Protein AF-0000000078835968 (afdb_homodimer)

pLDDT: mean 92.77, std 8.32, range [51.94, 98.69]

Solvent-accessible surface area (backbone atoms only — not comparable to full-atom values): 20524 Å² total; per-residue (Å²): 122,85,76,78,75,44,72,64,52,49,53,49,50,52,50,53,50,30,54,54,41,43,53,46,31,50,75,59,32,64,87,70,54,48,64,56,58,53,17,54,76,69,72,49,55,64,64,54,59,56,76,78,32,90,46,69,67,51,45,51,44,49,34,32,20,51,41,30,42,54,51,31,48,47,32,51,50,32,34,70,72,39,74,59,37,67,50,16,38,53,33,26,54,51,38,50,53,47,48,42,72,74,35,50,44,51,43,42,57,56,55,62,48,62,66,90,59,44,84,81,34,63,65,34,46,50,20,49,51,51,32,54,47,62,48,22,52,47,41,44,40,22,38,75,70,58,51,34,55,80,57,38,63,61,52,16,48,46,56,46,23,31,40,48,14,22,44,49,35,28,75,22,62,77,36,60,88,74,41,28,63,56,44,34,52,52,48,52,50,20,30,45,53,19,29,21,69,84,53,122,122,84,77,77,74,47,73,64,52,50,52,50,49,52,49,53,48,31,56,54,43,43,52,45,31,50,74,60,32,63,87,69,53,48,64,57,56,53,18,54,76,69,73,49,55,65,63,55,58,56,77,79,32,89,45,68,66,50,45,51,43,50,33,33,20,51,42,30,43,55,50,32,51,48,32,52,51,31,34,70,74,38,71,59,37,67,48,15,40,53,34,26,53,51,37,50,53,48,47,42,72,74,35,51,46,51,42,42,57,56,55,62,46,62,66,90,58,47,85,81,34,63,63,32,46,51,21,49,51,52,33,55,48,62,48,21,51,45,41,45,39,22,37,75,70,58,53,34,55,78,57,37,64,60,52,15,48,46,54,45,22,30,40,48,13,23,44,50,36,29,75,23,62,75,35,60,89,73,44,27,62,56,44,32,52,52,46,50,51,20,31,45,53,19,28,21,70,83,52,123

Structure (mmCIF, N/CA/C/O backbone):
data_AF-0000000078835968-model_v1
#
loop_
_entity.id
_entity.type
_entity.pdbx_description
1 polymer 'Transcriptional regulator, TetR family'
#
loop_
_atom_site.group_PDB
_atom_site.id
_atom_site.type_symbol
_atom_site.label_atom_id
_atom_site.label_alt_id
_atom_site.label_comp_id
_atom_site.label_asym_id
_atom_site.label_entity_id
_atom_site.label_seq_id
_atom_site.pdbx_PDB_ins_code
_atom_site.Cartn_x
_atom_site.Cartn_y
_atom_site.Cartn_z
_atom_site.occupancy
_atom_site.B_iso_or_equiv
_atom_site.auth_seq_id
_atom_site.auth_comp_id
_atom_site.auth_asym_id
_atom_site.auth_atom_id
_atom_site.pdbx_PDB_model_num
ATOM 1 N N . MET A 1 1 ? 44.062 -18.547 -21.703 1 51.94 1 MET A N 1
ATOM 2 C CA . MET A 1 1 ? 43.844 -18.672 -20.266 1 51.94 1 MET A CA 1
ATOM 3 C C . MET A 1 1 ? 42.438 -18.156 -19.906 1 51.94 1 MET A C 1
ATOM 5 O O . MET A 1 1 ? 42 -17.156 -20.453 1 51.94 1 MET A O 1
ATOM 9 N N . PRO A 1 2 ? 41.688 -18.953 -19.172 1 65.06 2 PRO A N 1
ATOM 10 C CA . PRO A 1 2 ? 40.344 -18.438 -18.875 1 65.06 2 PRO A CA 1
ATOM 11 C C . PRO A 1 2 ? 40.375 -17.031 -18.266 1 65.06 2 PRO A C 1
ATOM 13 O O . PRO A 1 2 ? 41.25 -16.703 -17.484 1 65.06 2 PRO A O 1
ATOM 16 N N . ARG A 1 3 ? 40.031 -16.094 -18.922 1 66 3 ARG A N 1
ATOM 17 C CA . ARG A 1 3 ? 40.094 -14.695 -18.5 1 66 3 ARG A CA 1
ATOM 18 C C . ARG A 1 3 ? 39.594 -14.531 -17.062 1 66 3 ARG A C 1
ATOM 20 O O . ARG A 1 3 ? 38.531 -15.031 -16.719 1 66 3 ARG A O 1
ATOM 27 N N . VAL A 1 4 ? 40.562 -14.289 -16.141 1 75.81 4 VAL A N 1
ATOM 28 C CA . VAL A 1 4 ? 40.219 -13.93 -14.773 1 75.81 4 VAL A CA 1
ATOM 29 C C . VAL A 1 4 ? 39.344 -12.664 -14.781 1 75.81 4 VAL A C 1
ATOM 31 O O . VAL A 1 4 ? 39.75 -11.641 -15.344 1 75.81 4 VAL A O 1
ATOM 34 N N . LEU A 1 5 ? 38.094 -12.773 -14.406 1 80.56 5 LEU A N 1
ATOM 35 C CA . LEU A 1 5 ? 37.156 -11.633 -14.391 1 80.56 5 LEU A CA 1
ATOM 36 C C . LEU A 1 5 ? 37.688 -10.523 -13.484 1 80.56 5 LEU A C 1
ATOM 38 O O . LEU A 1 5 ? 38.156 -10.797 -12.375 1 80.56 5 LEU A O 1
ATOM 42 N N . SER A 1 6 ? 37.875 -9.383 -13.977 1 86.19 6 SER A N 1
ATOM 43 C CA . SER A 1 6 ? 38.188 -8.219 -13.156 1 86.19 6 SER A CA 1
ATOM 44 C C . SER A 1 6 ? 37.031 -7.848 -12.234 1 86.19 6 SER A C 1
ATOM 46 O O . SER A 1 6 ? 35.906 -8.328 -12.422 1 86.19 6 SER A O 1
ATOM 48 N N . GLU A 1 7 ? 37.406 -7.16 -11.18 1 87.5 7 GLU A N 1
ATOM 49 C CA . GLU A 1 7 ? 36.375 -6.672 -10.266 1 87.5 7 GLU A CA 1
ATOM 50 C C . GLU A 1 7 ? 35.281 -5.891 -11.023 1 87.5 7 GLU A C 1
ATOM 52 O O . GLU A 1 7 ? 34.125 -5.961 -10.68 1 87.5 7 GLU A O 1
ATOM 57 N N . SER A 1 8 ? 35.719 -5.227 -11.984 1 86.44 8 SER A N 1
ATOM 58 C CA . SER A 1 8 ? 34.781 -4.441 -12.789 1 86.44 8 SER A CA 1
ATOM 59 C C . SER A 1 8 ? 33.875 -5.344 -13.625 1 86.44 8 SER A C 1
ATOM 61 O O . SER A 1 8 ? 32.688 -5.051 -13.797 1 86.44 8 SER A O 1
ATOM 63 N N . ASP A 1 9 ? 34.469 -6.402 -14.102 1 85.94 9 ASP A N 1
ATOM 64 C CA . ASP A 1 9 ? 33.688 -7.367 -14.867 1 85.94 9 ASP A CA 1
ATOM 65 C C . ASP A 1 9 ? 32.594 -7.988 -14 1 85.94 9 ASP A C 1
ATOM 67 O O . ASP A 1 9 ? 31.438 -8.109 -14.43 1 85.94 9 ASP A O 1
ATOM 71 N N . VAL A 1 10 ? 33.031 -8.289 -12.852 1 88.62 10 VAL A N 1
ATOM 72 C CA . VAL A 1 10 ? 32.125 -8.922 -11.914 1 88.62 10 VAL A CA 1
ATOM 73 C C . VAL A 1 10 ? 30.984 -7.953 -11.555 1 88.62 10 VAL A C 1
ATOM 75 O O . VAL A 1 10 ? 29.812 -8.312 -11.594 1 88.62 10 VAL A O 1
ATOM 78 N N . ALA A 1 11 ? 31.391 -6.746 -11.281 1 89 11 ALA A N 1
ATOM 79 C CA . ALA A 1 11 ? 30.406 -5.723 -10.914 1 89 11 ALA A CA 1
ATOM 80 C C . ALA A 1 11 ? 29.438 -5.461 -12.062 1 89 11 ALA A C 1
ATOM 82 O O . ALA A 1 11 ? 28.234 -5.297 -11.844 1 89 11 ALA A O 1
ATOM 83 N N . ASP A 1 12 ? 29.938 -5.48 -13.203 1 91.06 12 ASP A N 1
ATOM 84 C CA . ASP A 1 12 ? 29.125 -5.23 -14.391 1 91.06 12 ASP A CA 1
ATOM 85 C C . ASP A 1 12 ? 28.094 -6.344 -14.594 1 91.06 12 ASP A C 1
ATOM 87 O O . ASP A 1 12 ? 26.922 -6.074 -14.875 1 91.06 12 ASP A O 1
ATOM 91 N N . PHE A 1 13 ? 28.578 -7.527 -14.477 1 92.31 13 PHE A N 1
ATOM 92 C CA . PHE A 1 13 ? 27.656 -8.641 -14.664 1 92.31 13 PHE A CA 1
ATOM 93 C C . PHE A 1 13 ? 26.578 -8.648 -13.578 1 92.31 13 PHE A C 1
ATOM 95 O O . PHE A 1 13 ? 25.406 -8.891 -13.859 1 92.31 13 PHE A O 1
ATOM 102 N N . ARG A 1 14 ? 27.016 -8.445 -12.391 1 93.62 14 ARG A N 1
ATOM 103 C CA . ARG A 1 14 ? 26.062 -8.406 -11.281 1 93.62 14 ARG A CA 1
ATOM 104 C C . ARG A 1 14 ? 24.984 -7.359 -11.523 1 93.62 14 ARG A C 1
ATOM 106 O O . ARG A 1 14 ? 23.797 -7.613 -11.273 1 93.62 14 ARG A O 1
ATOM 113 N N . GLU A 1 15 ? 25.375 -6.277 -12.031 1 93.62 15 GLU A N 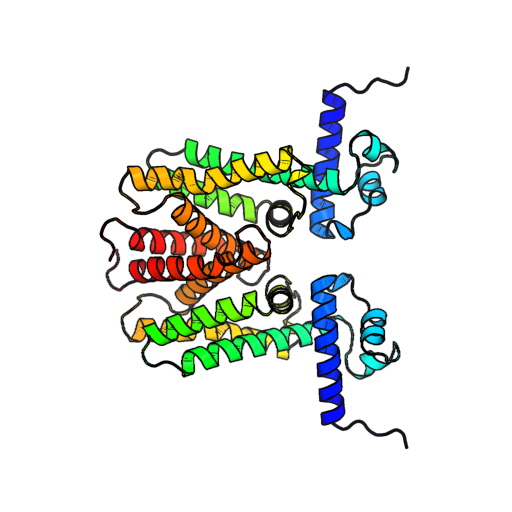1
ATOM 114 C CA . GLU A 1 15 ? 24.422 -5.207 -12.312 1 93.62 15 GLU A CA 1
ATOM 115 C C . GLU A 1 15 ? 23.453 -5.609 -13.43 1 93.62 15 GLU A C 1
ATOM 117 O O . GLU A 1 15 ? 22.25 -5.391 -13.32 1 93.62 15 GLU A O 1
ATOM 122 N N . ARG A 1 16 ? 23.953 -6.195 -14.406 1 94.31 16 ARG A N 1
ATOM 123 C CA . ARG A 1 16 ? 23.125 -6.652 -15.516 1 94.31 16 ARG A CA 1
ATOM 124 C C . ARG A 1 16 ? 22.125 -7.711 -15.039 1 94.31 16 ARG A C 1
ATOM 126 O O . ARG A 1 16 ? 20.953 -7.691 -15.438 1 94.31 16 ARG A O 1
ATOM 133 N N . LEU A 1 17 ? 22.656 -8.539 -14.281 1 95.56 17 LEU A N 1
ATOM 134 C CA . LEU A 1 17 ? 21.781 -9.594 -13.758 1 95.56 17 LEU A CA 1
ATOM 135 C C . LEU A 1 17 ? 20.703 -9 -12.867 1 95.56 17 LEU A C 1
ATOM 137 O O . LEU A 1 17 ? 19.531 -9.391 -12.969 1 95.56 17 LEU A O 1
ATOM 141 N N . CYS A 1 18 ? 21.062 -8.086 -12.023 1 95.12 18 CYS A N 1
ATOM 142 C CA . CYS A 1 18 ? 20.094 -7.453 -11.133 1 95.12 18 CYS A CA 1
ATOM 143 C C . CYS A 1 18 ? 19.016 -6.719 -11.93 1 95.12 18 CYS A C 1
ATOM 145 O O . CYS A 1 18 ? 17.844 -6.746 -11.57 1 95.12 18 CYS A O 1
ATOM 147 N N . GLU A 1 19 ? 19.375 -6.102 -12.977 1 93.94 19 GLU A N 1
ATOM 148 C CA . GLU A 1 19 ? 18.422 -5.395 -13.828 1 93.94 19 GLU A CA 1
ATOM 149 C C . GLU A 1 19 ? 17.438 -6.363 -14.469 1 93.94 19 GLU A C 1
ATOM 151 O O . GLU A 1 19 ? 16.219 -6.113 -14.461 1 93.94 19 GLU A O 1
ATOM 156 N N . ALA A 1 20 ? 17.953 -7.402 -14.961 1 94.5 20 ALA A N 1
ATOM 157 C CA . ALA A 1 20 ? 17.094 -8.43 -15.555 1 94.5 20 ALA A CA 1
ATOM 158 C C . ALA A 1 20 ? 16.188 -9.047 -14.5 1 94.5 20 ALA A C 1
ATOM 160 O O . ALA A 1 20 ? 14.992 -9.266 -14.742 1 94.5 20 ALA A O 1
ATOM 161 N N . ALA A 1 21 ? 16.812 -9.328 -13.359 1 95.94 21 ALA A N 1
ATOM 162 C CA . ALA A 1 21 ? 16.062 -9.93 -12.258 1 95.94 21 ALA A CA 1
ATOM 163 C C . ALA A 1 21 ? 14.945 -9 -11.781 1 95.94 21 ALA A C 1
ATOM 165 O O . 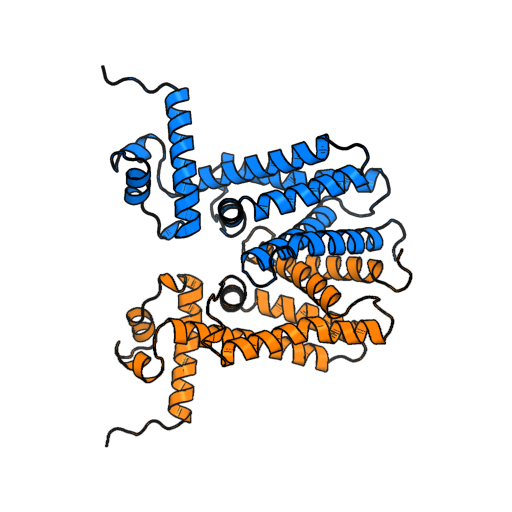ALA A 1 21 ? 13.836 -9.461 -11.492 1 95.94 21 ALA A O 1
ATOM 166 N N . GLU A 1 22 ? 15.266 -7.738 -11.664 1 93.62 22 GLU A N 1
ATOM 167 C CA . GLU A 1 22 ? 14.281 -6.754 -11.227 1 93.62 22 GLU A CA 1
ATOM 168 C C . GLU A 1 22 ? 13.023 -6.812 -12.086 1 93.62 22 GLU A C 1
ATOM 170 O O . GLU A 1 22 ? 11.906 -6.84 -11.562 1 93.62 22 GLU A O 1
ATOM 175 N N . ARG A 1 23 ? 13.195 -6.891 -13.32 1 91.38 23 ARG A N 1
ATOM 176 C CA . ARG A 1 23 ? 12.07 -6.945 -14.25 1 91.38 23 ARG A CA 1
ATOM 177 C C . ARG A 1 23 ? 11.289 -8.242 -14.094 1 91.38 23 ARG A C 1
ATOM 179 O O . ARG A 1 23 ? 10.062 -8.219 -13.969 1 91.38 23 ARG A O 1
ATOM 186 N N . LEU A 1 24 ? 11.969 -9.312 -14.039 1 92.88 24 LEU A N 1
ATOM 187 C CA . LEU A 1 24 ? 11.328 -10.617 -13.953 1 92.88 24 LEU A CA 1
ATOM 188 C C . LEU A 1 24 ? 10.617 -10.789 -12.609 1 92.88 24 LEU A C 1
ATOM 190 O O . LEU A 1 24 ? 9.5 -11.305 -12.555 1 92.88 24 LEU A O 1
ATOM 194 N N . PHE A 1 25 ? 11.312 -10.352 -11.516 1 91.12 25 PHE A N 1
ATOM 195 C CA . PHE A 1 25 ? 10.719 -10.438 -10.188 1 91.12 25 PHE A CA 1
ATOM 196 C C . PHE A 1 25 ? 9.445 -9.594 -10.109 1 91.12 25 PHE A C 1
ATOM 198 O O . PHE A 1 25 ? 8.461 -10.008 -9.492 1 91.12 25 PHE A O 1
ATOM 205 N N . ALA A 1 26 ? 9.492 -8.5 -10.734 1 83.38 26 ALA A N 1
ATOM 206 C CA . ALA A 1 26 ? 8.344 -7.598 -10.703 1 83.38 26 ALA A CA 1
ATOM 207 C C . ALA A 1 26 ? 7.168 -8.172 -11.492 1 83.38 26 ALA A C 1
ATOM 209 O O . ALA A 1 26 ? 6.012 -8.023 -11.094 1 83.38 26 ALA A O 1
ATOM 210 N N . GLU A 1 27 ? 7.453 -8.781 -12.555 1 81.25 27 GLU A N 1
ATOM 211 C CA . GLU A 1 27 ? 6.441 -9.312 -13.461 1 81.25 27 GLU A CA 1
ATOM 212 C C . GLU A 1 27 ? 5.836 -10.609 -12.922 1 81.25 27 GLU A C 1
ATOM 214 O O . GLU A 1 27 ? 4.621 -10.797 -12.969 1 81.25 27 GLU A O 1
ATOM 219 N N . LYS A 1 28 ? 6.691 -11.438 -12.297 1 83.38 28 LYS A N 1
ATOM 220 C CA . LYS A 1 28 ? 6.242 -12.805 -12.023 1 83.38 28 LYS A CA 1
ATOM 221 C C . LYS A 1 28 ? 6.227 -13.086 -10.523 1 83.38 28 LYS A C 1
ATOM 223 O O . LYS A 1 28 ? 5.621 -14.062 -10.078 1 83.38 28 LYS A O 1
ATOM 228 N N . GLY A 1 29 ? 6.852 -12.211 -9.766 1 84.62 29 GLY A N 1
ATOM 229 C CA . GLY A 1 29 ? 7.117 -12.531 -8.375 1 84.62 29 GLY A CA 1
ATOM 230 C C . GLY A 1 29 ? 8.383 -13.344 -8.18 1 84.62 29 GLY A C 1
ATOM 231 O O . GLY A 1 29 ? 8.688 -14.227 -8.984 1 84.62 29 GLY A O 1
ATOM 232 N N . PRO A 1 30 ? 9.102 -13.094 -7.156 1 87.75 30 PRO A N 1
ATOM 233 C CA . PRO A 1 30 ? 10.391 -13.758 -6.961 1 87.75 30 PRO A CA 1
ATOM 234 C C . PRO A 1 30 ? 10.258 -15.281 -6.898 1 87.75 30 PRO A C 1
ATOM 236 O O . PRO A 1 30 ? 11.125 -16 -7.398 1 87.75 30 PRO A O 1
ATOM 239 N N . ASP A 1 31 ? 9.203 -15.734 -6.34 1 84 31 ASP A N 1
ATOM 240 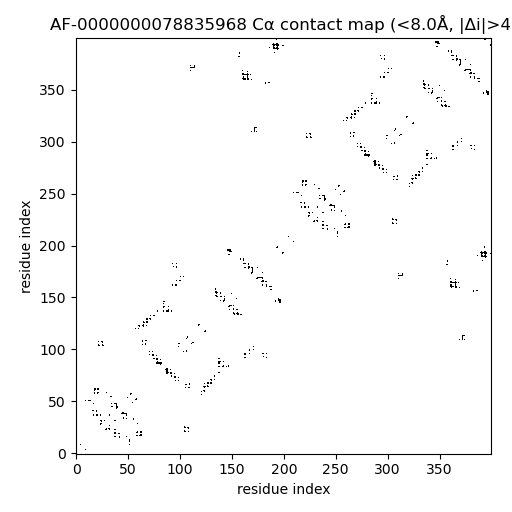C CA . ASP A 1 31 ? 9.039 -17.172 -6.16 1 84 31 ASP A CA 1
ATOM 241 C C . ASP A 1 31 ? 8.867 -17.875 -7.508 1 84 31 ASP A C 1
ATOM 243 O O . ASP A 1 31 ? 9.305 -19.016 -7.676 1 84 31 ASP A O 1
ATOM 247 N N . ALA A 1 32 ? 8.336 -17.188 -8.406 1 84.94 32 ALA A N 1
ATOM 248 C CA . ALA A 1 32 ? 8 -17.797 -9.688 1 84.94 32 ALA A CA 1
ATOM 249 C C . ALA A 1 32 ? 9.18 -17.734 -10.656 1 84.94 32 ALA A C 1
ATOM 251 O O . ALA A 1 32 ? 9.195 -18.422 -11.68 1 84.94 32 ALA A O 1
ATOM 252 N N . VAL A 1 33 ? 10.094 -16.922 -10.414 1 92.25 33 VAL A N 1
ATOM 253 C CA . VAL A 1 33 ? 11.25 -16.75 -11.289 1 92.25 33 VAL A CA 1
ATOM 254 C C . VAL A 1 33 ? 12.312 -17.797 -10.961 1 92.25 33 VAL A C 1
ATOM 256 O O . VAL A 1 33 ? 12.578 -18.078 -9.781 1 92.25 33 VAL A O 1
ATOM 259 N N . THR A 1 34 ? 12.859 -18.422 -12.016 1 94 34 THR A N 1
ATOM 260 C CA . THR A 1 34 ? 13.898 -19.422 -11.812 1 94 34 THR A CA 1
ATOM 261 C C . THR A 1 34 ? 15.266 -18.891 -12.234 1 94 34 THR A C 1
ATOM 263 O O . THR A 1 34 ? 15.352 -17.938 -13 1 94 34 THR A O 1
ATOM 266 N N . MET A 1 35 ? 16.234 -19.594 -11.75 1 95.19 35 MET A N 1
ATOM 267 C CA . MET A 1 35 ? 17.594 -19.266 -12.156 1 95.19 35 MET A CA 1
ATOM 268 C C . MET A 1 35 ? 17.781 -19.469 -13.656 1 95.19 35 MET A C 1
ATOM 270 O O . MET A 1 35 ? 18.516 -18.719 -14.305 1 95.19 35 MET A O 1
ATOM 274 N N . ARG A 1 36 ? 17.141 -20.453 -14.164 1 95.75 36 ARG A N 1
ATOM 275 C CA . ARG A 1 36 ? 17.234 -20.734 -15.594 1 95.75 36 ARG A CA 1
ATOM 276 C C . ARG A 1 36 ? 16.656 -19.578 -16.406 1 95.75 36 ARG A C 1
ATOM 278 O O . ARG A 1 36 ? 17.219 -19.188 -17.422 1 95.75 36 ARG A O 1
ATOM 285 N N . GLN A 1 37 ? 15.555 -19.031 -15.984 1 95.88 37 GLN A N 1
ATOM 286 C CA . GLN A 1 37 ? 14.938 -17.891 -16.641 1 95.88 37 GLN A CA 1
ATOM 287 C C . GLN A 1 37 ? 15.836 -16.656 -16.609 1 95.88 37 GLN A C 1
ATOM 289 O O . GLN A 1 37 ? 15.945 -15.922 -17.578 1 95.88 37 GLN A O 1
ATOM 294 N N . LEU A 1 38 ? 16.453 -16.438 -15.461 1 96.62 38 LEU A N 1
ATOM 295 C CA . LEU A 1 38 ? 17.359 -15.305 -15.305 1 96.62 38 LEU A CA 1
ATOM 296 C C . LEU A 1 38 ? 18.562 -15.438 -16.234 1 96.62 38 LEU A C 1
ATOM 298 O O . LEU A 1 38 ? 18.953 -14.477 -16.906 1 96.62 38 LEU A O 1
ATOM 302 N N . ALA A 1 39 ? 19.125 -16.641 -16.297 1 96.81 39 ALA A N 1
ATOM 303 C CA . ALA A 1 39 ? 20.25 -16.906 -17.203 1 96.81 39 ALA A CA 1
ATOM 304 C C . ALA A 1 39 ? 19.844 -16.703 -18.656 1 96.81 39 ALA A C 1
ATOM 306 O O . ALA A 1 39 ? 20.578 -16.062 -19.422 1 96.81 39 ALA A O 1
ATOM 307 N N . ALA A 1 40 ? 18.688 -17.172 -18.969 1 97 40 ALA A N 1
ATOM 308 C CA . ALA A 1 40 ? 18.188 -17.047 -20.344 1 97 40 ALA A CA 1
ATOM 309 C C . ALA A 1 40 ? 18 -15.578 -20.719 1 97 40 ALA A C 1
ATOM 311 O O . ALA A 1 40 ? 18.297 -15.188 -21.859 1 97 40 ALA A O 1
ATOM 312 N N . ALA A 1 41 ? 17.562 -14.797 -19.828 1 95.12 41 ALA A N 1
ATOM 313 C CA . ALA A 1 41 ? 17.344 -13.375 -20.078 1 95.12 41 ALA A CA 1
ATOM 314 C C . ALA A 1 41 ? 18.641 -12.656 -20.406 1 95.12 41 ALA A C 1
ATOM 316 O O . ALA A 1 41 ? 18.641 -11.633 -21.094 1 95.12 41 ALA A O 1
ATOM 317 N N . LEU A 1 42 ? 19.734 -13.203 -19.906 1 95.44 42 LEU A N 1
ATOM 318 C CA . LEU A 1 42 ? 21.047 -12.586 -20.109 1 95.44 42 LEU A CA 1
ATOM 319 C C . LEU A 1 42 ? 21.812 -13.289 -21.219 1 95.44 42 LEU A C 1
ATOM 321 O O . LEU A 1 42 ? 22.922 -12.875 -21.562 1 95.44 42 LEU A O 1
ATOM 325 N N . GLY A 1 43 ? 21.219 -14.359 -21.734 1 96.56 43 GLY A N 1
ATOM 326 C CA . GLY A 1 43 ? 21.875 -15.094 -22.797 1 96.56 43 GLY A CA 1
ATOM 327 C C . GLY A 1 43 ? 23.109 -15.844 -22.328 1 96.56 43 GLY A C 1
ATOM 328 O O . GLY A 1 43 ? 24.094 -15.945 -23.062 1 96.56 43 GLY A O 1
ATOM 329 N N . VAL A 1 44 ? 23.109 -16.281 -21.141 1 96 44 VAL A N 1
ATOM 330 C CA . VAL A 1 44 ? 24.234 -17.016 -20.594 1 96 44 VAL A CA 1
ATOM 331 C C . VAL A 1 44 ? 23.797 -18.422 -20.172 1 96 44 VAL A C 1
ATOM 333 O O . VAL A 1 44 ? 22.609 -18.734 -20.203 1 96 44 VAL A O 1
ATOM 336 N N . SER A 1 45 ? 24.797 -19.219 -19.766 1 95.06 45 SER A N 1
ATOM 337 C CA . SER A 1 45 ? 24.484 -20.562 -19.297 1 95.06 45 SER A CA 1
ATOM 338 C C . SER A 1 45 ? 23.812 -20.531 -17.922 1 95.06 45 SER A C 1
ATOM 340 O O . SER A 1 45 ? 24.047 -19.609 -17.141 1 95.06 45 SER A O 1
ATOM 342 N N . PRO A 1 46 ? 22.984 -21.531 -17.578 1 94.19 46 PRO A N 1
ATOM 343 C CA . PRO A 1 46 ? 22.281 -21.594 -16.297 1 94.19 46 PRO A CA 1
ATOM 344 C C . PRO A 1 46 ? 23.234 -21.578 -15.102 1 94.19 46 PRO A C 1
ATOM 346 O O . PRO A 1 46 ? 22.828 -21.203 -14 1 94.19 46 PRO A O 1
ATOM 349 N N . MET A 1 47 ? 24.484 -21.906 -15.32 1 93.94 47 MET A N 1
ATOM 350 C CA . MET A 1 47 ? 25.453 -22 -14.227 1 93.94 47 MET A CA 1
ATOM 351 C C . MET A 1 47 ? 26.156 -20.656 -14.016 1 93.94 47 MET A C 1
ATOM 353 O O . MET A 1 47 ? 26.688 -20.391 -12.938 1 93.94 47 MET A O 1
ATOM 357 N N . THR A 1 48 ? 26.125 -19.812 -14.922 1 94.25 48 THR A N 1
ATOM 358 C CA . THR A 1 48 ? 26.891 -18.562 -14.906 1 94.25 48 THR A CA 1
ATOM 359 C C . THR A 1 48 ? 26.453 -17.672 -13.75 1 94.25 48 THR A C 1
ATOM 361 O O . THR A 1 48 ? 27.281 -17.141 -13.008 1 94.25 48 THR A O 1
ATOM 364 N N . PRO A 1 49 ? 25.094 -17.516 -13.516 1 95.06 49 PRO A N 1
ATOM 365 C CA . PRO A 1 49 ? 24.688 -16.641 -12.414 1 95.06 49 PRO A CA 1
ATOM 366 C C . PRO A 1 49 ? 25.234 -17.094 -11.062 1 95.06 49 PRO A C 1
ATOM 368 O O . PRO A 1 49 ? 25.5 -16.266 -10.188 1 95.06 49 PRO A O 1
ATOM 371 N N . TYR A 1 50 ? 25.531 -18.328 -10.961 1 94.31 50 TYR A N 1
ATOM 372 C CA . TYR A 1 50 ? 25.984 -18.891 -9.695 1 94.31 50 TYR A CA 1
ATOM 373 C C . TYR A 1 50 ? 27.422 -18.516 -9.414 1 94.31 50 TYR A C 1
ATOM 375 O O . TYR A 1 50 ? 27.906 -18.656 -8.289 1 94.31 50 TYR A O 1
ATOM 383 N N . ARG A 1 51 ? 28.094 -18.078 -10.359 1 92.69 51 ARG A N 1
ATOM 384 C CA . ARG A 1 51 ? 29.453 -17.578 -10.18 1 92.69 51 ARG A CA 1
ATOM 385 C C . ARG A 1 51 ? 29.438 -16.234 -9.453 1 92.69 51 ARG A C 1
ATOM 387 O O . ARG A 1 51 ? 30.453 -15.844 -8.867 1 92.69 51 ARG A O 1
ATOM 394 N N . TYR A 1 52 ? 28.312 -15.664 -9.539 1 94 52 TYR A N 1
ATOM 395 C CA . TYR A 1 52 ? 28.25 -14.281 -9.062 1 94 52 TYR A CA 1
ATOM 396 C C . TYR A 1 52 ? 27.328 -14.156 -7.863 1 94 52 TYR A C 1
ATOM 398 O O . TYR A 1 52 ? 27.453 -13.219 -7.07 1 94 52 TYR A O 1
ATOM 406 N N . PHE A 1 53 ? 26.391 -15.055 -7.738 1 95.25 53 PHE A N 1
ATOM 407 C CA . PHE A 1 53 ? 25.422 -15.062 -6.641 1 95.25 53 PHE A CA 1
ATOM 408 C C . PHE A 1 53 ? 25.25 -16.469 -6.086 1 95.25 53 PHE A C 1
ATOM 410 O O . PHE A 1 53 ? 25.328 -17.453 -6.828 1 95.25 53 PHE A O 1
ATOM 417 N N . GLN A 1 54 ? 24.969 -16.516 -4.805 1 93.5 54 GLN A N 1
ATOM 418 C CA . GLN A 1 54 ? 24.812 -17.812 -4.133 1 93.5 54 GLN A CA 1
ATOM 419 C C . GLN A 1 54 ? 23.531 -18.5 -4.57 1 93.5 54 GLN A C 1
ATOM 421 O O . GLN A 1 54 ? 23.516 -19.719 -4.754 1 93.5 54 GLN A O 1
ATOM 426 N N . ASP A 1 55 ? 22.469 -17.797 -4.641 1 93 55 ASP A N 1
ATOM 427 C CA . ASP A 1 55 ? 21.156 -18.297 -4.996 1 93 55 ASP A CA 1
ATOM 428 C C . ASP A 1 55 ? 20.203 -17.156 -5.371 1 93 55 ASP A C 1
ATOM 430 O O . ASP A 1 55 ? 20.625 -16 -5.465 1 93 55 ASP A O 1
ATOM 434 N N . LYS A 1 56 ? 19.016 -17.422 -5.637 1 93.19 56 LYS A N 1
ATOM 435 C CA . LYS A 1 56 ? 18.031 -16.438 -6.074 1 93.19 56 LYS A CA 1
ATOM 436 C C . LYS A 1 56 ? 17.766 -15.406 -4.977 1 93.19 56 LYS A C 1
ATOM 438 O O . LYS A 1 56 ? 17.547 -14.227 -5.266 1 93.19 56 LYS A O 1
ATOM 443 N N . ASP A 1 57 ? 17.812 -15.875 -3.762 1 91.25 57 ASP A N 1
ATOM 444 C CA . ASP A 1 57 ? 17.594 -14.961 -2.646 1 91.25 57 ASP A CA 1
ATOM 445 C C . ASP A 1 57 ? 18.688 -13.898 -2.57 1 91.25 57 ASP A C 1
ATOM 447 O O . ASP A 1 57 ? 18.422 -12.75 -2.219 1 91.25 57 ASP A O 1
ATOM 451 N N . ASP A 1 58 ? 19.812 -14.32 -2.871 1 93.5 58 ASP A N 1
ATOM 452 C CA . ASP A 1 58 ? 20.938 -13.398 -2.939 1 93.5 58 ASP A CA 1
ATOM 453 C C . ASP A 1 58 ? 20.719 -12.352 -4.031 1 93.5 58 ASP A C 1
ATOM 455 O O . ASP A 1 58 ? 20.984 -11.164 -3.826 1 93.5 58 ASP A O 1
ATOM 459 N N . ILE A 1 59 ? 20.234 -12.766 -5.125 1 94.44 59 ILE A N 1
ATOM 460 C CA . ILE A 1 59 ? 19.938 -11.859 -6.23 1 94.44 59 ILE A CA 1
ATOM 461 C C . ILE A 1 59 ? 18.812 -10.898 -5.824 1 94.44 59 ILE A C 1
ATOM 463 O O . ILE A 1 59 ? 18.922 -9.688 -6.047 1 94.44 59 ILE A O 1
ATOM 467 N N . LEU A 1 60 ? 17.812 -11.398 -5.195 1 93.38 60 LEU A N 1
ATOM 468 C CA . LEU A 1 60 ? 16.703 -10.578 -4.746 1 93.38 60 LEU A CA 1
ATOM 469 C C . LEU A 1 60 ? 17.172 -9.516 -3.764 1 93.38 60 LEU A C 1
ATOM 471 O O . LEU A 1 60 ? 16.766 -8.352 -3.863 1 93.38 60 LEU A O 1
ATOM 475 N N . ALA A 1 61 ? 18 -9.93 -2.861 1 93.56 61 ALA A N 1
ATOM 476 C CA . ALA A 1 61 ? 18.531 -8.977 -1.888 1 93.56 61 ALA A CA 1
ATOM 477 C C . ALA A 1 61 ? 19.312 -7.863 -2.58 1 93.56 61 ALA A C 1
ATOM 479 O O . ALA A 1 61 ? 19.188 -6.691 -2.217 1 93.56 61 ALA A O 1
ATOM 480 N N . ALA A 1 62 ? 20.094 -8.234 -3.547 1 94.31 62 ALA A N 1
ATOM 481 C CA . ALA A 1 62 ? 20.875 -7.25 -4.281 1 94.31 62 ALA A CA 1
ATOM 482 C C . ALA A 1 62 ? 19.984 -6.305 -5.074 1 94.31 62 ALA A C 1
ATOM 484 O O . ALA A 1 62 ? 20.203 -5.094 -5.094 1 94.31 62 ALA A O 1
ATOM 485 N N . VAL A 1 63 ? 18.969 -6.824 -5.707 1 94.81 63 VAL A N 1
ATOM 486 C CA . VAL A 1 63 ? 18.016 -6.031 -6.465 1 94.81 63 VAL A CA 1
ATOM 487 C C . VAL A 1 63 ? 17.328 -5.027 -5.539 1 94.81 63 VAL A C 1
ATOM 489 O O . VAL A 1 63 ? 17.219 -3.842 -5.871 1 94.81 63 VAL A O 1
ATOM 492 N N . ARG A 1 64 ? 16.938 -5.461 -4.422 1 94.5 64 ARG A N 1
ATOM 493 C CA . ARG A 1 64 ? 16.266 -4.598 -3.459 1 94.5 64 ARG A CA 1
ATOM 494 C C . ARG A 1 64 ? 17.203 -3.539 -2.912 1 94.5 64 ARG A C 1
ATOM 496 O O . ARG A 1 64 ? 16.844 -2.369 -2.793 1 94.5 64 ARG A O 1
ATOM 503 N N . ALA A 1 65 ? 18.422 -3.994 -2.578 1 95.06 65 ALA A N 1
ATOM 504 C CA . ALA A 1 65 ? 19.422 -3.035 -2.094 1 95.06 65 ALA A CA 1
ATOM 505 C C . ALA A 1 65 ? 19.656 -1.935 -3.121 1 95.06 65 ALA A C 1
ATOM 507 O O . ALA A 1 65 ? 19.703 -0.752 -2.775 1 95.06 65 ALA A O 1
ATOM 508 N N . ASN A 1 66 ? 19.781 -2.336 -4.352 1 95.44 66 ASN A N 1
ATOM 509 C CA . ASN A 1 66 ? 19.953 -1.366 -5.43 1 95.44 66 ASN A CA 1
ATOM 510 C C . ASN A 1 66 ? 18.766 -0.416 -5.52 1 95.44 66 ASN A C 1
ATOM 512 O O . ASN A 1 66 ? 18.938 0.789 -5.711 1 95.44 66 ASN A O 1
ATOM 516 N N . GLY A 1 67 ? 17.578 -0.957 -5.414 1 95.5 67 GLY A N 1
ATOM 517 C CA . GLY A 1 67 ? 16.375 -0.144 -5.414 1 95.5 67 GLY A CA 1
ATOM 518 C C . GLY A 1 67 ? 16.344 0.885 -4.301 1 95.5 67 GLY A C 1
ATOM 519 O O . GLY A 1 67 ? 16.125 2.07 -4.547 1 95.5 67 GLY A O 1
ATOM 520 N N . PHE A 1 68 ? 16.656 0.464 -3.1 1 96.38 68 PHE A N 1
ATOM 521 C CA . PHE A 1 68 ? 16.672 1.357 -1.948 1 96.38 68 PHE A CA 1
ATOM 522 C C . PHE A 1 68 ? 17.75 2.436 -2.113 1 96.38 68 PHE A C 1
ATOM 524 O O . PHE A 1 68 ? 17.531 3.592 -1.746 1 96.38 68 PHE A O 1
ATOM 531 N N . ASN A 1 69 ? 18.875 2.035 -2.645 1 97.25 69 ASN A N 1
ATOM 532 C CA . ASN A 1 69 ? 19.938 3.008 -2.844 1 97.25 69 ASN A CA 1
ATOM 533 C C . ASN A 1 69 ? 19.562 4.066 -3.871 1 97.25 69 ASN A C 1
ATOM 535 O O . ASN A 1 69 ? 19.781 5.258 -3.66 1 97.25 69 ASN A O 1
ATOM 539 N N . ARG A 1 70 ? 18.984 3.678 -4.969 1 97.19 70 ARG A N 1
ATOM 540 C CA . ARG A 1 70 ? 18.531 4.621 -5.98 1 97.19 70 ARG A CA 1
ATOM 541 C C . ARG A 1 70 ? 17.438 5.535 -5.422 1 97.19 70 ARG A C 1
ATOM 543 O O . ARG A 1 70 ? 17.422 6.734 -5.715 1 97.19 70 ARG A O 1
ATOM 550 N N . PHE A 1 71 ? 16.594 4.98 -4.656 1 98.25 71 PHE A N 1
ATOM 551 C CA . PHE A 1 71 ? 15.523 5.711 -3.982 1 98.25 71 PHE A CA 1
ATOM 552 C C . PHE A 1 71 ? 16.094 6.766 -3.043 1 98.25 71 PHE A C 1
ATOM 554 O O . PHE A 1 71 ? 15.734 7.941 -3.123 1 98.25 71 PHE A O 1
ATOM 561 N N . ALA A 1 72 ? 17 6.34 -2.178 1 98.25 72 ALA A N 1
ATOM 562 C CA . ALA A 1 72 ? 17.641 7.254 -1.231 1 98.25 72 ALA A CA 1
ATOM 563 C C . ALA A 1 72 ? 18.375 8.375 -1.96 1 98.25 72 ALA A C 1
ATOM 565 O O . ALA A 1 72 ? 18.25 9.547 -1.588 1 98.25 72 ALA A O 1
ATOM 566 N N . GLU A 1 73 ? 19.062 7.988 -2.982 1 98.25 73 GLU A N 1
ATOM 567 C CA . GLU A 1 73 ? 19.797 8.977 -3.758 1 98.25 73 GLU A CA 1
ATOM 568 C C . GLU A 1 73 ? 18.875 10.023 -4.363 1 98.25 73 GLU A C 1
ATOM 570 O O . GLU A 1 73 ? 19.172 11.219 -4.336 1 98.25 73 GLU A O 1
ATOM 575 N N . ALA A 1 74 ? 17.766 9.602 -4.91 1 98.25 74 ALA A N 1
ATOM 576 C CA . ALA A 1 74 ? 16.797 10.516 -5.504 1 98.25 74 ALA A CA 1
ATOM 577 C C . ALA A 1 74 ? 16.266 11.508 -4.469 1 98.25 74 ALA A C 1
ATOM 579 O O . ALA A 1 74 ? 16.172 12.703 -4.738 1 98.25 74 ALA A O 1
ATOM 580 N N . LEU A 1 75 ? 15.938 11.055 -3.271 1 98.31 75 LEU A N 1
ATOM 581 C CA . LEU A 1 75 ? 15.383 11.898 -2.225 1 98.31 75 LEU A CA 1
ATOM 582 C C . LEU A 1 75 ? 16.438 12.836 -1.66 1 98.31 75 LEU A C 1
ATOM 584 O O . LEU A 1 75 ? 16.1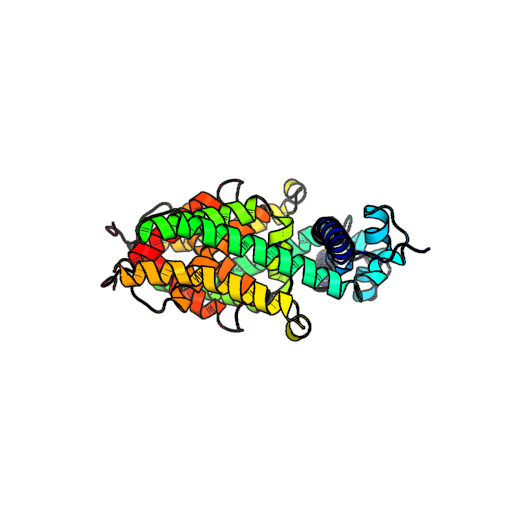72 14.016 -1.421 1 98.31 75 LEU A O 1
ATOM 588 N N . GLU A 1 76 ? 17.672 12.297 -1.484 1 98.19 76 GLU A N 1
ATOM 589 C CA . GLU A 1 76 ? 18.781 13.102 -0.992 1 98.19 76 GLU A CA 1
ATOM 590 C C . GLU A 1 76 ? 19.109 14.234 -1.963 1 98.19 76 GLU A C 1
ATOM 592 O O . GLU A 1 76 ? 19.359 15.367 -1.545 1 98.19 76 GLU A O 1
ATOM 597 N N . THR A 1 77 ? 19.125 13.898 -3.225 1 98.06 77 THR A N 1
ATOM 598 C CA . THR A 1 77 ? 19.422 14.883 -4.258 1 98.06 77 THR A CA 1
ATOM 599 C C . THR A 1 77 ? 18.359 15.977 -4.277 1 98.06 77 THR A C 1
ATOM 601 O O . THR A 1 77 ? 18.672 17.172 -4.32 1 98.06 77 THR A O 1
ATOM 604 N N . ALA A 1 78 ? 17.078 15.586 -4.188 1 97.94 78 ALA A N 1
ATOM 605 C CA . ALA A 1 78 ? 15.977 16.547 -4.164 1 97.94 78 ALA A CA 1
ATOM 606 C C . ALA A 1 78 ? 16.094 17.484 -2.969 1 97.94 78 ALA A C 1
ATOM 608 O O . ALA A 1 78 ? 15.914 18.703 -3.105 1 97.94 78 ALA A O 1
ATOM 609 N N . ARG A 1 79 ? 16.406 16.938 -1.816 1 97.19 79 ARG A N 1
ATOM 610 C CA . ARG A 1 79 ? 16.547 17.734 -0.604 1 97.19 79 ARG A CA 1
ATOM 611 C C . ARG A 1 79 ? 17.688 18.734 -0.744 1 97.19 79 ARG A C 1
ATOM 613 O O . ARG A 1 79 ? 17.562 19.891 -0.321 1 97.19 79 ARG A O 1
ATOM 620 N N . ALA A 1 80 ? 18.766 18.297 -1.386 1 96.75 80 ALA A N 1
ATOM 621 C CA . ALA A 1 80 ? 20 19.094 -1.47 1 96.75 80 ALA A CA 1
ATOM 622 C C . ALA A 1 80 ? 19.844 20.234 -2.477 1 96.75 80 ALA A C 1
ATOM 624 O O . ALA A 1 80 ? 20.625 21.188 -2.457 1 96.75 80 ALA A O 1
ATOM 625 N N . THR A 1 81 ? 18.844 20.172 -3.328 1 95.06 81 THR A N 1
ATOM 626 C CA . THR A 1 81 ? 18.719 21.125 -4.422 1 95.06 81 THR A CA 1
ATOM 627 C C . THR A 1 81 ? 17.922 22.344 -3.988 1 95.06 81 THR A C 1
ATOM 629 O O . THR A 1 81 ? 17.812 23.328 -4.734 1 95.06 81 THR A O 1
ATOM 632 N N . LYS A 1 82 ? 17.328 22.359 -2.859 1 92.94 82 LYS A N 1
ATOM 633 C CA . LYS A 1 82 ? 16.453 23.422 -2.422 1 92.94 82 LYS A CA 1
ATOM 634 C C . LYS A 1 82 ? 16.984 24.109 -1.168 1 92.94 82 LYS A C 1
ATOM 636 O O . LYS A 1 82 ? 17.734 23.5 -0.402 1 92.94 82 LYS A O 1
ATOM 641 N N . SER A 1 83 ? 16.625 25.344 -1.169 1 92.19 83 SER A N 1
ATOM 642 C CA . SER A 1 83 ? 16.906 26.109 0.038 1 92.19 83 SER A CA 1
ATOM 643 C C . SER A 1 83 ? 15.648 26.344 0.861 1 92.19 83 SER A C 1
ATOM 645 O O . SER A 1 83 ? 14.562 26.547 0.304 1 92.19 83 SER A O 1
ATOM 647 N N . GLY A 1 84 ? 15.766 26.266 2.15 1 95.56 84 GLY A N 1
ATOM 648 C CA . GLY A 1 84 ? 14.641 26.438 3.055 1 95.56 84 GLY A CA 1
ATOM 649 C C . GLY A 1 84 ? 13.93 25.125 3.367 1 95.56 84 GLY A C 1
ATOM 650 O O . GLY A 1 84 ? 13.867 24.234 2.521 1 95.56 84 GLY A O 1
ATOM 651 N N . ALA A 1 85 ? 13.422 25.016 4.48 1 96.38 85 ALA A N 1
ATOM 652 C CA . ALA A 1 85 ? 12.867 23.781 5 1 96.38 85 ALA A CA 1
ATOM 653 C C . ALA A 1 85 ? 11.625 23.359 4.219 1 96.38 85 ALA A C 1
ATOM 655 O O . ALA A 1 85 ? 11.484 22.203 3.824 1 96.38 85 ALA A O 1
ATOM 656 N N . ARG A 1 86 ? 10.758 24.328 3.906 1 96.69 86 ARG A N 1
ATOM 657 C CA . ARG A 1 86 ? 9.516 24.031 3.205 1 96.69 86 ARG A CA 1
ATOM 658 C C . ARG A 1 86 ? 9.789 23.562 1.779 1 96.69 86 ARG A C 1
ATOM 660 O O . ARG A 1 86 ? 9.195 22.594 1.308 1 96.69 86 ARG A O 1
ATOM 667 N N . ALA A 1 87 ? 10.68 24.281 1.145 1 96.94 87 ALA A N 1
ATOM 668 C CA . ALA A 1 87 ? 11.039 23.906 -0.224 1 96.94 87 ALA A CA 1
ATOM 669 C C . ALA A 1 87 ? 11.711 22.547 -0.267 1 96.94 87 ALA A C 1
ATOM 671 O O . ALA A 1 87 ? 11.461 21.75 -1.178 1 96.94 87 ALA A O 1
ATOM 672 N N . ARG A 1 88 ? 12.578 22.25 0.681 1 96.94 88 ARG A N 1
ATOM 673 C CA . ARG A 1 88 ? 13.234 20.953 0.78 1 96.94 88 ARG A CA 1
ATOM 674 C C . ARG A 1 88 ? 12.203 19.844 0.977 1 96.94 88 ARG A C 1
ATOM 676 O O . ARG A 1 88 ? 12.266 18.812 0.305 1 96.94 88 ARG A O 1
ATOM 683 N N . GLY A 1 89 ? 11.281 20.094 1.888 1 97 89 GLY A N 1
ATOM 684 C CA . GLY A 1 89 ? 10.234 19.109 2.123 1 97 89 GLY A CA 1
ATOM 685 C C . GLY A 1 89 ? 9.398 18.812 0.891 1 97 89 GLY A C 1
ATOM 686 O O . GLY A 1 89 ? 9.148 17.656 0.568 1 97 89 GLY A O 1
ATOM 687 N N . ALA A 1 90 ? 8.977 19.891 0.207 1 96.94 90 ALA A N 1
ATOM 688 C CA . ALA A 1 90 ? 8.188 19.75 -1.01 1 96.94 90 ALA A CA 1
ATOM 689 C C . ALA A 1 90 ? 8.961 18.984 -2.08 1 96.94 90 ALA A C 1
ATOM 691 O O . ALA A 1 90 ? 8.398 18.109 -2.756 1 96.94 90 ALA A O 1
ATOM 692 N N . ALA A 1 91 ? 10.242 19.25 -2.189 1 97.75 91 ALA A N 1
ATOM 693 C CA . ALA A 1 91 ? 11.086 18.594 -3.186 1 97.75 91 ALA A CA 1
ATOM 694 C C . ALA A 1 91 ? 11.242 17.109 -2.879 1 97.75 91 ALA A C 1
ATOM 696 O O . ALA A 1 91 ? 11.188 16.266 -3.785 1 97.75 91 ALA A O 1
ATOM 697 N N . VAL A 1 92 ? 11.422 16.766 -1.646 1 98.06 92 VAL A N 1
ATOM 698 C CA . VAL A 1 92 ? 11.562 15.375 -1.229 1 98.06 92 VAL A CA 1
ATOM 699 C C . VAL A 1 92 ? 10.266 14.617 -1.513 1 98.06 92 VAL A C 1
ATOM 701 O O . VAL A 1 92 ? 10.297 13.508 -2.051 1 98.06 92 VAL A O 1
ATOM 704 N N . GLY A 1 93 ? 9.125 15.203 -1.157 1 97.88 93 GLY A N 1
ATOM 705 C CA . GLY A 1 93 ? 7.844 14.586 -1.452 1 97.88 93 GLY A CA 1
ATOM 706 C C . GLY A 1 93 ? 7.629 14.328 -2.932 1 97.88 93 GLY A C 1
ATOM 707 O O . GLY A 1 93 ? 7.172 13.25 -3.322 1 97.88 93 GLY A O 1
ATOM 708 N N . GLU A 1 94 ? 7.949 15.297 -3.736 1 97.81 94 GLU A N 1
ATOM 709 C CA . GLU A 1 94 ? 7.816 15.148 -5.184 1 97.81 94 GLU A CA 1
ATOM 710 C C . GLU A 1 94 ? 8.727 14.047 -5.715 1 97.81 94 GLU A C 1
ATOM 712 O O . GLU A 1 94 ? 8.312 13.25 -6.559 1 97.81 94 GLU A O 1
ATOM 717 N N . ALA A 1 95 ? 9.93 14.016 -5.211 1 98.38 95 ALA A N 1
ATOM 718 C CA . ALA A 1 95 ? 10.875 12.984 -5.621 1 98.38 95 ALA A CA 1
ATOM 719 C C . ALA A 1 95 ? 10.383 11.594 -5.238 1 98.38 95 ALA A C 1
ATOM 721 O O . ALA A 1 95 ? 10.57 10.633 -5.984 1 98.38 95 ALA A O 1
ATOM 722 N N . TYR A 1 96 ? 9.797 11.492 -4.098 1 98.5 96 TYR A N 1
ATOM 723 C CA . TYR A 1 96 ? 9.234 10.227 -3.639 1 98.5 96 TYR A CA 1
ATOM 724 C C . TYR A 1 96 ? 8.172 9.719 -4.609 1 98.5 96 TYR A C 1
ATOM 726 O O . TYR A 1 96 ? 8.258 8.578 -5.086 1 98.5 96 TYR A O 1
ATOM 734 N N . VAL A 1 97 ? 7.215 10.586 -4.902 1 98.56 97 VAL A N 1
ATOM 735 C CA . VAL A 1 97 ? 6.105 10.203 -5.77 1 98.56 97 VAL A CA 1
ATOM 736 C C . VAL A 1 97 ? 6.629 9.891 -7.172 1 98.56 97 VAL A C 1
ATOM 738 O O . VAL A 1 97 ? 6.246 8.891 -7.777 1 98.56 97 VAL A O 1
ATOM 741 N N . ASN A 1 98 ? 7.531 10.711 -7.645 1 98.38 98 ASN A N 1
ATOM 742 C CA . ASN A 1 98 ? 8.133 10.477 -8.953 1 98.38 98 ASN A CA 1
ATOM 743 C C . ASN A 1 98 ? 8.812 9.117 -9.016 1 98.38 98 ASN A C 1
ATOM 745 O O . ASN A 1 98 ? 8.625 8.367 -9.977 1 98.38 98 ASN A O 1
ATOM 749 N N . PHE A 1 99 ? 9.602 8.805 -8.055 1 98.19 99 PHE A N 1
ATOM 750 C CA . PHE A 1 99 ? 10.32 7.539 -8.039 1 98.19 99 PHE A CA 1
ATOM 751 C C . PHE A 1 99 ? 9.352 6.367 -8.086 1 98.19 99 PHE A C 1
ATOM 753 O O . PHE A 1 99 ? 9.508 5.453 -8.898 1 98.19 99 PHE A O 1
ATOM 760 N N . ALA A 1 100 ? 8.375 6.406 -7.203 1 97.62 100 ALA A N 1
ATOM 761 C CA . ALA A 1 100 ? 7.402 5.32 -7.098 1 97.62 100 ALA A CA 1
ATOM 762 C C . ALA A 1 100 ? 6.688 5.094 -8.43 1 97.62 100 ALA A C 1
ATOM 764 O O . ALA A 1 100 ? 6.539 3.955 -8.875 1 97.62 100 ALA A O 1
ATOM 765 N N . LEU A 1 101 ? 6.273 6.199 -9.094 1 96.69 101 LEU A N 1
ATOM 766 C CA . LEU A 1 101 ? 5.465 6.094 -10.305 1 96.69 101 LEU A CA 1
ATOM 767 C C . LEU A 1 101 ? 6.336 5.781 -11.516 1 96.69 101 LEU A C 1
ATOM 769 O O . LEU A 1 101 ? 5.883 5.125 -12.461 1 96.69 101 LEU A O 1
ATOM 773 N N . GLU A 1 102 ? 7.598 6.199 -11.484 1 96.19 102 GLU A N 1
ATOM 774 C CA . GLU A 1 102 ? 8.508 5.969 -12.602 1 96.19 102 GLU A CA 1
ATOM 775 C C . GLU A 1 102 ? 9.125 4.574 -12.539 1 96.19 102 GLU A C 1
ATOM 777 O O . GLU A 1 102 ? 9.547 4.027 -13.555 1 96.19 102 GLU A O 1
ATOM 782 N N . HIS A 1 103 ? 9.25 4.051 -11.391 1 94.5 103 HIS A N 1
ATOM 783 C CA . HIS A 1 103 ? 9.859 2.742 -11.18 1 94.5 103 HIS A CA 1
ATOM 784 C C . HIS A 1 103 ? 8.938 1.823 -10.383 1 94.5 103 HIS A C 1
ATOM 786 O O . HIS A 1 103 ? 9.328 1.296 -9.344 1 94.5 103 HIS A O 1
ATOM 792 N N . PRO A 1 104 ? 7.762 1.542 -10.945 1 92.5 104 PRO A N 1
ATOM 793 C CA . PRO A 1 104 ? 6.754 0.804 -10.18 1 92.5 104 PRO A CA 1
ATOM 794 C C . PRO A 1 104 ? 7.219 -0.601 -9.797 1 92.5 104 PRO A C 1
ATOM 796 O O . PRO A 1 104 ? 6.871 -1.099 -8.719 1 92.5 104 PRO A O 1
ATOM 799 N N . HIS A 1 105 ? 8 -1.267 -10.586 1 89.12 105 HIS A N 1
ATOM 800 C CA . HIS A 1 105 ? 8.461 -2.621 -10.297 1 89.12 105 HIS A CA 1
ATOM 801 C C . HIS A 1 105 ? 9.492 -2.629 -9.18 1 89.12 105 HIS A C 1
ATOM 803 O O . HIS A 1 105 ? 9.414 -3.455 -8.266 1 89.12 105 HIS A O 1
ATOM 809 N N . THR A 1 106 ? 10.406 -1.69 -9.281 1 92.88 106 THR A N 1
ATOM 810 C CA . THR A 1 106 ? 11.391 -1.533 -8.211 1 92.88 106 THR A CA 1
ATOM 811 C C . THR A 1 106 ? 10.703 -1.212 -6.887 1 92.88 106 THR A C 1
ATOM 813 O O . THR A 1 106 ? 11.016 -1.816 -5.859 1 92.88 106 THR A O 1
ATOM 816 N N . TYR A 1 107 ? 9.758 -0.292 -6.961 1 94.81 107 TYR A N 1
ATOM 817 C CA . TYR A 1 107 ? 9.047 0.153 -5.77 1 94.81 107 TYR A CA 1
ATOM 818 C C . TYR A 1 107 ? 8.32 -1.01 -5.102 1 94.81 107 TYR A C 1
ATOM 820 O O . TYR A 1 107 ? 8.367 -1.161 -3.879 1 94.81 107 TYR A O 1
ATOM 828 N N . LYS A 1 108 ? 7.727 -1.801 -5.863 1 91.12 108 LYS A N 1
ATOM 829 C CA . LYS A 1 108 ? 7.02 -2.971 -5.352 1 91.12 108 LYS A CA 1
ATOM 830 C C . LYS A 1 108 ? 7.977 -3.938 -4.664 1 91.12 108 LYS A C 1
ATOM 832 O O . LYS A 1 108 ? 7.672 -4.461 -3.59 1 91.12 108 LYS A O 1
ATOM 837 N N . LEU A 1 109 ? 9.102 -4.215 -5.227 1 91.25 109 LEU A N 1
ATOM 838 C CA . LEU A 1 109 ? 10.078 -5.129 -4.648 1 91.25 109 LEU A CA 1
ATOM 839 C C . LEU A 1 109 ? 10.617 -4.59 -3.328 1 91.25 109 LEU A C 1
ATOM 841 O O . LEU A 1 109 ? 10.953 -5.363 -2.428 1 91.25 109 LEU A O 1
ATOM 845 N N . MET A 1 110 ? 10.68 -3.285 -3.264 1 93 110 MET A N 1
ATOM 846 C CA . MET A 1 110 ? 11.203 -2.637 -2.062 1 93 110 MET A CA 1
ATOM 847 C C . MET A 1 110 ? 10.211 -2.756 -0.91 1 93 110 MET A C 1
ATOM 849 O O . MET A 1 110 ? 10.594 -3.039 0.224 1 93 110 MET A O 1
ATOM 853 N N . PHE A 1 111 ? 8.891 -2.574 -1.24 1 92.31 111 PHE A N 1
ATOM 854 C CA . PHE A 1 111 ? 8.008 -2.303 -0.116 1 92.31 111 PHE A CA 1
ATOM 855 C C . PHE A 1 111 ? 6.93 -3.375 -0.002 1 92.31 111 PHE A C 1
ATOM 857 O O . PHE A 1 111 ? 6.254 -3.479 1.024 1 92.31 111 PHE A O 1
ATOM 864 N N . ASP A 1 112 ? 6.75 -4.219 -0.994 1 83 112 ASP A N 1
ATOM 865 C CA . ASP A 1 112 ? 5.715 -5.246 -0.938 1 83 112 ASP A CA 1
ATOM 866 C C . ASP A 1 112 ? 6.266 -6.551 -0.365 1 83 11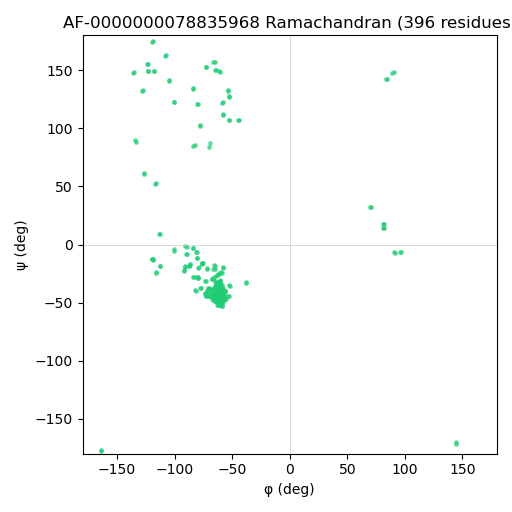2 ASP A C 1
ATOM 868 O O . ASP A 1 112 ? 5.5 -7.434 0.028 1 83 112 ASP A O 1
ATOM 872 N N . LEU A 1 113 ? 7.508 -6.75 -0.407 1 75 113 LEU A N 1
ATOM 873 C CA . LEU A 1 113 ? 8.102 -8.023 0.001 1 75 113 LEU A CA 1
ATOM 874 C C . LEU A 1 113 ? 8.688 -7.918 1.405 1 75 113 LEU A C 1
ATOM 876 O O . LEU A 1 113 ? 9.25 -6.887 1.776 1 75 113 LEU A O 1
ATOM 880 N N . ASN A 1 114 ? 8.133 -8.867 2.305 1 62.03 114 ASN A N 1
ATOM 881 C CA . ASN A 1 114 ? 8.781 -9.008 3.607 1 62.03 114 ASN A CA 1
ATOM 882 C C . ASN A 1 114 ? 10.055 -9.836 3.516 1 62.03 114 ASN A C 1
ATOM 884 O O . ASN A 1 114 ? 10.094 -10.859 2.838 1 62.03 114 ASN A O 1
ATOM 888 N N . GLN A 1 115 ? 11.133 -9.258 3.535 1 57.91 115 GLN A N 1
ATOM 889 C CA . GLN A 1 115 ? 12.281 -10.164 3.564 1 57.91 115 GLN A CA 1
ATOM 890 C C . GLN A 1 115 ? 12.594 -10.609 4.992 1 57.91 115 GLN A C 1
ATOM 892 O O . GLN A 1 115 ? 13.125 -9.828 5.785 1 57.91 115 GLN A O 1
ATOM 897 N N . PRO A 1 116 ? 11.93 -11.672 5.523 1 53.5 116 PRO A N 1
ATOM 898 C CA . PRO A 1 116 ? 12.156 -12.211 6.863 1 53.5 116 PRO A CA 1
ATOM 899 C C . PRO A 1 116 ? 13.625 -12.195 7.27 1 53.5 116 PRO A C 1
ATOM 901 O O . PRO A 1 116 ? 13.938 -12.102 8.461 1 53.5 116 PRO A O 1
ATOM 904 N N . ASP A 1 117 ? 14.555 -12.367 6.312 1 63.09 117 ASP A N 1
ATOM 905 C CA . ASP A 1 117 ? 15.914 -12.602 6.777 1 63.09 117 ASP A CA 1
ATOM 906 C C . ASP A 1 117 ? 16.844 -11.469 6.352 1 63.09 117 ASP A C 1
ATOM 908 O O . ASP A 1 117 ? 17.969 -11.719 5.898 1 63.09 117 ASP A O 1
ATOM 912 N N . ASP A 1 118 ? 16.438 -10.273 6.672 1 64.06 118 ASP A N 1
ATOM 913 C CA . ASP A 1 118 ? 17.234 -9.133 6.262 1 64.06 118 ASP A CA 1
ATOM 914 C C . ASP A 1 118 ? 18.625 -9.188 6.887 1 64.06 118 ASP A C 1
ATOM 916 O O . ASP A 1 118 ? 19.609 -8.695 6.309 1 64.06 118 ASP A O 1
ATOM 920 N N . GLY A 1 119 ? 18.625 -9.867 7.992 1 72.38 119 GLY A N 1
ATOM 921 C CA . GLY A 1 119 ? 19.906 -9.93 8.68 1 72.38 119 GLY A CA 1
ATOM 922 C C . GLY A 1 119 ? 20.969 -10.672 7.902 1 72.38 119 GLY A C 1
ATOM 923 O O . GLY A 1 119 ? 22.172 -10.5 8.156 1 72.38 119 GLY A O 1
ATOM 924 N N . LYS A 1 120 ? 20.609 -11.477 6.918 1 85.94 120 LYS A N 1
ATOM 925 C CA . LYS A 1 120 ? 21.547 -12.25 6.109 1 85.94 120 LYS A CA 1
ATOM 926 C C . LYS A 1 120 ? 22.172 -11.391 5.016 1 85.94 120 LYS A C 1
ATOM 928 O O . LYS A 1 120 ? 23.172 -11.773 4.414 1 85.94 120 LYS A O 1
ATOM 933 N N . TYR A 1 121 ? 21.688 -10.227 4.906 1 92.25 121 TYR A N 1
ATOM 934 C CA . TYR A 1 121 ? 22.125 -9.383 3.799 1 92.25 121 TYR A CA 1
ATOM 935 C C . TYR A 1 121 ? 22.469 -7.977 4.281 1 92.25 121 TYR A C 1
ATOM 937 O O . TYR A 1 121 ? 21.641 -7.066 4.199 1 92.25 121 TYR A O 1
ATOM 945 N N . PRO A 1 122 ? 23.656 -7.777 4.664 1 92.94 122 PRO A N 1
ATOM 946 C CA . PRO A 1 122 ? 24.062 -6.504 5.27 1 92.94 122 PRO A CA 1
ATOM 947 C C . PRO A 1 122 ? 23.844 -5.316 4.336 1 92.94 122 PRO A C 1
ATOM 949 O O . PRO A 1 122 ? 23.453 -4.234 4.785 1 92.94 122 PRO A O 1
ATOM 952 N N . GLU A 1 123 ? 24.125 -5.523 3.049 1 93.12 123 GLU A N 1
ATOM 953 C CA . GLU A 1 123 ? 23.953 -4.434 2.094 1 93.12 123 GLU A CA 1
ATOM 954 C C . GLU A 1 123 ? 22.484 -4.016 2 1 93.12 123 GLU A C 1
ATOM 956 O O . GLU A 1 123 ? 22.188 -2.832 1.853 1 93.12 123 GLU A O 1
ATOM 961 N N . LEU A 1 124 ? 21.625 -4.914 2.035 1 93.44 124 LEU A N 1
ATOM 962 C CA . LEU A 1 124 ? 20.188 -4.625 2.012 1 93.44 124 LEU A CA 1
ATOM 963 C C . LEU A 1 124 ? 19.766 -3.873 3.268 1 93.44 124 LEU A C 1
ATOM 965 O O . LEU A 1 124 ? 19.016 -2.895 3.188 1 93.44 124 LEU A O 1
ATOM 969 N N . VAL A 1 125 ? 20.281 -4.309 4.445 1 92.75 125 VAL A N 1
ATOM 970 C CA . VAL A 1 125 ? 19.969 -3.662 5.715 1 92.75 125 VAL A CA 1
ATOM 971 C C . VAL A 1 125 ? 20.438 -2.209 5.684 1 92.75 125 VAL A C 1
ATOM 973 O O . VAL A 1 125 ? 19.703 -1.302 6.059 1 92.75 125 VAL A O 1
ATOM 976 N N . GLU A 1 126 ? 21.625 -2.039 5.195 1 95.06 126 GLU A N 1
ATOM 977 C CA . GLU A 1 126 ? 22.203 -0.699 5.141 1 95.06 126 GLU A CA 1
ATOM 978 C C . GLU A 1 126 ? 21.438 0.196 4.172 1 95.06 126 GLU A C 1
ATOM 980 O O . GLU A 1 126 ? 21.172 1.361 4.473 1 95.06 126 GLU A O 1
ATOM 985 N N . ALA A 1 127 ? 21.109 -0.318 3.021 1 95.25 127 ALA A N 1
ATOM 986 C CA . ALA A 1 127 ? 20.328 0.437 2.039 1 95.25 127 ALA A CA 1
ATOM 987 C C . ALA A 1 127 ? 18.969 0.824 2.596 1 95.25 127 ALA A C 1
ATOM 989 O O . ALA A 1 127 ? 18.5 1.952 2.4 1 95.25 127 ALA A O 1
ATOM 990 N N . GLY A 1 128 ? 18.359 -0.092 3.281 1 93.06 128 GLY A N 1
ATOM 991 C CA . GLY A 1 128 ? 17.094 0.182 3.936 1 93.06 128 GLY A CA 1
ATOM 992 C C . GLY A 1 128 ? 17.188 1.265 4.996 1 93.06 128 GLY A C 1
ATOM 993 O O . GLY A 1 128 ? 16.328 2.141 5.074 1 93.06 128 GLY A O 1
ATOM 994 N N . ARG A 1 129 ? 18.203 1.201 5.77 1 93.81 129 ARG A N 1
ATOM 995 C CA . ARG A 1 129 ? 18.438 2.199 6.809 1 93.81 129 ARG A CA 1
ATOM 996 C C . ARG A 1 129 ? 18.641 3.584 6.203 1 93.81 129 ARG A C 1
ATOM 998 O O . ARG A 1 129 ? 18.078 4.57 6.695 1 93.81 129 ARG A O 1
ATOM 1005 N N . ARG A 1 130 ? 19.422 3.65 5.16 1 96.38 130 ARG A N 1
ATOM 1006 C CA . ARG A 1 130 ? 19.641 4.91 4.461 1 96.38 130 ARG A CA 1
ATOM 1007 C C . ARG A 1 130 ? 18.344 5.484 3.928 1 96.38 130 ARG A C 1
ATOM 1009 O O . ARG A 1 130 ? 18.062 6.672 4.098 1 96.38 130 ARG A O 1
ATOM 1016 N N . ALA A 1 131 ? 17.594 4.648 3.33 1 95.38 131 ALA A N 1
ATOM 1017 C CA . ALA A 1 131 ? 16.312 5.07 2.793 1 95.38 131 ALA A CA 1
ATOM 1018 C C . ALA A 1 131 ? 15.398 5.594 3.902 1 95.38 131 ALA A C 1
ATOM 1020 O O . ALA A 1 131 ? 14.75 6.629 3.744 1 95.38 131 ALA A O 1
ATOM 1021 N N . ARG A 1 132 ? 15.414 4.91 5.023 1 94.31 132 ARG A N 1
ATOM 1022 C CA . ARG A 1 132 ? 14.586 5.312 6.16 1 94.31 132 ARG A CA 1
ATOM 1023 C C . ARG A 1 132 ? 15.023 6.672 6.695 1 94.31 132 ARG A C 1
ATOM 1025 O O . ARG A 1 132 ? 14.18 7.488 7.082 1 94.31 132 ARG A O 1
ATOM 1032 N N . ALA A 1 133 ? 16.219 6.938 6.719 1 95.75 133 ALA A N 1
ATOM 1033 C CA . ALA A 1 133 ? 16.75 8.203 7.219 1 95.75 133 ALA A CA 1
ATOM 1034 C C . ALA A 1 133 ? 16.25 9.375 6.379 1 95.75 133 ALA A C 1
ATOM 1036 O O . ALA A 1 133 ? 15.984 10.461 6.906 1 95.75 133 ALA A O 1
ATOM 1037 N N . THR A 1 134 ? 16.109 9.172 5.09 1 94.62 134 THR A N 1
ATOM 1038 C CA . THR A 1 134 ? 15.664 10.242 4.203 1 94.62 134 THR A CA 1
ATOM 1039 C C . THR A 1 134 ? 14.219 10.633 4.52 1 94.62 134 THR A C 1
ATOM 1041 O O . THR A 1 134 ? 13.789 11.742 4.199 1 94.62 134 THR A O 1
ATOM 1044 N N . LEU A 1 135 ? 13.477 9.797 5.145 1 93.31 135 LEU A N 1
ATOM 1045 C CA . LEU A 1 135 ? 12.07 10.039 5.441 1 93.31 135 LEU A CA 1
ATOM 1046 C C . LEU A 1 135 ? 11.922 10.961 6.648 1 93.31 135 LEU A C 1
ATOM 1048 O O . LEU A 1 135 ? 10.867 11.57 6.844 1 93.31 135 LEU A O 1
ATOM 1052 N N . SER A 1 136 ? 12.977 11.07 7.473 1 94.75 136 SER A N 1
ATOM 1053 C CA . SER A 1 136 ? 12.867 11.906 8.664 1 94.75 136 SER A CA 1
ATOM 1054 C C . SER A 1 136 ? 13.773 13.133 8.57 1 94.75 136 SER A C 1
ATOM 1056 O O . SER A 1 136 ? 13.539 14.133 9.242 1 94.75 136 SER A O 1
ATOM 1058 N N . ASP A 1 137 ? 14.75 13.078 7.695 1 95.94 137 ASP A N 1
ATOM 1059 C CA . ASP A 1 137 ? 15.758 14.133 7.668 1 95.94 137 ASP A CA 1
ATOM 1060 C C . ASP A 1 137 ? 15.141 15.469 7.273 1 95.94 137 ASP A C 1
ATOM 1062 O O . ASP A 1 137 ? 15.43 16.5 7.891 1 95.94 137 ASP A O 1
ATOM 1066 N N . TYR A 1 138 ? 14.344 15.477 6.246 1 95.69 138 TYR A N 1
ATOM 1067 C CA . TYR A 1 138 ? 13.727 16.734 5.828 1 95.69 138 TYR A CA 1
ATOM 1068 C C . TYR A 1 138 ? 12.758 17.25 6.883 1 95.69 138 TYR A C 1
ATOM 1070 O O . TYR A 1 138 ? 12.516 18.453 6.984 1 95.69 138 TYR A O 1
ATOM 1078 N N . VAL A 1 139 ? 12.164 16.344 7.672 1 97.88 139 VAL A N 1
ATOM 1079 C CA . VAL A 1 139 ? 11.234 16.734 8.734 1 97.88 139 VAL A CA 1
ATOM 1080 C C . VAL A 1 139 ? 11.984 17.469 9.836 1 97.88 139 VAL A C 1
ATOM 1082 O O . VAL A 1 139 ? 11.469 18.438 10.406 1 97.88 139 VAL A O 1
ATOM 1085 N N . LYS A 1 140 ? 13.211 16.984 10.125 1 97.5 140 LYS A N 1
ATOM 1086 C CA . LYS A 1 140 ? 14.062 17.688 11.086 1 97.5 140 LYS A CA 1
ATOM 1087 C C . LYS A 1 140 ? 14.281 19.141 10.68 1 97.5 140 LYS A C 1
ATOM 1089 O O . LYS A 1 140 ? 14.25 20.031 11.516 1 97.5 140 LYS A O 1
ATOM 1094 N N . ASP A 1 141 ? 14.469 19.375 9.359 1 96.31 141 ASP A N 1
ATOM 1095 C CA . ASP A 1 141 ? 14.602 20.734 8.836 1 96.31 141 ASP A CA 1
ATOM 1096 C C . ASP A 1 141 ? 13.336 21.547 9.117 1 96.31 141 ASP A C 1
ATOM 1098 O O . ASP A 1 141 ? 13.422 22.703 9.523 1 96.31 141 ASP A O 1
ATOM 1102 N N . LEU A 1 142 ? 12.219 20.953 8.906 1 97.62 142 LEU A N 1
ATOM 1103 C CA . LEU A 1 142 ? 10.93 21.625 9.07 1 97.62 142 LEU A CA 1
ATOM 1104 C C . LEU A 1 142 ? 10.68 21.984 10.531 1 97.62 142 LEU A C 1
ATOM 1106 O O . LEU A 1 142 ? 10.148 23.047 10.836 1 97.62 142 LEU A O 1
ATOM 1110 N N . ILE A 1 143 ? 11.062 21.109 11.414 1 97.62 143 ILE A N 1
ATOM 1111 C CA . ILE A 1 143 ? 10.906 21.344 12.844 1 97.62 143 ILE A CA 1
ATOM 1112 C C . ILE A 1 143 ? 11.859 22.453 13.289 1 97.62 143 ILE A C 1
ATOM 1114 O O . ILE A 1 143 ? 11.461 23.359 14.016 1 97.62 143 ILE A O 1
ATOM 1118 N N . ALA A 1 144 ? 13.102 22.375 12.82 1 96.56 144 ALA A N 1
ATOM 1119 C CA . ALA A 1 144 ? 14.109 23.359 13.172 1 96.56 144 ALA A CA 1
ATOM 1120 C C . ALA A 1 144 ? 13.688 24.75 12.727 1 96.56 144 ALA A C 1
ATOM 1122 O O . ALA A 1 144 ? 13.984 25.75 13.398 1 9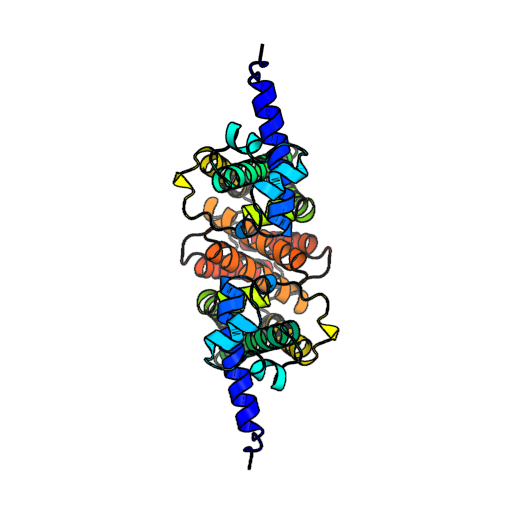6.56 144 ALA A O 1
ATOM 1123 N N . ASP A 1 145 ? 12.945 24.844 11.633 1 96.25 145 ASP A N 1
ATOM 1124 C CA . ASP A 1 145 ? 12.5 26.125 11.062 1 96.25 145 ASP A CA 1
ATOM 1125 C C . ASP A 1 145 ? 11.164 26.547 11.656 1 96.25 145 ASP A C 1
ATOM 1127 O O . ASP A 1 145 ? 10.578 27.547 11.227 1 96.25 145 ASP A O 1
ATOM 1131 N N . GLY A 1 146 ? 10.625 25.734 12.492 1 95.81 146 GLY A N 1
ATOM 1132 C CA . GLY A 1 146 ? 9.383 26.078 13.172 1 95.81 146 GLY A CA 1
ATOM 1133 C C . GLY A 1 146 ? 8.148 25.828 12.336 1 95.81 146 GLY A C 1
ATOM 1134 O O . GLY A 1 146 ? 7.074 26.359 12.625 1 95.81 146 GLY A O 1
ATOM 1135 N N . VAL A 1 147 ? 8.281 25.031 11.312 1 96 147 VAL A N 1
ATOM 1136 C CA . VAL A 1 147 ? 7.16 24.734 10.43 1 96 147 VAL A CA 1
ATOM 1137 C C . VAL A 1 147 ? 6.297 23.625 11.047 1 96 147 VAL A C 1
ATOM 1139 O O . VAL A 1 147 ? 5.066 23.688 10.977 1 96 147 VAL A O 1
ATOM 1142 N N . LEU A 1 148 ? 6.953 22.672 11.641 1 97.81 148 LEU A N 1
ATOM 1143 C CA . LEU A 1 148 ? 6.301 21.531 12.289 1 97.81 148 LEU A CA 1
ATOM 1144 C C . LEU A 1 148 ? 6.73 21.438 13.75 1 97.81 148 LEU A C 1
ATOM 1146 O O . LEU A 1 148 ? 7.812 21.891 14.125 1 97.81 148 LEU A O 1
ATOM 1150 N N . ALA A 1 149 ? 5.91 20.844 14.555 1 97.94 149 ALA A N 1
ATOM 1151 C CA . ALA A 1 149 ? 6.242 20.484 15.93 1 97.94 149 ALA A CA 1
ATOM 1152 C C . ALA A 1 149 ? 5.953 19.016 16.203 1 97.94 149 ALA A C 1
ATOM 1154 O O . ALA A 1 149 ? 4.883 18.516 15.867 1 97.94 149 ALA A O 1
ATOM 1155 N N . GLY A 1 150 ? 6.891 18.344 16.812 1 96.94 150 GLY A N 1
ATOM 1156 C CA . GLY A 1 150 ? 6.723 16.938 17.156 1 96.94 150 GLY A CA 1
ATOM 1157 C C . GLY A 1 150 ? 8.008 16.125 17.031 1 96.94 150 GLY A C 1
ATOM 1158 O O . GLY A 1 150 ? 9.086 16.703 16.891 1 96.94 150 GLY A O 1
ATOM 1159 N N . ASP A 1 151 ? 7.93 14.812 17.125 1 97.31 151 ASP A N 1
ATOM 1160 C CA . ASP A 1 151 ? 9.055 13.898 16.969 1 97.31 151 ASP A CA 1
ATOM 1161 C C . ASP A 1 151 ? 9.359 13.648 15.492 1 97.31 151 ASP A C 1
ATOM 1163 O O . ASP A 1 151 ? 8.484 13.195 14.75 1 97.31 151 ASP A O 1
ATOM 1167 N N . PRO A 1 152 ? 10.578 13.969 15.055 1 97.56 152 PRO A N 1
ATOM 1168 C CA . PRO A 1 152 ? 10.891 13.883 13.625 1 97.56 152 PRO A CA 1
ATOM 1169 C C . PRO A 1 152 ? 10.68 12.477 13.055 1 97.56 152 PRO A C 1
ATOM 1171 O O . PRO A 1 152 ? 10.234 12.328 11.914 1 97.56 152 PRO A O 1
ATOM 1174 N N . GLU A 1 153 ? 10.984 11.438 13.766 1 97 153 GLU A N 1
ATOM 1175 C CA . GLU A 1 153 ? 10.82 10.07 13.281 1 97 153 GLU A CA 1
ATOM 1176 C C . GLU A 1 153 ? 9.344 9.719 13.117 1 97 153 GLU A C 1
ATOM 1178 O O . GLU A 1 153 ? 8.945 9.102 12.133 1 97 153 GLU A O 1
ATOM 1183 N N . GLN A 1 154 ? 8.57 10.125 14.102 1 97.38 154 GLN A N 1
ATOM 1184 C CA . GLN A 1 154 ? 7.133 9.883 14.023 1 97.38 154 GLN A CA 1
ATOM 1185 C C . GLN A 1 154 ? 6.504 10.648 12.867 1 97.38 154 GLN A C 1
ATOM 1187 O O . GLN A 1 154 ? 5.73 10.086 12.094 1 97.38 154 GLN A O 1
ATOM 1192 N N . LEU A 1 155 ? 6.855 11.922 12.812 1 98.25 155 LEU A N 1
ATOM 1193 C CA . LEU A 1 155 ? 6.301 12.742 11.75 1 98.25 155 LEU A CA 1
ATOM 1194 C C . LEU A 1 155 ? 6.742 12.234 10.383 1 98.25 155 LEU A C 1
ATOM 1196 O O . LEU A 1 155 ? 5.945 12.195 9.438 1 98.25 155 LEU A O 1
ATOM 1200 N N . GLY A 1 156 ? 8.016 11.859 10.289 1 98.19 156 GLY A N 1
ATOM 1201 C CA . GLY A 1 156 ? 8.492 11.273 9.047 1 98.19 156 GLY A CA 1
ATOM 1202 C C . GLY A 1 156 ? 7.727 10.031 8.641 1 98.19 156 GLY A C 1
ATOM 1203 O O . GLY A 1 156 ? 7.387 9.859 7.465 1 98.19 156 GLY A O 1
ATOM 1204 N N . THR A 1 157 ? 7.438 9.188 9.586 1 98.19 157 THR A N 1
ATOM 1205 C CA . THR A 1 157 ? 6.684 7.969 9.328 1 98.19 157 THR A CA 1
ATOM 1206 C C . THR A 1 157 ? 5.258 8.297 8.891 1 98.19 157 THR A C 1
ATOM 1208 O O . THR A 1 157 ? 4.715 7.641 7.996 1 98.19 157 THR A O 1
ATOM 1211 N N . MET A 1 158 ? 4.648 9.305 9.469 1 98.62 158 MET A N 1
ATOM 1212 C CA . MET A 1 158 ? 3.312 9.734 9.078 1 98.62 158 MET A CA 1
ATOM 1213 C C . MET A 1 158 ? 3.291 10.188 7.621 1 98.62 158 MET A C 1
ATOM 1215 O O . MET A 1 158 ? 2.449 9.734 6.84 1 98.62 158 MET A O 1
ATOM 1219 N N . PHE A 1 159 ? 4.223 11.055 7.281 1 98.69 159 PHE A N 1
ATOM 1220 C CA . PHE A 1 159 ? 4.273 11.562 5.918 1 98.69 159 PHE A CA 1
ATOM 1221 C C . PHE A 1 159 ? 4.586 10.445 4.93 1 98.69 159 PHE A C 1
ATOM 1223 O O . PHE A 1 159 ? 4.035 10.414 3.83 1 98.69 159 PHE A O 1
ATOM 1230 N N . TRP A 1 160 ? 5.43 9.531 5.344 1 98.5 160 TRP A N 1
ATOM 1231 C CA . TRP A 1 160 ? 5.75 8.367 4.516 1 98.5 160 TRP A CA 1
ATOM 1232 C C . TRP A 1 160 ? 4.512 7.516 4.273 1 98.5 160 TRP A C 1
ATOM 1234 O O . TRP A 1 160 ? 4.184 7.191 3.129 1 98.5 160 TRP A O 1
ATOM 1244 N N . ALA A 1 161 ? 3.85 7.164 5.309 1 98.5 161 ALA A N 1
ATOM 1245 C CA . ALA A 1 161 ? 2.674 6.309 5.199 1 98.5 161 ALA A CA 1
ATOM 1246 C C . ALA A 1 161 ? 1.615 6.941 4.301 1 98.5 161 ALA A C 1
ATOM 1248 O O . ALA A 1 161 ? 1.003 6.262 3.475 1 98.5 161 ALA A O 1
ATOM 1249 N N . ALA A 1 162 ? 1.411 8.227 4.453 1 98.69 162 ALA A N 1
ATOM 1250 C CA . ALA A 1 162 ? 0.439 8.945 3.633 1 98.69 162 ALA A CA 1
ATOM 1251 C C . ALA A 1 162 ? 0.826 8.898 2.158 1 98.69 162 ALA A C 1
ATOM 1253 O O . ALA A 1 162 ? 0.004 8.555 1.305 1 98.69 162 ALA A O 1
ATOM 1254 N N . ALA A 1 163 ? 2.072 9.203 1.885 1 98.5 163 ALA A N 1
ATOM 1255 C CA . ALA A 1 163 ? 2.553 9.172 0.506 1 98.5 163 ALA A CA 1
ATOM 1256 C C . ALA A 1 163 ? 2.469 7.758 -0.07 1 98.5 163 ALA A C 1
ATOM 1258 O O . ALA A 1 163 ? 2.031 7.57 -1.208 1 98.5 163 ALA A O 1
ATOM 1259 N N . HIS A 1 164 ? 2.924 6.812 0.725 1 98.25 164 HIS A N 1
ATOM 1260 C CA . HIS A 1 164 ? 2.91 5.414 0.309 1 98.25 164 HIS A CA 1
ATOM 1261 C C . HIS A 1 164 ? 1.499 4.957 -0.04 1 98.25 164 HIS A C 1
ATOM 1263 O O . HIS A 1 164 ? 1.289 4.305 -1.066 1 98.25 164 HIS A O 1
ATOM 1269 N N . GLY A 1 165 ? 0.559 5.324 0.825 1 98.44 165 GLY A N 1
ATOM 1270 C CA . GLY A 1 165 ? -0.824 4.969 0.549 1 98.44 165 GLY A CA 1
ATOM 1271 C C . GLY A 1 165 ? -1.33 5.516 -0.772 1 98.44 165 GLY A C 1
ATOM 1272 O O . GLY A 1 165 ? -1.971 4.801 -1.543 1 98.44 165 GLY A O 1
ATOM 1273 N N . ALA A 1 166 ? -1.045 6.77 -1.068 1 98.5 166 ALA A N 1
ATOM 1274 C CA . ALA A 1 166 ? -1.474 7.406 -2.312 1 98.5 166 ALA A CA 1
ATOM 1275 C C . ALA A 1 166 ? -0.872 6.699 -3.523 1 98.5 166 ALA A C 1
ATOM 1277 O O . ALA A 1 166 ? -1.585 6.363 -4.473 1 98.5 166 ALA A O 1
ATOM 1278 N N . VAL A 1 167 ? 0.367 6.402 -3.449 1 97.88 167 VAL A N 1
ATOM 1279 C CA . VAL A 1 167 ? 1.062 5.867 -4.613 1 97.88 167 VAL A CA 1
ATOM 1280 C C . VAL A 1 167 ? 0.635 4.418 -4.852 1 97.88 167 VAL A C 1
ATOM 1282 O O . VAL A 1 167 ? 0.396 4.016 -5.992 1 97.88 167 VAL A O 1
ATOM 1285 N N . VAL A 1 168 ? 0.517 3.633 -3.785 1 96.19 168 VAL A N 1
ATOM 1286 C CA . VAL A 1 168 ? 0.24 2.219 -4.008 1 96.19 168 VAL A CA 1
ATOM 1287 C C . VAL A 1 168 ? -1.214 2.037 -4.441 1 96.19 168 VAL A C 1
ATOM 1289 O O . VAL A 1 168 ? -1.53 1.132 -5.215 1 96.19 168 VAL A O 1
ATOM 1292 N N . LEU A 1 169 ? -2.107 2.871 -3.986 1 96.06 169 LEU A N 1
ATOM 1293 C CA . LEU A 1 169 ? -3.484 2.805 -4.465 1 96.06 169 LEU A CA 1
ATOM 1294 C C . LEU A 1 169 ? -3.561 3.135 -5.949 1 96.06 169 LEU A C 1
ATOM 1296 O O . LEU A 1 169 ? -4.312 2.5 -6.691 1 96.06 169 LEU A O 1
ATOM 1300 N N . GLU A 1 170 ? -2.836 4.121 -6.359 1 96.12 170 GLU A N 1
ATOM 1301 C CA . GLU A 1 170 ? -2.814 4.434 -7.785 1 96.12 170 GLU A CA 1
ATOM 1302 C C . GLU A 1 170 ? -2.176 3.301 -8.586 1 96.12 170 GLU A C 1
ATOM 1304 O O . GLU A 1 170 ? -2.707 2.891 -9.617 1 96.12 170 GLU A O 1
ATOM 1309 N N . LEU A 1 171 ? -1.042 2.795 -8.109 1 93.12 171 LEU A N 1
ATOM 1310 C CA . LEU A 1 171 ? -0.335 1.727 -8.805 1 93.12 171 LEU A CA 1
ATOM 1311 C C . LEU A 1 171 ? -1.207 0.479 -8.914 1 93.12 171 LEU A C 1
ATOM 1313 O O . LEU A 1 171 ? -1.123 -0.258 -9.898 1 93.12 171 LEU A O 1
ATOM 1317 N N . ALA A 1 172 ? -2.029 0.286 -7.941 1 91.06 172 ALA A N 1
ATOM 1318 C CA . ALA A 1 172 ? -2.91 -0.879 -7.926 1 91.06 172 ALA A CA 1
ATOM 1319 C C . ALA A 1 172 ? -4.172 -0.626 -8.742 1 91.06 172 ALA A C 1
ATOM 1321 O O . ALA A 1 172 ? -5.051 -1.486 -8.82 1 91.06 172 ALA A O 1
ATOM 1322 N N . GLY A 1 173 ? -4.312 0.589 -9.281 1 91.19 173 GLY A N 1
ATOM 1323 C CA . GLY A 1 173 ? -5.453 0.907 -10.125 1 91.19 173 GLY A CA 1
ATOM 1324 C C . GLY A 1 173 ? -6.699 1.255 -9.336 1 91.19 173 GLY A C 1
ATOM 1325 O O . GLY A 1 173 ? -7.805 1.253 -9.883 1 91.19 173 GLY A O 1
ATOM 1326 N N . LYS A 1 174 ? -6.547 1.502 -8.062 1 92.88 174 LYS A N 1
ATOM 1327 C CA . LYS A 1 174 ? -7.691 1.824 -7.219 1 92.88 174 LYS A CA 1
ATOM 1328 C C . LYS A 1 174 ? -8 3.318 -7.25 1 92.88 174 LYS A C 1
ATOM 1330 O O . LYS A 1 174 ? -9.086 3.744 -6.844 1 92.88 174 LYS A O 1
ATOM 1335 N N . LEU A 1 175 ? -7.039 4.066 -7.707 1 94.25 175 LEU A N 1
ATOM 1336 C CA . LEU A 1 175 ? -7.199 5.492 -7.973 1 94.25 175 LEU A CA 1
ATOM 1337 C C . LEU A 1 175 ? -6.852 5.812 -9.422 1 94.25 175 LEU A C 1
ATOM 1339 O O . LEU A 1 175 ? -6 5.156 -10.023 1 94.25 175 LEU A O 1
ATOM 1343 N N . PRO A 1 176 ? -7.504 6.836 -9.977 1 93.88 176 PRO A N 1
ATOM 1344 C CA . PRO A 1 176 ? -7.152 7.227 -11.344 1 93.88 176 PRO A CA 1
ATOM 1345 C C . PRO A 1 176 ? -5.699 7.672 -11.477 1 93.88 176 PRO A C 1
ATOM 1347 O O . PRO A 1 176 ? -5.125 8.211 -10.523 1 93.88 176 PRO A O 1
ATOM 1350 N N . PRO A 1 177 ? -5.137 7.414 -12.688 1 93.75 177 PRO A N 1
ATOM 1351 C CA . PRO A 1 177 ? -3.771 7.895 -12.914 1 93.75 177 PRO A CA 1
ATOM 1352 C C . PRO A 1 177 ? -3.615 9.383 -12.625 1 93.75 177 PRO A C 1
ATOM 1354 O O . PRO A 1 177 ? -4.488 10.18 -12.977 1 93.75 177 PRO A O 1
ATOM 1357 N N . GLY A 1 178 ? -2.592 9.719 -11.891 1 94.25 178 GLY A N 1
ATOM 1358 C CA . GLY A 1 178 ? -2.305 11.117 -11.609 1 94.25 178 GLY A CA 1
ATOM 1359 C C . GLY A 1 178 ? -2.859 11.586 -10.273 1 94.25 178 GLY A C 1
ATOM 1360 O O . GLY A 1 178 ? -2.547 12.688 -9.82 1 94.25 178 GLY A O 1
ATOM 1361 N N . THR A 1 179 ? -3.613 10.773 -9.617 1 96.69 179 THR A N 1
ATOM 1362 C CA . THR A 1 179 ? -4.277 11.164 -8.383 1 96.69 179 THR A CA 1
ATOM 1363 C C . THR A 1 179 ? -3.303 11.109 -7.207 1 96.69 179 THR A C 1
ATOM 1365 O O . THR A 1 179 ? -3.418 11.898 -6.262 1 96.69 179 THR A O 1
ATOM 1368 N N . ALA A 1 180 ? -2.324 10.227 -7.309 1 97.94 180 ALA A N 1
ATOM 1369 C CA . ALA A 1 180 ? -1.401 10.047 -6.191 1 97.94 180 ALA A CA 1
ATOM 1370 C C . ALA A 1 180 ? -0.657 11.344 -5.883 1 97.94 180 ALA A C 1
ATOM 1372 O O . ALA A 1 180 ? -0.488 11.703 -4.715 1 97.94 180 ALA A O 1
ATOM 1373 N N . ARG A 1 181 ? -0.224 12.047 -6.949 1 97.62 181 ARG A N 1
ATOM 1374 C CA . ARG A 1 181 ? 0.516 13.289 -6.777 1 97.62 181 ARG A CA 1
ATOM 1375 C C . ARG A 1 181 ? -0.341 14.344 -6.086 1 97.62 181 ARG A C 1
ATOM 1377 O O . ARG A 1 181 ? 0.095 14.969 -5.113 1 97.62 181 ARG A O 1
ATOM 1384 N N . ASP A 1 182 ? -1.554 14.516 -6.566 1 97.75 182 ASP A N 1
ATOM 1385 C CA . ASP A 1 182 ? -2.471 15.492 -5.988 1 97.75 182 ASP A CA 1
ATOM 1386 C C . ASP A 1 182 ? -2.82 15.133 -4.547 1 97.75 182 ASP A C 1
ATOM 1388 O O . ASP A 1 182 ? -2.861 16 -3.678 1 97.75 182 ASP A O 1
ATOM 1392 N N . LEU A 1 183 ? -3.047 13.922 -4.367 1 98.31 183 LEU A N 1
ATOM 1393 C CA . LEU A 1 183 ? -3.424 13.445 -3.041 1 98.31 183 LEU A CA 1
ATOM 1394 C C . LEU A 1 183 ? -2.271 13.617 -2.057 1 98.31 183 LEU A C 1
ATOM 1396 O O . LEU A 1 183 ? -2.477 14.07 -0.928 1 98.31 183 LEU A O 1
ATOM 1400 N N . HIS A 1 184 ? -1.097 13.25 -2.498 1 98.38 184 HIS A N 1
ATOM 1401 C CA . HIS A 1 184 ? 0.092 13.438 -1.675 1 98.38 184 HIS A CA 1
ATOM 1402 C C . HIS A 1 184 ? 0.246 14.891 -1.252 1 98.38 184 HIS A C 1
ATOM 1404 O O . HIS A 1 184 ? 0.487 15.18 -0.077 1 98.38 184 HIS A O 1
ATOM 1410 N N . HIS A 1 185 ? 0.101 15.758 -2.197 1 97.75 185 HIS A N 1
ATOM 1411 C CA . HIS A 1 185 ? 0.225 17.172 -1.913 1 97.75 185 HIS A CA 1
ATOM 1412 C C . HIS A 1 185 ? -0.843 17.641 -0.928 1 97.75 185 HIS A C 1
ATOM 1414 O O . HIS A 1 185 ? -0.535 18.312 0.058 1 97.75 185 HIS A O 1
ATOM 1420 N N . ALA A 1 186 ? -2.064 17.281 -1.146 1 98.06 186 ALA A N 1
ATOM 1421 C CA . ALA A 1 186 ? -3.184 17.688 -0.303 1 98.06 186 ALA A CA 1
ATOM 1422 C C . ALA A 1 186 ? -3.033 17.156 1.114 1 98.06 186 ALA A C 1
ATOM 1424 O O . ALA A 1 186 ? -3.254 17.875 2.09 1 98.06 186 ALA A O 1
ATOM 1425 N N . MET A 1 187 ? -2.666 15.906 1.248 1 98.62 187 MET A N 1
ATOM 1426 C CA . MET A 1 187 ? -2.465 15.297 2.559 1 98.62 187 MET A CA 1
ATOM 1427 C C . MET A 1 187 ? -1.3 15.953 3.293 1 98.62 187 MET A C 1
ATOM 1429 O O . MET A 1 187 ? -1.39 16.219 4.492 1 98.62 187 MET A O 1
ATOM 1433 N N . GLY A 1 188 ? -0.209 16.156 2.521 1 98.06 188 GLY A N 1
ATOM 1434 C CA . GLY A 1 188 ? 0.928 16.828 3.123 1 98.06 188 GLY A CA 1
ATOM 1435 C C . GLY A 1 188 ? 0.583 18.203 3.668 1 98.06 188 GLY A C 1
ATOM 1436 O O . GLY A 1 188 ? 1.003 18.562 4.77 1 98.06 188 GLY A O 1
ATOM 1437 N N . GLN A 1 189 ? -0.181 18.953 2.92 1 97.06 189 GLN A N 1
ATOM 1438 C CA . GLN A 1 189 ? -0.596 20.297 3.354 1 97.06 189 GLN A CA 1
ATOM 1439 C C . GLN A 1 189 ? -1.493 20.203 4.586 1 97.06 189 GLN A C 1
ATOM 1441 O O . GLN A 1 189 ? -1.309 20.969 5.543 1 97.06 189 GLN A O 1
ATOM 1446 N N . ALA A 1 190 ? -2.453 19.375 4.535 1 97.88 190 ALA A N 1
ATOM 1447 C CA . ALA A 1 190 ? -3.371 19.219 5.66 1 97.88 190 ALA A CA 1
ATOM 1448 C C . ALA A 1 190 ? -2.619 18.828 6.93 1 97.88 190 ALA A C 1
ATOM 1450 O O . ALA A 1 190 ? -2.83 19.422 7.992 1 97.88 190 ALA A O 1
ATOM 1451 N N . MET A 1 191 ? -1.743 17.844 6.824 1 98.12 191 MET A N 1
ATOM 1452 C CA . MET A 1 191 ? -0.982 17.406 7.992 1 98.12 191 MET A CA 1
ATOM 1453 C C . MET A 1 191 ? -0.064 18.516 8.492 1 98.12 191 MET A C 1
ATOM 1455 O O . MET A 1 191 ? 0.06 18.719 9.703 1 98.12 191 MET A O 1
ATOM 1459 N N . SER A 1 192 ? 0.601 19.219 7.543 1 97.31 192 SER A N 1
ATOM 1460 C CA . SER A 1 192 ? 1.491 20.312 7.945 1 97.31 192 SER A CA 1
ATOM 1461 C C . SER A 1 192 ? 0.737 21.375 8.719 1 97.31 192 SER A C 1
ATOM 1463 O O . SER A 1 192 ? 1.225 21.875 9.734 1 97.31 192 SER A O 1
ATOM 1465 N N . ARG A 1 193 ? -0.44 21.75 8.289 1 96.12 193 ARG A N 1
ATOM 1466 C CA . ARG A 1 193 ? -1.26 22.734 8.992 1 96.12 193 ARG A CA 1
ATOM 1467 C C . ARG A 1 193 ? -1.641 22.234 10.383 1 96.12 193 ARG A C 1
ATOM 1469 O O . ARG A 1 193 ? -1.646 23 11.344 1 96.12 193 ARG A O 1
ATOM 1476 N N . GLY A 1 194 ? -1.904 20.922 10.453 1 97.44 194 GLY A N 1
ATOM 1477 C CA . GLY A 1 194 ? -2.354 20.359 11.719 1 97.44 194 GLY A CA 1
ATOM 1478 C C . GLY A 1 194 ? -1.22 20.094 12.688 1 97.44 194 GLY A C 1
ATOM 1479 O O . GLY A 1 194 ? -1.457 19.797 13.859 1 97.44 194 GLY A O 1
ATOM 1480 N N . LEU A 1 195 ? -0.011 20.172 12.18 1 97.38 195 LEU A N 1
ATOM 1481 C CA . LEU A 1 195 ? 1.152 19.844 12.992 1 97.38 195 LEU A CA 1
ATOM 1482 C C . LEU A 1 195 ? 1.997 21.078 13.266 1 97.38 195 LEU A C 1
ATOM 1484 O O . LEU A 1 195 ? 3.127 20.969 13.75 1 97.38 195 LEU A O 1
ATOM 1488 N N . ARG A 1 196 ? 1.507 22.234 12.93 1 95.31 196 ARG A N 1
ATOM 1489 C CA . ARG A 1 196 ? 2.203 23.484 13.242 1 95.31 196 ARG A CA 1
ATOM 1490 C C . ARG A 1 196 ? 2.297 23.688 14.75 1 95.31 196 ARG A C 1
ATOM 1492 O O . ARG A 1 196 ? 1.452 23.203 15.5 1 95.31 196 ARG A O 1
ATOM 1499 N N . PRO A 1 197 ? 3.34 24.344 15.102 1 91.62 197 PRO A N 1
ATOM 1500 C CA . PRO A 1 197 ? 3.371 24.703 16.516 1 91.62 197 PRO A CA 1
ATOM 1501 C C . PRO A 1 197 ? 2.1 25.422 16.984 1 91.62 197 PRO A C 1
ATOM 1503 O O . PRO A 1 197 ? 1.612 26.328 16.297 1 91.62 197 PRO A O 1
ATOM 1506 N N . GLY A 1 198 ? 1.511 24.969 17.984 1 84.69 198 GLY A N 1
ATOM 1507 C CA . GLY A 1 198 ? 0.328 25.609 18.531 1 84.69 198 GLY A CA 1
ATOM 1508 C C . GLY A 1 198 ? -0.967 25.078 17.953 1 84.69 198 GLY A C 1
ATOM 1509 O O . GLY A 1 198 ? -2.055 25.484 18.375 1 84.69 198 GLY A O 1
ATOM 1510 N N . ALA A 1 199 ? -0.828 24.25 16.953 1 75 199 ALA A N 1
ATOM 1511 C CA . ALA A 1 199 ? -2.029 23.688 16.344 1 75 199 ALA A CA 1
ATOM 1512 C C . ALA A 1 199 ? -2.723 22.703 17.281 1 75 199 ALA A C 1
ATOM 1514 O O . ALA A 1 199 ? -2.082 21.812 17.844 1 75 199 ALA A O 1
ATOM 1515 N N . SER A 1 200 ? -3.668 23.125 18.219 1 69.44 200 SER A N 1
ATOM 1516 C CA . SER A 1 200 ? -4.426 22.25 19.109 1 69.44 200 SER A CA 1
ATOM 1517 C C . SER A 1 200 ? -5.84 22.016 18.578 1 69.44 200 SER A C 1
ATOM 1519 O O . SER A 1 200 ? -6.398 22.875 17.906 1 69.44 200 SER A O 1
ATOM 1521 N N . MET B 1 1 ? -32.406 -40.406 -7.707 1 52.09 1 MET B N 1
ATOM 1522 C CA . MET B 1 1 ? -32.375 -39.312 -8.648 1 52.09 1 MET B CA 1
ATOM 1523 C C . MET B 1 1 ? -31.297 -38.312 -8.281 1 52.09 1 MET B C 1
ATOM 1525 O O . MET B 1 1 ? -31.047 -38.062 -7.105 1 52.09 1 MET B O 1
ATOM 1529 N N . PRO B 1 2 ? -30.453 -37.938 -9.25 1 64.5 2 PRO B N 1
ATOM 1530 C CA . PRO B 1 2 ? -29.391 -37.031 -8.852 1 64.5 2 PRO B CA 1
ATOM 1531 C C . PRO B 1 2 ? -29.922 -35.781 -8.125 1 64.5 2 PRO B C 1
ATOM 1533 O O . PRO B 1 2 ? -30.969 -35.25 -8.484 1 64.5 2 PRO B O 1
ATOM 1536 N N . ARG B 1 3 ? -29.75 -35.688 -6.938 1 65.19 3 ARG B N 1
ATOM 1537 C CA . ARG B 1 3 ? -30.297 -34.594 -6.113 1 65.19 3 ARG B CA 1
ATOM 1538 C C . ARG B 1 3 ? -30.094 -33.25 -6.789 1 65.19 3 ARG B C 1
ATOM 1540 O O . ARG B 1 3 ? -29 -32.938 -7.23 1 65.19 3 ARG B O 1
ATOM 1547 N N . VAL B 1 4 ? -31.234 -32.688 -7.301 1 74.5 4 VAL B N 1
ATOM 1548 C CA . VAL B 1 4 ? -31.219 -31.312 -7.801 1 74.5 4 VAL B CA 1
ATOM 1549 C C . VAL B 1 4 ? -30.781 -30.359 -6.688 1 74.5 4 VAL B C 1
ATOM 1551 O O . VAL B 1 4 ? -31.375 -30.344 -5.609 1 74.5 4 VAL B O 1
ATOM 1554 N N . LEU B 1 5 ? -29.609 -29.766 -6.801 1 81.06 5 LEU B N 1
ATOM 1555 C CA . LEU B 1 5 ? -29.078 -28.859 -5.793 1 81.06 5 LEU B CA 1
ATOM 1556 C C . LEU B 1 5 ? -30.047 -27.688 -5.566 1 81.06 5 LEU B C 1
ATOM 1558 O O . LEU B 1 5 ? -30.547 -27.109 -6.523 1 81.06 5 LEU B O 1
ATOM 1562 N N . SER B 1 6 ? -30.484 -27.484 -4.406 1 85.5 6 SER B N 1
ATOM 1563 C CA . SER B 1 6 ? -31.266 -26.312 -4.055 1 85.5 6 SER B CA 1
ATOM 1564 C C . SER B 1 6 ? -30.422 -25.047 -4.16 1 85.5 6 SER B C 1
ATOM 1566 O O . SER B 1 6 ? -29.188 -25.109 -4.246 1 85.5 6 SER B O 1
ATOM 1568 N N . GLU B 1 7 ? -31.141 -23.953 -4.332 1 87.25 7 GLU B N 1
ATOM 1569 C CA . GLU B 1 7 ? -30.453 -22.656 -4.363 1 87.25 7 GLU B CA 1
ATOM 1570 C C . GLU B 1 7 ? -29.562 -22.484 -3.135 1 87.25 7 GLU B C 1
ATOM 1572 O O . GLU B 1 7 ? -28.484 -21.891 -3.227 1 87.25 7 GLU B O 1
ATOM 1577 N N . SER B 1 8 ? -30 -23 -2.078 1 85.94 8 SER B N 1
ATOM 1578 C CA . SER B 1 8 ? -29.25 -22.906 -0.836 1 85.94 8 SER B CA 1
ATOM 1579 C C . SER B 1 8 ? -28 -23.766 -0.89 1 85.94 8 SER B C 1
ATOM 1581 O O . SER B 1 8 ? -26.938 -23.375 -0.385 1 85.94 8 SER B O 1
ATOM 1583 N N . ASP B 1 9 ? -28.141 -24.906 -1.502 1 85.56 9 ASP B N 1
ATOM 1584 C CA . ASP B 1 9 ? -27 -25.797 -1.662 1 85.56 9 ASP B CA 1
ATOM 1585 C C . ASP B 1 9 ? -25.922 -25.141 -2.518 1 85.56 9 ASP B C 1
ATOM 1587 O O . ASP B 1 9 ? -24.734 -25.188 -2.178 1 85.56 9 ASP B O 1
ATOM 1591 N N . VAL B 1 10 ? -26.422 -24.547 -3.521 1 88 10 VAL B N 1
ATOM 1592 C CA . VAL B 1 10 ? -25.5 -23.906 -4.453 1 88 10 VAL B CA 1
ATOM 1593 C C . VAL B 1 10 ? -24.797 -22.75 -3.754 1 88 10 VAL B C 1
ATOM 1595 O O . VAL B 1 10 ? -23.578 -22.609 -3.838 1 88 10 VAL B O 1
ATOM 1598 N N . ALA B 1 11 ? -25.578 -21.984 -3.064 1 88.06 11 ALA B N 1
ATOM 1599 C CA . ALA B 1 11 ? -25.016 -20.844 -2.352 1 88.06 11 ALA B CA 1
ATOM 1600 C C . ALA B 1 11 ? -24.016 -21.297 -1.298 1 88.06 11 ALA B C 1
ATOM 1602 O O . ALA B 1 11 ? -22.953 -20.672 -1.127 1 88.06 11 ALA B O 1
ATOM 1603 N N . ASP B 1 12 ? -24.281 -22.328 -0.668 1 90.62 12 ASP B N 1
ATOM 1604 C CA . ASP B 1 12 ? -23.406 -22.875 0.373 1 90.62 12 ASP B CA 1
ATOM 1605 C C . ASP B 1 12 ? -22.078 -23.328 -0.212 1 90.62 12 ASP B C 1
ATOM 1607 O O . ASP B 1 12 ? -21.016 -23.047 0.344 1 90.62 12 ASP B O 1
ATOM 1611 N N . PHE B 1 13 ? -22.203 -24.031 -1.277 1 92 13 PHE B N 1
ATOM 1612 C CA . PHE B 1 13 ? -20.969 -24.516 -1.886 1 92 13 PHE B CA 1
ATOM 1613 C C . PHE B 1 13 ? -20.125 -23.359 -2.4 1 92 13 PHE B C 1
ATOM 1615 O O . PHE B 1 13 ? -18.906 -23.359 -2.238 1 92 13 PHE B O 1
ATOM 1622 N N . ARG B 1 14 ? -20.766 -22.45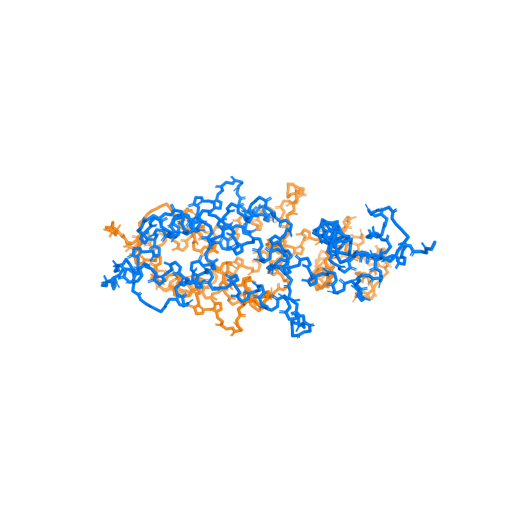3 -3.025 1 93.25 14 ARG B N 1
ATOM 1623 C CA . ARG B 1 14 ? -20.062 -21.281 -3.529 1 93.25 14 ARG B CA 1
ATOM 1624 C C . ARG B 1 14 ? -19.312 -20.562 -2.404 1 93.25 14 ARG B C 1
ATOM 1626 O O . ARG B 1 14 ? -18.172 -20.156 -2.576 1 93.25 14 ARG B O 1
ATOM 1633 N N . GLU B 1 15 ? -19.938 -20.484 -1.308 1 93.31 15 GLU B N 1
ATOM 1634 C CA . GLU B 1 15 ? -19.328 -19.828 -0.158 1 93.31 15 GLU B CA 1
ATOM 1635 C C . GLU B 1 15 ? -18.125 -20.625 0.354 1 93.31 15 GLU B C 1
ATOM 1637 O O . GLU B 1 15 ? -17.078 -20.062 0.641 1 93.31 15 GLU B O 1
ATOM 1642 N N . ARG B 1 16 ? -18.266 -21.859 0.423 1 94.06 16 ARG B N 1
ATOM 1643 C CA . ARG B 1 16 ? -17.172 -22.719 0.866 1 94.06 16 ARG B CA 1
ATOM 1644 C C . ARG B 1 16 ? -15.992 -22.641 -0.095 1 94.06 16 ARG B C 1
ATOM 1646 O O . ARG B 1 16 ? -14.836 -22.578 0.336 1 94.06 16 ARG B O 1
ATOM 1653 N N . LEU B 1 17 ? -16.359 -22.656 -1.293 1 95.31 17 LEU B N 1
ATOM 1654 C CA . LEU B 1 17 ? -15.305 -22.562 -2.297 1 95.31 17 LEU B CA 1
ATOM 1655 C C . LEU B 1 17 ? -14.594 -21.219 -2.215 1 95.31 17 LEU B C 1
ATOM 1657 O O . LEU B 1 17 ? -13.359 -21.156 -2.279 1 95.31 17 LEU B O 1
ATOM 1661 N N . CYS B 1 18 ? -15.336 -20.172 -2.068 1 94.94 18 CYS B N 1
ATOM 1662 C CA . CYS B 1 18 ? -14.758 -18.828 -1.97 1 94.94 18 CYS B CA 1
ATOM 1663 C C . CYS B 1 18 ? -13.852 -18.719 -0.75 1 94.94 18 CYS B C 1
ATOM 1665 O O . CYS B 1 18 ? -12.789 -18.094 -0.813 1 94.94 18 CYS B O 1
ATOM 1667 N N . GLU B 1 19 ? -14.211 -19.312 0.312 1 93.75 19 GLU B N 1
ATOM 1668 C CA . GLU B 1 19 ? -13.398 -19.297 1.523 1 93.75 19 GLU B CA 1
ATOM 1669 C C . GLU B 1 19 ? -12.07 -20.031 1.31 1 93.75 19 GLU B C 1
ATOM 1671 O O . GLU B 1 19 ? -11.016 -19.516 1.684 1 93.75 19 GLU B O 1
ATOM 1676 N N . ALA B 1 20 ? -12.18 -21.141 0.72 1 94.38 20 ALA B N 1
ATOM 1677 C CA . ALA B 1 20 ? -10.969 -21.906 0.408 1 94.38 20 ALA B CA 1
ATOM 1678 C C . ALA B 1 20 ? -10.086 -21.141 -0.58 1 94.38 20 ALA B C 1
ATOM 1680 O O . ALA B 1 20 ? -8.859 -21.094 -0.421 1 94.38 20 ALA B O 1
ATOM 1681 N N . ALA B 1 21 ? -10.766 -20.609 -1.575 1 95.75 21 ALA B N 1
ATOM 1682 C CA . ALA B 1 21 ? -10.055 -19.844 -2.602 1 95.75 21 ALA B CA 1
ATOM 1683 C C . ALA B 1 21 ? -9.352 -18.641 -2.002 1 95.75 21 ALA B C 1
ATOM 1685 O O . ALA B 1 21 ? -8.211 -18.328 -2.361 1 95.75 21 ALA B O 1
ATOM 1686 N N . GLU B 1 22 ? -10.047 -17.938 -1.139 1 93.5 22 GLU B N 1
ATOM 1687 C CA . GLU B 1 22 ? -9.492 -16.766 -0.485 1 93.5 22 GLU B CA 1
ATOM 1688 C C . GLU B 1 22 ? -8.156 -17.078 0.186 1 93.5 22 GLU B C 1
ATOM 1690 O O . GLU B 1 22 ? -7.18 -16.344 0.017 1 93.5 22 GLU B O 1
ATOM 1695 N N . ARG B 1 23 ? -8.109 -18.141 0.845 1 91.19 23 ARG B N 1
ATOM 1696 C CA . ARG B 1 23 ? -6.895 -18.562 1.541 1 91.19 23 ARG B CA 1
ATOM 1697 C C . ARG B 1 23 ? -5.785 -18.906 0.551 1 91.19 23 ARG B C 1
ATOM 1699 O O . ARG B 1 23 ? -4.656 -18.422 0.682 1 91.19 23 ARG B O 1
ATOM 1706 N N . LEU B 1 24 ? -6.113 -19.656 -0.421 1 92.75 24 LEU B N 1
ATOM 1707 C CA . LEU B 1 24 ? -5.125 -20.109 -1.395 1 92.75 24 LEU B CA 1
ATOM 1708 C C . LEU B 1 24 ? -4.613 -18.938 -2.23 1 92.75 24 LEU B C 1
ATOM 1710 O O . LEU B 1 24 ? -3.412 -18.844 -2.498 1 92.75 24 LEU B O 1
ATOM 1714 N N . PHE B 1 25 ? -5.566 -18.062 -2.668 1 90.88 25 PHE B N 1
ATOM 1715 C CA . PHE B 1 25 ? -5.18 -16.891 -3.449 1 90.88 25 PHE B CA 1
ATOM 1716 C C . PHE B 1 25 ? -4.254 -15.984 -2.648 1 90.88 25 PHE B C 1
ATOM 1718 O O . PHE B 1 25 ? -3.295 -15.43 -3.191 1 90.88 25 PHE B O 1
ATOM 1725 N N . ALA B 1 26 ? -4.539 -15.898 -1.41 1 83 26 ALA B N 1
ATOM 1726 C CA . ALA B 1 26 ? -3.738 -15.023 -0.555 1 83 26 ALA B CA 1
ATOM 1727 C C . ALA B 1 26 ? -2.34 -15.594 -0.341 1 83 26 ALA B C 1
ATOM 1729 O O . ALA B 1 26 ? -1.359 -14.852 -0.282 1 83 26 ALA B O 1
ATOM 1730 N N . GLU B 1 27 ? -2.252 -16.844 -0.216 1 80.94 27 GLU B N 1
ATOM 1731 C CA . GLU B 1 27 ? -1 -17.531 0.078 1 80.94 27 GLU B CA 1
ATOM 1732 C C . GLU B 1 27 ? -0.122 -17.641 -1.166 1 80.94 27 GLU B C 1
ATOM 1734 O O . GLU B 1 27 ? 1.088 -17.406 -1.1 1 80.94 27 GLU B O 1
ATOM 1739 N N . LYS B 1 28 ? -0.764 -17.875 -2.32 1 83.25 28 LYS B N 1
ATOM 1740 C CA . LYS B 1 28 ? 0.03 -18.281 -3.479 1 83.25 28 LYS B CA 1
ATOM 1741 C C . LYS B 1 28 ? -0.099 -17.266 -4.609 1 83.25 28 LYS B C 1
ATOM 1743 O O . LYS B 1 28 ? 0.701 -17.266 -5.547 1 83.25 28 LYS B O 1
ATOM 1748 N N . GLY B 1 29 ? -1.063 -16.375 -4.465 1 84.62 29 GLY B N 1
ATOM 1749 C CA . GLY B 1 29 ? -1.427 -15.547 -5.602 1 84.62 29 GLY B CA 1
ATOM 1750 C C . GLY B 1 29 ? -2.398 -16.219 -6.551 1 84.62 29 GLY B C 1
ATOM 1751 O O . GLY B 1 29 ? -2.297 -17.422 -6.797 1 84.62 29 GLY B O 1
ATOM 1752 N N . PRO B 1 30 ? -3.305 -15.508 -7.098 1 87.69 30 PRO B N 1
ATOM 1753 C CA . PRO B 1 30 ? -4.344 -16.109 -7.934 1 87.69 30 PRO B CA 1
ATOM 1754 C C . PRO B 1 30 ? -3.773 -16.844 -9.141 1 87.69 30 PRO B C 1
ATOM 1756 O O . PRO B 1 30 ? -4.297 -17.891 -9.531 1 87.69 30 PRO B O 1
ATOM 1759 N N . ASP B 1 31 ? -2.729 -16.344 -9.672 1 84 31 ASP B N 1
ATOM 1760 C CA . ASP B 1 31 ? -2.168 -16.953 -10.875 1 84 31 ASP B CA 1
ATOM 1761 C C . ASP B 1 31 ? -1.593 -18.328 -10.578 1 84 31 ASP B C 1
ATOM 1763 O O . ASP B 1 31 ? -1.628 -19.219 -11.438 1 84 31 ASP B O 1
ATOM 1767 N N . ALA B 1 32 ? -1.158 -18.5 -9.414 1 84.88 32 ALA B N 1
ATOM 1768 C CA . ALA B 1 32 ? -0.466 -19.734 -9.055 1 84.88 32 ALA B CA 1
ATOM 1769 C C . ALA B 1 32 ? -1.453 -20.812 -8.602 1 84.88 32 ALA B C 1
ATOM 1771 O O . ALA B 1 32 ? -1.103 -21.984 -8.516 1 84.88 32 ALA B O 1
ATOM 1772 N N . VAL B 1 33 ? -2.596 -20.438 -8.258 1 92.06 33 VAL B N 1
ATOM 1773 C CA . VAL B 1 33 ? -3.604 -21.375 -7.77 1 92.06 33 VAL B CA 1
ATOM 1774 C C . VAL B 1 33 ? -4.332 -22.016 -8.953 1 92.06 33 VAL B C 1
ATOM 1776 O O . VAL B 1 33 ? -4.676 -21.328 -9.922 1 92.06 33 VAL B O 1
ATOM 1779 N N . THR B 1 34 ? -4.508 -23.344 -8.883 1 93.81 34 THR B N 1
ATOM 1780 C CA . THR B 1 34 ? -5.207 -24.047 -9.953 1 93.81 34 THR B CA 1
ATOM 1781 C C . THR B 1 34 ? -6.59 -24.5 -9.484 1 93.81 34 THR B C 1
ATOM 1783 O O . THR B 1 34 ? -6.844 -24.594 -8.281 1 93.81 34 THR B O 1
ATOM 1786 N N . MET B 1 35 ? -7.375 -24.797 -10.469 1 95 35 MET B N 1
ATOM 1787 C CA . MET B 1 35 ? -8.695 -25.344 -10.172 1 95 35 MET B CA 1
ATOM 1788 C C . MET B 1 35 ? -8.578 -26.688 -9.461 1 95 35 MET B C 1
ATOM 1790 O O . MET B 1 35 ? -9.391 -27 -8.586 1 95 35 MET B O 1
ATOM 1794 N N . ARG B 1 36 ? -7.602 -27.422 -9.82 1 95.56 36 ARG B N 1
ATOM 1795 C CA . ARG B 1 36 ? -7.371 -28.719 -9.18 1 95.56 36 ARG B CA 1
ATOM 1796 C C . ARG B 1 36 ? -7.051 -28.547 -7.695 1 95.56 36 ARG B C 1
ATOM 1798 O O . ARG B 1 36 ? -7.551 -29.297 -6.859 1 95.56 36 ARG B O 1
ATOM 1805 N N . GLN B 1 37 ? -6.25 -27.578 -7.352 1 95.69 37 GLN B N 1
ATOM 1806 C CA . GLN B 1 37 ? -5.906 -27.297 -5.965 1 95.69 37 GLN B CA 1
ATOM 1807 C C . GLN B 1 37 ? -7.133 -26.859 -5.172 1 95.69 37 GLN B C 1
ATOM 1809 O O . GLN B 1 37 ? -7.301 -27.25 -4.016 1 95.69 37 GLN B O 1
ATOM 1814 N N . LEU B 1 38 ? -7.957 -26.031 -5.781 1 96.44 38 LEU B N 1
ATOM 1815 C CA . LEU B 1 38 ? -9.18 -25.562 -5.133 1 96.44 38 LEU B CA 1
ATOM 1816 C C . LEU B 1 38 ? -10.125 -26.719 -4.852 1 96.44 38 LEU B C 1
ATOM 1818 O O . LEU B 1 38 ? -10.672 -26.828 -3.754 1 96.44 38 LEU B O 1
ATOM 1822 N N . ALA B 1 39 ? -10.281 -27.594 -5.84 1 96.75 39 ALA B N 1
ATOM 1823 C CA . ALA B 1 39 ? -11.117 -28.781 -5.68 1 96.75 39 ALA B CA 1
ATOM 1824 C C . ALA B 1 39 ? -10.578 -29.688 -4.57 1 96.75 39 ALA B C 1
ATOM 1826 O O . ALA B 1 39 ? -11.344 -30.156 -3.725 1 96.75 39 ALA B O 1
ATOM 1827 N N . ALA B 1 40 ? -9.305 -29.859 -4.574 1 96.88 40 ALA B N 1
ATOM 1828 C CA . ALA B 1 40 ? -8.648 -30.688 -3.574 1 96.88 40 ALA B CA 1
ATOM 1829 C C . ALA B 1 40 ? -8.859 -30.141 -2.168 1 96.88 40 ALA B C 1
ATOM 1831 O O . ALA B 1 40 ? -9.094 -30.891 -1.223 1 96.88 40 ALA B O 1
ATOM 1832 N N . ALA B 1 41 ? -8.812 -28.891 -2.023 1 94.94 41 ALA B N 1
ATOM 1833 C CA . ALA B 1 41 ? -8.984 -28.234 -0.728 1 94.94 41 ALA B CA 1
ATOM 1834 C C . ALA B 1 41 ? -10.383 -28.484 -0.167 1 94.94 41 ALA B C 1
ATOM 1836 O O . ALA B 1 41 ? -10.578 -28.469 1.05 1 94.94 41 ALA B O 1
ATOM 1837 N N . LEU B 1 42 ? -11.312 -28.719 -1.067 1 95.25 42 LEU B N 1
ATOM 1838 C CA . LEU B 1 42 ? -12.703 -28.922 -0.661 1 95.25 42 LEU B CA 1
ATOM 1839 C C . LEU B 1 42 ? -13.047 -30.406 -0.644 1 95.25 42 LEU B C 1
ATOM 1841 O O . LEU B 1 42 ? -14.156 -30.781 -0.268 1 95.25 42 LEU B O 1
ATOM 1845 N N . GLY B 1 43 ? -12.102 -31.219 -1.094 1 96.44 43 GLY B N 1
ATOM 1846 C CA . GLY B 1 43 ? -12.344 -32.656 -1.119 1 96.44 43 GLY B CA 1
ATOM 1847 C C . GLY B 1 43 ? -13.352 -33.062 -2.172 1 96.44 43 GLY B C 1
ATOM 1848 O O . GLY B 1 43 ? -14.141 -34 -1.952 1 96.44 43 GLY B O 1
ATOM 1849 N N . VAL B 1 44 ? -13.391 -32.375 -3.227 1 95.75 44 VAL B N 1
ATOM 1850 C CA . VAL B 1 44 ? -14.328 -32.688 -4.301 1 95.75 44 VAL B CA 1
ATOM 1851 C C . VAL B 1 44 ? -13.562 -33.031 -5.578 1 95.75 44 VAL B C 1
ATOM 1853 O O . VAL B 1 44 ? -12.336 -32.844 -5.633 1 95.75 44 VAL B O 1
ATOM 1856 N N . SER B 1 45 ? -14.32 -33.438 -6.59 1 94.94 45 SER B N 1
ATOM 1857 C CA . SER B 1 45 ? -13.703 -33.719 -7.883 1 94.94 45 SER B CA 1
ATOM 1858 C C . SER B 1 45 ? -13.281 -32.438 -8.586 1 94.94 45 SER B C 1
ATOM 1860 O O . SER B 1 45 ? -13.875 -31.375 -8.383 1 94.94 45 SER B O 1
ATOM 1862 N N . PRO B 1 46 ? -12.25 -32.469 -9.461 1 94.12 46 PRO B N 1
ATOM 1863 C CA . PRO B 1 46 ? -11.758 -31.297 -10.188 1 94.12 46 PRO B CA 1
ATOM 1864 C C . PRO B 1 46 ? -12.836 -30.641 -11.039 1 94.12 46 PRO B C 1
ATOM 1866 O O . PRO B 1 46 ? -12.742 -29.438 -11.344 1 94.12 46 PRO B O 1
ATOM 1869 N N . MET B 1 47 ? -13.891 -31.359 -11.352 1 93.69 47 MET B N 1
ATOM 1870 C CA . MET B 1 47 ? -14.93 -30.844 -12.227 1 93.69 47 MET B CA 1
ATOM 1871 C C . MET B 1 47 ? -16.016 -30.141 -11.414 1 93.69 47 MET B C 1
ATOM 1873 O O . MET B 1 47 ? -16.766 -29.328 -11.938 1 93.69 47 MET B O 1
ATOM 1877 N N . THR B 1 48 ? -16.125 -30.375 -10.195 1 94.12 48 THR B N 1
ATOM 1878 C CA . THR B 1 48 ? -17.219 -29.906 -9.352 1 94.12 48 THR B CA 1
ATOM 1879 C C . THR B 1 48 ? -17.234 -28.391 -9.297 1 94.12 48 THR B C 1
ATOM 1881 O O . THR B 1 48 ? -18.297 -27.781 -9.461 1 94.12 48 THR B O 1
ATOM 1884 N N . PRO B 1 49 ? -16.047 -27.719 -9.117 1 94.88 49 PRO B N 1
ATOM 1885 C CA . PRO B 1 49 ? -16.078 -26.25 -9.047 1 94.88 49 PRO B CA 1
ATOM 1886 C C . PRO B 1 49 ? -16.672 -25.609 -10.305 1 94.88 49 PRO B C 1
ATOM 1888 O O . PRO B 1 49 ? -17.312 -24.562 -10.227 1 94.88 49 PRO B O 1
ATOM 1891 N N . TYR B 1 50 ? -16.594 -26.297 -11.359 1 94.12 50 TYR B N 1
ATOM 1892 C CA . TYR B 1 50 ? -17.031 -25.766 -12.641 1 94.12 50 TYR B CA 1
ATOM 1893 C C . TYR B 1 50 ? -18.562 -25.781 -12.734 1 94.12 50 TYR B C 1
ATOM 1895 O O . TYR B 1 50 ? -19.141 -25.125 -13.609 1 94.12 50 TYR B O 1
ATOM 1903 N N . ARG B 1 51 ? -19.156 -26.484 -11.922 1 92.5 51 ARG B N 1
ATOM 1904 C CA . ARG B 1 51 ? -20.609 -26.484 -11.852 1 92.5 51 ARG B CA 1
ATOM 1905 C C . ARG B 1 51 ? -21.125 -25.172 -11.25 1 92.5 51 ARG B C 1
ATOM 1907 O O . ARG B 1 51 ? -22.297 -24.812 -11.445 1 92.5 51 ARG B O 1
ATOM 1914 N N . TYR B 1 52 ? -20.219 -24.594 -10.578 1 93.69 52 TYR B N 1
ATOM 1915 C CA . TYR B 1 52 ? -20.672 -23.453 -9.789 1 93.69 52 TYR B CA 1
ATOM 1916 C C . TYR B 1 52 ? -20.016 -22.156 -10.281 1 93.69 52 TYR B C 1
ATOM 1918 O O . TYR B 1 52 ? -20.547 -21.062 -10.055 1 93.69 52 TYR B O 1
ATOM 1926 N N . PHE B 1 53 ? -18.891 -22.266 -10.914 1 95 53 PHE B N 1
ATOM 1927 C CA . PHE B 1 53 ? -18.141 -21.125 -11.438 1 95 53 PHE B CA 1
ATOM 1928 C C . PHE B 1 53 ? -17.625 -21.406 -12.844 1 95 53 PHE B C 1
ATOM 1930 O O . PHE B 1 53 ? -17.297 -22.547 -13.164 1 95 53 PHE B O 1
ATOM 1937 N N . GLN B 1 54 ? -17.562 -20.359 -13.617 1 93.25 54 GLN B N 1
ATOM 1938 C CA . GLN B 1 54 ? -17.125 -20.5 -15.008 1 93.25 54 GLN B CA 1
ATOM 1939 C C . GLN B 1 54 ? -15.641 -20.844 -15.086 1 93.25 54 GLN B C 1
ATOM 1941 O O . GLN B 1 54 ? -15.227 -21.641 -15.922 1 93.25 54 GLN B O 1
ATOM 1946 N N . ASP B 1 55 ? -14.859 -20.188 -14.336 1 92.75 55 ASP B N 1
ATOM 1947 C CA . ASP B 1 55 ? -13.406 -20.328 -14.312 1 92.75 55 ASP B CA 1
ATOM 1948 C C . ASP B 1 55 ? -12.805 -19.703 -13.055 1 92.75 55 ASP B C 1
ATOM 1950 O O . ASP B 1 55 ? -13.539 -19.266 -12.164 1 92.75 55 ASP B O 1
ATOM 1954 N N . LYS B 1 56 ? -11.57 -19.703 -12.922 1 93.06 56 LYS B N 1
ATOM 1955 C CA . LYS B 1 56 ? -10.875 -19.203 -11.742 1 93.06 56 LYS B CA 1
ATOM 1956 C C . LYS B 1 56 ? -11.102 -17.703 -11.562 1 93.06 56 LYS B C 1
ATOM 1958 O O . LYS B 1 56 ? -11.211 -17.203 -10.438 1 93.06 56 LYS B O 1
ATOM 1963 N N . ASP B 1 57 ? -11.195 -17.016 -12.672 1 91.19 57 ASP B N 1
ATOM 1964 C CA . ASP B 1 57 ? -11.43 -15.578 -12.602 1 91.19 57 ASP B CA 1
ATOM 1965 C C . ASP B 1 57 ? -12.797 -15.273 -11.992 1 91.19 57 ASP B C 1
ATOM 1967 O O . ASP B 1 57 ? -12.945 -14.289 -11.266 1 91.19 57 ASP B O 1
ATOM 1971 N N . ASP B 1 58 ? -13.68 -16.094 -12.312 1 93.38 58 ASP B N 1
ATOM 1972 C CA . ASP B 1 58 ? -15 -15.977 -11.719 1 93.38 58 ASP B CA 1
ATOM 1973 C C . ASP B 1 58 ? -14.945 -16.172 -10.203 1 93.38 58 ASP B C 1
ATOM 1975 O O . ASP B 1 58 ? -15.594 -15.445 -9.453 1 93.38 58 ASP B O 1
ATOM 1979 N N . ILE B 1 59 ? -14.203 -17.094 -9.789 1 94.19 59 ILE B N 1
ATOM 1980 C CA . ILE B 1 59 ? -14.023 -17.375 -8.367 1 94.19 59 ILE B CA 1
ATOM 1981 C C . ILE B 1 59 ? -13.328 -16.188 -7.691 1 94.19 59 ILE B C 1
ATOM 1983 O O . ILE B 1 59 ? -13.758 -15.734 -6.633 1 94.19 59 ILE B O 1
ATOM 1987 N N . LEU B 1 60 ? -12.328 -15.688 -8.32 1 93.31 60 LEU B N 1
ATOM 1988 C CA . LEU B 1 60 ? -11.594 -14.547 -7.789 1 93.31 60 LEU B CA 1
ATOM 1989 C C . LEU B 1 60 ? -12.508 -13.336 -7.625 1 93.31 60 LEU B C 1
ATOM 1991 O O . LEU B 1 60 ? -12.453 -12.648 -6.602 1 93.31 60 LEU B O 1
ATOM 1995 N N . ALA B 1 61 ? -13.312 -13.109 -8.617 1 93.44 61 ALA B N 1
ATOM 1996 C CA . ALA B 1 61 ? -14.25 -11.992 -8.555 1 93.44 61 ALA B CA 1
ATOM 1997 C C . ALA B 1 61 ? -15.211 -12.156 -7.379 1 93.44 61 ALA B C 1
ATOM 1999 O O . ALA B 1 61 ? -15.5 -11.195 -6.668 1 93.44 61 ALA B O 1
ATOM 2000 N N . ALA B 1 62 ? -15.68 -13.352 -7.203 1 94.25 62 ALA B N 1
ATOM 2001 C CA . ALA B 1 62 ? -16.609 -13.617 -6.109 1 94.25 62 ALA B CA 1
ATOM 2002 C C . ALA B 1 62 ? -15.922 -13.445 -4.758 1 94.25 62 ALA B C 1
ATOM 2004 O O . ALA B 1 62 ? -16.5 -12.859 -3.834 1 94.25 62 ALA B O 1
ATOM 2005 N N . VAL B 1 63 ? -14.727 -13.922 -4.617 1 94.69 63 VAL B N 1
ATOM 2006 C CA . VAL B 1 63 ? -13.945 -13.781 -3.393 1 94.69 63 VAL B CA 1
ATOM 2007 C C . VAL B 1 63 ? -13.742 -12.305 -3.068 1 94.69 63 VAL B C 1
ATOM 2009 O O . VAL B 1 63 ? -13.945 -11.883 -1.93 1 94.69 63 VAL B O 1
ATOM 2012 N N . ARG B 1 64 ? -13.414 -11.562 -4.027 1 94.44 64 ARG B N 1
ATOM 2013 C CA . ARG B 1 64 ? -13.18 -10.133 -3.842 1 94.44 64 ARG B CA 1
ATOM 2014 C C . ARG B 1 64 ? -14.477 -9.406 -3.492 1 94.44 64 ARG B C 1
ATOM 2016 O O . ARG B 1 64 ? -14.5 -8.562 -2.598 1 94.44 64 ARG B O 1
ATOM 2023 N N . ALA B 1 65 ? -15.531 -9.766 -4.234 1 95 65 ALA B N 1
ATOM 2024 C CA . ALA B 1 65 ? -16.828 -9.164 -3.932 1 95 65 ALA B CA 1
ATOM 2025 C C . ALA B 1 65 ? -17.234 -9.43 -2.484 1 95 65 ALA B C 1
ATOM 2027 O O . ALA B 1 65 ? -17.688 -8.523 -1.781 1 95 65 ALA B O 1
ATOM 2028 N N . ASN B 1 66 ? -17.031 -10.648 -2.07 1 95.38 66 ASN B N 1
ATOM 2029 C CA . ASN B 1 66 ? -17.328 -11.008 -0.685 1 95.38 66 ASN B CA 1
ATOM 2030 C C . ASN B 1 66 ? -16.469 -10.195 0.29 1 95.38 66 ASN B C 1
ATOM 2032 O O . ASN B 1 66 ? -16.969 -9.734 1.316 1 95.38 66 ASN B O 1
ATOM 2036 N N . GLY B 1 67 ? -15.219 -10.047 -0.015 1 95.44 67 GLY B N 1
ATOM 2037 C CA . GLY B 1 67 ? -14.328 -9.234 0.802 1 95.44 67 GLY B CA 1
ATOM 2038 C C . GLY B 1 67 ? -14.789 -7.797 0.93 1 95.44 67 GLY B C 1
ATOM 2039 O O . GLY B 1 67 ? -14.891 -7.27 2.039 1 95.44 67 GLY B O 1
ATOM 2040 N N . PHE B 1 68 ? -15.141 -7.188 -0.175 1 96.31 68 PHE B N 1
ATOM 2041 C CA . PHE B 1 68 ? -15.602 -5.805 -0.18 1 96.31 68 PHE B CA 1
ATOM 2042 C C . PHE B 1 68 ? -16.906 -5.664 0.598 1 96.31 68 PHE B C 1
ATOM 2044 O O . PHE B 1 68 ? -17.109 -4.676 1.308 1 96.31 68 PHE B O 1
ATOM 2051 N N . ASN B 1 69 ? -17.766 -6.645 0.429 1 97.19 69 ASN B N 1
ATOM 2052 C CA . ASN B 1 69 ? -19.031 -6.59 1.145 1 97.19 69 ASN B CA 1
ATOM 2053 C C . ASN B 1 69 ? -18.828 -6.691 2.654 1 97.19 69 ASN B C 1
ATOM 2055 O O . ASN B 1 69 ? -19.438 -5.941 3.418 1 97.19 69 ASN B O 1
ATOM 2059 N N . ARG B 1 70 ? -18 -7.582 3.109 1 97.19 70 ARG B N 1
ATOM 2060 C CA . ARG B 1 70 ? -17.703 -7.711 4.531 1 97.19 70 ARG B CA 1
ATOM 2061 C C . ARG B 1 70 ? -17.047 -6.449 5.07 1 97.19 70 ARG B C 1
ATOM 2063 O O . ARG B 1 70 ? -17.344 -6.008 6.18 1 97.19 70 ARG B O 1
ATOM 2070 N N . PHE B 1 71 ? -16.188 -5.898 4.301 1 98.25 71 PHE B N 1
ATOM 2071 C CA . PHE B 1 71 ? -15.508 -4.648 4.621 1 98.25 71 PHE B CA 1
ATOM 2072 C C . PHE B 1 71 ? -16.516 -3.512 4.781 1 98.25 71 PHE B C 1
ATOM 2074 O O . PHE B 1 71 ? -16.516 -2.818 5.801 1 98.25 71 PHE B O 1
ATOM 2081 N N . ALA B 1 72 ? -17.359 -3.346 3.797 1 98.25 72 ALA B N 1
ATOM 2082 C CA . ALA B 1 72 ? -18.375 -2.297 3.836 1 98.25 72 ALA B CA 1
ATOM 2083 C C . ALA B 1 72 ? -19.297 -2.473 5.039 1 98.25 72 ALA B C 1
ATOM 2085 O O . ALA B 1 72 ? -19.609 -1.505 5.742 1 98.25 72 ALA B O 1
ATOM 2086 N N . GLU B 1 73 ? -19.672 -3.691 5.254 1 98.25 73 GLU B N 1
ATOM 2087 C CA . GLU B 1 73 ? -20.562 -3.98 6.379 1 98.25 73 GLU B CA 1
ATOM 2088 C C . GLU B 1 73 ? -19.906 -3.592 7.703 1 98.25 73 GLU B C 1
ATOM 2090 O O . GLU B 1 73 ? -20.547 -3.004 8.57 1 98.25 73 GLU B O 1
ATOM 2095 N N . ALA B 1 74 ? -18.656 -3.92 7.883 1 98.25 74 ALA B N 1
ATOM 2096 C CA . ALA B 1 74 ? -17.922 -3.584 9.102 1 98.25 74 ALA B CA 1
ATOM 2097 C C . ALA B 1 74 ? -17.891 -2.074 9.32 1 98.25 74 ALA B C 1
ATOM 2099 O O . ALA B 1 74 ? -18.125 -1.596 10.438 1 98.25 74 ALA B O 1
ATOM 2100 N N . LEU B 1 75 ? -17.625 -1.293 8.289 1 98.31 75 LEU B N 1
ATOM 2101 C CA . LEU B 1 75 ? -17.516 0.157 8.398 1 98.31 75 LEU B CA 1
ATOM 2102 C C . LEU B 1 75 ? -18.891 0.791 8.617 1 98.31 75 LEU B C 1
ATOM 2104 O O . LEU B 1 75 ? -19.016 1.709 9.43 1 98.31 75 LEU B O 1
ATOM 2108 N N . GLU B 1 76 ? -19.906 0.262 7.902 1 98.19 76 GLU B N 1
ATOM 2109 C CA . GLU B 1 76 ? -21.266 0.754 8.062 1 98.19 76 GLU B CA 1
ATOM 2110 C C . GLU B 1 76 ? -21.781 0.519 9.484 1 98.19 76 GLU B C 1
ATOM 2112 O O . GLU B 1 76 ? -22.406 1.395 10.078 1 98.19 76 GLU B O 1
ATOM 2117 N N . THR B 1 77 ? -21.484 -0.651 9.984 1 98.12 77 THR B N 1
ATOM 2118 C CA . THR B 1 77 ? -21.906 -0.997 11.344 1 98.12 77 THR B CA 1
ATOM 2119 C C . THR B 1 77 ? -21.219 -0.086 12.359 1 98.12 77 THR B C 1
ATOM 2121 O O . THR B 1 77 ? -21.875 0.437 13.266 1 98.12 77 THR B O 1
ATOM 2124 N N . ALA B 1 78 ? -19.922 0.164 12.203 1 97.94 78 ALA B N 1
ATOM 2125 C CA . ALA B 1 78 ? -19.172 1.048 13.102 1 97.94 78 ALA B CA 1
ATOM 2126 C C . ALA B 1 78 ? -19.766 2.459 13.086 1 97.94 78 ALA B C 1
ATOM 2128 O O . ALA B 1 78 ? -19.922 3.08 14.141 1 97.94 78 ALA B O 1
ATOM 2129 N N . ARG B 1 79 ? -20.047 2.953 11.898 1 97.25 79 ARG B N 1
ATOM 2130 C CA . ARG B 1 79 ? -20.609 4.293 11.758 1 97.25 79 ARG B CA 1
ATOM 2131 C C . ARG B 1 79 ? -21.969 4.395 12.461 1 97.25 79 ARG B C 1
ATOM 2133 O O . ARG B 1 79 ? -22.25 5.398 13.109 1 97.25 79 ARG B O 1
ATOM 2140 N N . ALA B 1 80 ? -22.75 3.312 12.352 1 96.75 80 ALA B N 1
ATOM 2141 C CA . ALA B 1 80 ? -24.125 3.312 12.836 1 96.75 80 ALA B CA 1
ATOM 2142 C C . ALA B 1 80 ? -24.172 3.199 14.359 1 96.75 80 ALA B C 1
ATOM 2144 O O . ALA B 1 80 ? -25.203 3.514 14.977 1 96.75 80 ALA B O 1
ATOM 2145 N N . THR B 1 81 ? -23.094 2.807 14.977 1 94.94 81 THR B N 1
ATOM 2146 C CA . THR B 1 81 ? -23.109 2.516 16.406 1 94.94 81 THR B CA 1
ATOM 2147 C C . THR B 1 81 ? -22.781 3.77 17.219 1 94.94 81 THR B C 1
ATOM 2149 O O . THR B 1 81 ? -22.859 3.758 18.453 1 94.94 81 THR B O 1
ATOM 2152 N N . LYS B 1 82 ? -22.391 4.828 16.625 1 92.75 82 LYS B N 1
ATOM 2153 C CA . LYS B 1 82 ? -21.953 6.027 17.328 1 92.75 82 LYS B CA 1
ATOM 2154 C C . LYS B 1 82 ? -22.859 7.215 17.016 1 92.75 82 LYS B C 1
ATOM 2156 O O . LYS B 1 82 ? -23.5 7.25 15.961 1 92.75 82 LYS B O 1
ATOM 2161 N N . SER B 1 83 ? -22.891 7.996 18.031 1 92.25 83 SER B N 1
ATOM 2162 C CA . SER B 1 83 ? -23.578 9.273 17.844 1 92.25 83 SER B CA 1
ATOM 2163 C C . SER B 1 83 ? -22.578 10.422 17.719 1 92.25 83 SER B C 1
ATOM 2165 O O . SER B 1 83 ? -21.547 10.43 18.391 1 92.25 83 SER B O 1
ATOM 2167 N N . GLY B 1 84 ? -22.875 11.359 16.859 1 95.62 84 GLY B N 1
ATOM 2168 C CA . GLY B 1 84 ? -22 12.492 16.609 1 95.62 84 GLY B CA 1
ATOM 2169 C C . GLY B 1 84 ? -20.984 12.234 15.516 1 95.62 84 GLY B C 1
ATOM 2170 O O . GLY B 1 84 ? -20.531 11.102 15.344 1 95.62 84 GLY B O 1
ATOM 2171 N N . ALA B 1 85 ? -20.641 13.203 14.828 1 96.44 85 ALA B N 1
ATOM 2172 C CA . ALA B 1 85 ? -19.828 13.086 13.625 1 96.44 85 ALA B CA 1
ATOM 2173 C C . ALA B 1 85 ? -18.406 12.633 13.969 1 96.44 85 ALA B C 1
ATOM 2175 O O . ALA B 1 85 ? -17.875 11.727 13.328 1 96.44 85 ALA B O 1
ATOM 2176 N N . ARG B 1 86 ? -17.844 13.188 15.047 1 96.69 86 ARG B N 1
ATOM 2177 C CA . ARG B 1 86 ? -16.469 12.852 15.422 1 96.69 86 ARG B CA 1
ATOM 2178 C C . ARG B 1 86 ? -16.375 11.398 15.891 1 96.69 86 ARG B C 1
ATOM 2180 O O . ARG B 1 86 ? -15.453 10.68 15.516 1 96.69 86 ARG B O 1
ATOM 2187 N N . ALA B 1 87 ? -17.344 11.016 16.703 1 96.94 87 ALA B N 1
ATOM 2188 C CA . ALA B 1 87 ? -17.359 9.641 17.188 1 96.94 87 ALA B CA 1
ATOM 2189 C C . ALA B 1 87 ? -17.562 8.656 16.047 1 96.94 87 ALA B C 1
ATOM 2191 O O . ALA B 1 87 ? -16.953 7.582 16.031 1 96.94 87 ALA B O 1
ATOM 2192 N N . ARG B 1 88 ? -18.438 8.969 15.117 1 96.94 88 ARG B N 1
ATOM 2193 C CA . ARG B 1 88 ? -18.672 8.133 13.945 1 96.94 88 ARG B CA 1
ATOM 2194 C C . ARG B 1 88 ? -17.406 7.984 13.117 1 96.94 88 ARG B C 1
ATOM 2196 O O . ARG B 1 88 ? -17.047 6.879 12.711 1 96.94 88 ARG B O 1
ATOM 2203 N N . GLY B 1 89 ? -16.75 9.117 12.898 1 97.06 89 GLY B N 1
ATOM 2204 C CA . GLY B 1 89 ? -15.492 9.078 12.156 1 97.06 89 GLY B CA 1
ATOM 2205 C C . GLY B 1 89 ? -14.438 8.211 12.805 1 97.06 89 GLY B C 1
ATOM 2206 O O . GLY B 1 89 ? -13.797 7.398 12.141 1 97.06 89 GLY B O 1
ATOM 2207 N N . ALA B 1 90 ? -14.266 8.391 14.125 1 97 90 ALA B N 1
ATOM 2208 C CA . ALA B 1 90 ? -13.297 7.602 14.875 1 97 90 ALA B CA 1
ATOM 2209 C C . ALA B 1 90 ? -13.625 6.113 14.805 1 97 90 ALA B C 1
ATOM 2211 O O . ALA B 1 90 ? -12.742 5.277 14.625 1 97 90 ALA B O 1
ATOM 2212 N N . ALA B 1 91 ? -14.906 5.785 14.875 1 97.75 91 ALA B N 1
ATOM 2213 C CA . ALA B 1 91 ? -15.352 4.395 14.844 1 97.75 91 ALA B CA 1
ATOM 2214 C C . ALA B 1 91 ? -15.086 3.77 13.477 1 97.75 91 ALA B C 1
ATOM 2216 O O . ALA B 1 91 ? -14.648 2.621 13.383 1 97.75 91 ALA B O 1
ATOM 2217 N N . VAL B 1 92 ? -15.344 4.492 12.438 1 98.06 92 VAL B N 1
ATOM 2218 C CA . VAL B 1 92 ? -15.125 4.008 11.078 1 98.06 92 VAL B CA 1
ATOM 2219 C C . VAL B 1 92 ? -13.633 3.764 10.859 1 98.06 92 VAL B C 1
ATOM 2221 O O . VAL B 1 92 ? -13.242 2.727 10.312 1 98.06 92 VAL B O 1
ATOM 2224 N N . GLY B 1 93 ? -12.789 4.715 11.273 1 97.88 93 GLY B N 1
ATOM 2225 C CA . GLY B 1 93 ? -11.352 4.531 11.164 1 97.88 93 GLY B CA 1
ATOM 2226 C C . GLY B 1 93 ? -10.844 3.303 11.898 1 97.88 93 GLY B C 1
ATOM 2227 O O . GLY B 1 93 ? -10.031 2.545 11.359 1 97.88 93 GLY B O 1
ATOM 2228 N N . GLU B 1 94 ? -11.312 3.102 13.094 1 97.88 94 GLU B N 1
ATOM 2229 C CA . GLU B 1 94 ? -10.922 1.935 13.883 1 97.88 94 GLU B CA 1
ATOM 2230 C C . GLU B 1 94 ? -11.367 0.64 13.203 1 97.88 94 GLU B C 1
ATOM 2232 O O . GLU B 1 94 ? -10.609 -0.333 13.156 1 97.88 94 GLU B O 1
ATOM 2237 N N . ALA B 1 95 ? -12.57 0.654 12.695 1 98.44 95 ALA B N 1
ATOM 2238 C CA . ALA B 1 95 ? -13.094 -0.52 12 1 98.44 95 ALA B CA 1
ATOM 2239 C C . ALA B 1 95 ? -12.258 -0.833 10.758 1 98.44 95 ALA B C 1
ATOM 2241 O O . ALA B 1 95 ? -12.039 -2.002 10.438 1 98.44 95 ALA B O 1
ATOM 2242 N N . TYR B 1 96 ? -11.852 0.173 10.07 1 98.5 96 TYR B N 1
ATOM 2243 C CA . TYR B 1 96 ? -11.008 0.006 8.891 1 98.5 96 TYR B CA 1
ATOM 2244 C C . TYR B 1 96 ? -9.711 -0.712 9.242 1 98.5 96 TYR B C 1
ATOM 2246 O O . TYR B 1 96 ? -9.375 -1.734 8.641 1 98.5 96 TYR B O 1
ATOM 2254 N N . VAL B 1 97 ? -9.031 -0.173 10.25 1 98.56 97 VAL B N 1
ATOM 2255 C CA . VAL B 1 97 ? -7.742 -0.726 10.648 1 98.56 97 VAL B CA 1
ATOM 2256 C C . VAL B 1 97 ? -7.93 -2.145 11.18 1 98.56 97 VAL B C 1
ATOM 2258 O O . VAL B 1 97 ? -7.176 -3.053 10.828 1 98.56 97 VAL B O 1
ATOM 2261 N N . ASN B 1 98 ? -8.945 -2.338 11.969 1 98.38 98 ASN B N 1
ATOM 2262 C CA . ASN B 1 98 ? -9.242 -3.67 12.492 1 98.38 98 ASN B CA 1
ATOM 2263 C C . ASN B 1 98 ? -9.461 -4.676 11.367 1 98.38 98 ASN B C 1
ATOM 2265 O O . ASN B 1 98 ? -8.914 -5.777 11.398 1 98.38 98 ASN B O 1
ATOM 2269 N N . PHE B 1 99 ? -10.266 -4.324 10.422 1 98.19 99 PHE B N 1
ATOM 2270 C CA . PHE B 1 99 ? -10.562 -5.234 9.32 1 98.19 99 PHE B CA 1
ATOM 2271 C C . PHE B 1 99 ? -9.281 -5.621 8.578 1 98.19 99 PHE B C 1
ATOM 2273 O O . PHE B 1 99 ? -9.031 -6.801 8.336 1 98.19 99 PHE B O 1
ATOM 2280 N N . ALA B 1 100 ? -8.516 -4.617 8.219 1 97.62 100 ALA B N 1
ATOM 2281 C CA . ALA B 1 100 ? -7.289 -4.836 7.457 1 97.62 100 ALA B CA 1
ATOM 2282 C C . ALA B 1 100 ? -6.348 -5.781 8.195 1 97.62 100 ALA B C 1
ATOM 2284 O O . ALA B 1 100 ? -5.801 -6.715 7.605 1 97.62 100 ALA B O 1
ATOM 2285 N N . LEU B 1 101 ? -6.184 -5.566 9.531 1 96.69 101 LEU B N 1
ATOM 2286 C CA . LEU B 1 101 ? -5.207 -6.32 10.305 1 96.69 101 LEU B CA 1
ATOM 2287 C C . LEU B 1 101 ? -5.75 -7.699 10.672 1 96.69 101 LEU B C 1
ATOM 2289 O O . LEU B 1 101 ? -4.984 -8.656 10.805 1 96.69 101 LEU B O 1
ATOM 2293 N N . GLU B 1 102 ? -7.062 -7.824 10.781 1 96.19 102 GLU B N 1
ATOM 2294 C CA . GLU B 1 102 ? -7.68 -9.094 11.148 1 96.19 102 GLU B CA 1
ATOM 2295 C C . GLU B 1 102 ? -7.852 -9.992 9.93 1 96.19 102 GLU B C 1
ATOM 2297 O O . GLU B 1 102 ? -7.938 -11.219 10.062 1 96.19 102 GLU B O 1
ATOM 2302 N N . HIS B 1 103 ? -7.98 -9.438 8.797 1 94.5 103 HIS B N 1
ATOM 2303 C CA . HIS B 1 103 ? -8.195 -10.18 7.562 1 94.5 103 HIS B CA 1
ATOM 2304 C C . HIS B 1 103 ? -7.172 -9.789 6.504 1 94.5 103 HIS B C 1
ATOM 2306 O O . HIS B 1 103 ? -7.539 -9.383 5.395 1 94.5 103 HIS B O 1
ATOM 2312 N N . PRO B 1 104 ? -5.895 -10.016 6.801 1 92.5 104 PRO B N 1
ATOM 2313 C CA . PRO B 1 104 ? -4.844 -9.523 5.91 1 92.5 104 PRO B CA 1
ATOM 2314 C C . PRO B 1 104 ? -4.91 -10.141 4.516 1 92.5 104 PRO B C 1
ATOM 2316 O O . PRO B 1 104 ? -4.598 -9.469 3.527 1 92.5 104 PRO B O 1
ATOM 2319 N N . HIS B 1 105 ? -5.328 -11.352 4.359 1 89.06 105 HIS B N 1
ATOM 2320 C CA . HIS B 1 105 ? -5.391 -12.016 3.059 1 89.06 105 HIS B CA 1
ATOM 2321 C C . HIS B 1 105 ? -6.531 -11.453 2.213 1 89.06 105 HIS B C 1
ATOM 2323 O O . HIS B 1 105 ? -6.352 -11.18 1.026 1 89.06 105 HIS B O 1
ATOM 2329 N N . THR B 1 106 ? -7.66 -11.297 2.867 1 92.75 106 THR B N 1
ATOM 2330 C CA . THR B 1 106 ? -8.797 -10.68 2.193 1 92.75 106 THR B CA 1
ATOM 2331 C C . THR B 1 106 ? -8.453 -9.266 1.741 1 92.75 106 THR B C 1
ATOM 2333 O O . THR B 1 106 ? -8.719 -8.891 0.599 1 92.75 106 THR B O 1
ATOM 2336 N N . TYR B 1 107 ? -7.832 -8.531 2.645 1 94.75 107 TYR B N 1
ATOM 2337 C CA . TYR B 1 107 ? -7.473 -7.141 2.371 1 94.75 107 TYR B CA 1
ATOM 2338 C C . TYR B 1 107 ? -6.539 -7.043 1.17 1 94.75 107 TYR B C 1
ATOM 2340 O O . TYR B 1 107 ? -6.727 -6.191 0.3 1 94.75 107 TYR B O 1
ATOM 2348 N N . LYS B 1 108 ? -5.621 -7.891 1.107 1 91.12 108 LYS B N 1
ATOM 2349 C CA . LYS B 1 108 ? -4.68 -7.922 -0.008 1 91.12 108 LYS B CA 1
ATOM 2350 C C . LYS B 1 108 ? -5.395 -8.203 -1.325 1 91.12 108 LYS B C 1
ATOM 2352 O O . LYS B 1 108 ? -5.113 -7.562 -2.34 1 91.12 108 LYS B O 1
ATOM 2357 N N . LEU B 1 109 ? -6.301 -9.133 -1.369 1 91.25 109 LEU B N 1
ATOM 2358 C CA . LEU B 1 109 ? -7.031 -9.477 -2.582 1 91.25 109 LEU B CA 1
ATOM 2359 C C . LEU B 1 109 ? -7.898 -8.312 -3.045 1 91.25 109 LEU B C 1
ATOM 2361 O O . LEU B 1 109 ? -8.117 -8.133 -4.246 1 91.25 109 LEU B O 1
ATOM 2365 N N . MET B 1 110 ? -8.359 -7.57 -2.082 1 93 110 MET B N 1
ATOM 2366 C CA . MET B 1 110 ? -9.227 -6.434 -2.387 1 93 110 MET B CA 1
ATOM 2367 C C . MET B 1 110 ? -8.422 -5.301 -3.023 1 93 110 MET B C 1
ATOM 2369 O O . MET B 1 110 ? -8.875 -4.688 -3.994 1 93 110 MET B O 1
ATOM 2373 N N . PHE B 1 111 ? -7.188 -5.062 -2.482 1 92.38 111 PHE B N 1
ATOM 2374 C CA . PHE B 1 111 ? -6.609 -3.77 -2.816 1 92.38 111 PHE B CA 1
ATOM 2375 C C . PHE B 1 111 ? -5.285 -3.943 -3.555 1 92.38 111 PHE B C 1
ATOM 2377 O O . PHE B 1 111 ? -4.773 -2.994 -4.152 1 92.38 111 PHE B O 1
ATOM 2384 N N . ASP B 1 112 ? -4.711 -5.117 -3.588 1 83.06 112 ASP B N 1
ATOM 2385 C CA . ASP B 1 112 ? -3.438 -5.328 -4.273 1 83.06 112 ASP B CA 1
ATOM 2386 C C . ASP B 1 112 ? -3.656 -5.75 -5.723 1 83.06 112 ASP B C 1
ATOM 2388 O O . ASP B 1 112 ? -2.736 -5.68 -6.543 1 83.06 112 ASP B O 1
ATOM 2392 N N . LEU B 1 113 ? -4.762 -6.277 -6.039 1 75.19 113 LEU B N 1
ATOM 2393 C CA . LEU B 1 113 ? -5.004 -6.828 -7.367 1 75.19 113 LEU B CA 1
ATOM 2394 C C . LEU B 1 113 ? -5.801 -5.855 -8.227 1 75.19 113 LEU B C 1
ATOM 2396 O O . LEU B 1 113 ? -6.699 -5.172 -7.727 1 75.19 113 LEU B O 1
ATOM 2400 N N . ASN B 1 114 ? -5.145 -5.504 -9.445 1 62.06 114 ASN B N 1
ATOM 2401 C CA . ASN B 1 114 ? -5.914 -4.77 -10.445 1 62.06 114 ASN B CA 1
ATOM 2402 C C . ASN B 1 114 ? -6.859 -5.688 -11.211 1 62.06 114 ASN B C 1
ATOM 2404 O O . ASN B 1 114 ? -6.477 -6.793 -11.602 1 62.06 114 ASN B O 1
ATOM 2408 N N . GLN B 1 115 ? -8.062 -5.691 -10.922 1 57.81 115 GLN B N 1
ATOM 2409 C CA . GLN B 1 115 ? -8.867 -6.523 -11.805 1 57.81 115 GLN B CA 1
ATOM 2410 C C . GLN B 1 115 ? -9.227 -5.781 -13.086 1 57.81 115 GLN B C 1
ATOM 2412 O O . GLN B 1 115 ? -10.062 -4.879 -13.078 1 57.81 115 GLN B O 1
ATOM 2417 N N . PRO B 1 116 ? -8.367 -5.789 -14.141 1 53.47 116 PRO B N 1
ATOM 2418 C CA . PRO B 1 116 ? -8.609 -5.137 -15.43 1 53.47 116 PRO B CA 1
ATOM 2419 C C . PRO B 1 116 ? -10.062 -5.238 -15.875 1 53.47 116 PRO B C 1
ATOM 2421 O O . PRO B 1 116 ? -10.555 -4.359 -16.594 1 53.47 116 PRO B O 1
ATOM 2424 N N . ASP B 1 117 ? -10.758 -6.344 -15.547 1 62.84 117 ASP B N 1
ATOM 2425 C CA . ASP B 1 117 ? -12.039 -6.512 -16.234 1 62.84 117 ASP B CA 1
ATOM 2426 C C . ASP B 1 117 ? -13.203 -6.48 -15.234 1 62.84 117 ASP B C 1
ATOM 2428 O O . ASP B 1 117 ? -14.117 -7.301 -15.32 1 62.84 117 ASP B O 1
ATOM 2432 N N . ASP B 1 118 ? -13.195 -5.438 -14.445 1 64.12 118 ASP B N 1
ATOM 2433 C CA . ASP B 1 118 ? -14.25 -5.355 -13.438 1 64.12 118 ASP B CA 1
ATOM 2434 C C . ASP B 1 118 ? -15.633 -5.305 -14.086 1 64.12 118 ASP B C 1
ATOM 2436 O O . ASP B 1 118 ? -16.609 -5.762 -13.5 1 64.12 118 ASP B O 1
ATOM 2440 N N . GLY B 1 119 ? -15.57 -4.836 -15.289 1 72.31 119 GLY B N 1
ATOM 2441 C CA . GLY B 1 119 ? -16.859 -4.711 -15.961 1 72.31 119 GLY B CA 1
ATOM 2442 C C . GLY B 1 119 ? -17.516 -6.047 -16.219 1 72.31 119 GLY B C 1
ATOM 2443 O O . GLY B 1 119 ? -18.734 -6.113 -16.422 1 72.31 119 GLY B O 1
ATOM 2444 N N . LYS B 1 120 ? -16.797 -7.152 -16.172 1 85.94 120 LYS B N 1
ATOM 2445 C CA . LYS B 1 120 ? -17.328 -8.492 -16.422 1 85.94 120 LYS B CA 1
ATOM 2446 C C . LYS B 1 120 ? -18.016 -9.047 -15.172 1 85.94 120 LYS B C 1
ATOM 2448 O O . LYS B 1 120 ? -18.75 -10.031 -15.25 1 85.94 120 LYS B O 1
ATOM 2453 N N . TYR B 1 121 ? -17.906 -8.352 -14.133 1 92.12 121 TYR B N 1
ATOM 2454 C CA . TYR B 1 121 ? -18.406 -8.883 -12.867 1 92.12 121 TYR B CA 1
ATOM 2455 C C . TYR B 1 121 ? -19.203 -7.828 -12.125 1 92.12 121 TYR B C 1
ATOM 2457 O O . TYR B 1 121 ? -18.688 -7.137 -11.25 1 92.12 121 TYR B O 1
ATOM 2465 N N . PRO B 1 122 ? -20.453 -7.781 -12.375 1 92.88 122 PRO B N 1
ATOM 2466 C CA . PRO B 1 122 ? -21.297 -6.727 -11.812 1 92.88 122 PRO B CA 1
ATOM 2467 C C . PRO B 1 122 ? -21.312 -6.738 -10.281 1 92.88 122 PRO B C 1
ATOM 2469 O O . PRO B 1 122 ? -21.328 -5.676 -9.656 1 92.88 122 PRO B O 1
ATOM 2472 N N . GLU B 1 123 ? -21.312 -7.938 -9.703 1 93.06 123 GLU B N 1
ATOM 2473 C CA . GLU B 1 123 ? -21.328 -8.023 -8.25 1 93.06 123 GLU B CA 1
ATOM 2474 C C . GLU B 1 123 ? -20.062 -7.426 -7.648 1 93.06 123 GLU B C 1
ATOM 2476 O O . GLU B 1 123 ? -20.109 -6.789 -6.594 1 93.06 123 GLU B O 1
ATOM 2481 N N . LEU B 1 124 ? -18.984 -7.637 -8.242 1 93.44 124 LEU B N 1
ATOM 2482 C CA . LEU B 1 124 ? -17.719 -7.062 -7.785 1 93.44 124 LEU B CA 1
ATOM 2483 C C . LEU B 1 124 ? -17.734 -5.543 -7.898 1 93.44 124 LEU B C 1
ATOM 2485 O O . LEU B 1 124 ? -17.328 -4.84 -6.973 1 93.44 124 LEU B O 1
ATOM 2489 N N . VAL B 1 125 ? -18.266 -5.016 -9.023 1 92.75 125 VAL B N 1
ATOM 2490 C CA . VAL B 1 125 ? -18.375 -3.578 -9.25 1 92.75 125 VAL B CA 1
ATOM 2491 C C . VAL B 1 125 ? -19.25 -2.949 -8.164 1 92.75 125 VAL B C 1
ATOM 2493 O O . VAL B 1 125 ? -18.875 -1.934 -7.57 1 92.75 125 VAL B O 1
ATOM 2496 N N . GLU B 1 126 ? -20.328 -3.598 -7.914 1 95.06 126 GLU B N 1
ATOM 2497 C CA . GLU B 1 126 ? -21.266 -3.076 -6.922 1 95.06 126 GLU B CA 1
ATOM 2498 C C . GLU B 1 126 ? -20.672 -3.107 -5.52 1 95.06 126 GLU B C 1
ATOM 2500 O O . GLU B 1 126 ? -20.812 -2.152 -4.754 1 95.06 126 GLU B O 1
ATOM 2505 N N . ALA B 1 127 ? -20.031 -4.188 -5.172 1 95.19 127 ALA B N 1
ATOM 2506 C CA . ALA B 1 127 ? -19.375 -4.309 -3.869 1 95.19 127 ALA B CA 1
ATOM 2507 C C . ALA B 1 127 ? -18.281 -3.246 -3.701 1 95.19 127 ALA B C 1
ATOM 2509 O O . ALA B 1 127 ? -18.172 -2.639 -2.635 1 95.19 127 ALA B O 1
ATOM 2510 N N . GLY B 1 128 ? -17.547 -3.035 -4.742 1 93.12 128 GLY B N 1
ATOM 2511 C CA . GLY B 1 128 ? -16.547 -1.989 -4.738 1 93.12 128 GLY B CA 1
ATOM 2512 C C . GLY B 1 128 ? -17.125 -0.6 -4.551 1 93.12 128 GLY B C 1
ATOM 2513 O O . GLY B 1 128 ? -16.578 0.206 -3.789 1 93.12 128 GLY B O 1
ATOM 2514 N N . ARG B 1 129 ? -18.172 -0.345 -5.23 1 93.81 129 ARG B N 1
ATOM 2515 C CA . ARG B 1 129 ? -18.844 0.941 -5.121 1 93.81 129 ARG B CA 1
ATOM 2516 C C . ARG B 1 129 ? -19.359 1.169 -3.701 1 93.81 129 ARG B C 1
ATOM 2518 O O . ARG B 1 129 ? -19.219 2.262 -3.15 1 93.81 129 ARG B O 1
ATOM 2525 N N . ARG B 1 130 ? -19.969 0.159 -3.129 1 96.31 130 ARG B N 1
ATOM 2526 C CA . ARG B 1 130 ? -20.453 0.237 -1.754 1 96.31 130 ARG B CA 1
ATOM 2527 C C . ARG B 1 130 ? -19.312 0.532 -0.787 1 96.31 130 ARG B C 1
ATOM 2529 O O . ARG B 1 130 ? -19.422 1.402 0.078 1 96.31 130 ARG B O 1
ATOM 2536 N N . ALA B 1 131 ? -18.266 -0.172 -0.964 1 95.38 131 ALA B N 1
ATOM 2537 C CA . ALA B 1 131 ? -17.094 0.033 -0.115 1 95.38 131 ALA B CA 1
ATOM 2538 C C . ALA B 1 131 ? -16.562 1.459 -0.246 1 95.38 131 ALA B C 1
ATOM 2540 O O . ALA B 1 131 ? -16.234 2.1 0.755 1 95.38 131 ALA B O 1
ATOM 2541 N N . ARG B 1 132 ? -16.547 1.947 -1.463 1 94.31 132 ARG B N 1
ATOM 2542 C CA . ARG B 1 132 ? -16.062 3.301 -1.715 1 94.31 132 ARG B CA 1
ATOM 2543 C C . ARG B 1 132 ? -16.953 4.336 -1.042 1 94.31 132 ARG B C 1
ATOM 2545 O O . ARG B 1 132 ? -16.469 5.336 -0.509 1 94.31 132 ARG B O 1
ATOM 2552 N N . ALA B 1 133 ? -18.172 4.141 -1.027 1 95.81 133 ALA B N 1
ATOM 2553 C CA . ALA B 1 133 ? -19.125 5.066 -0.417 1 95.81 133 ALA B CA 1
ATOM 2554 C C . ALA B 1 133 ? -18.875 5.199 1.083 1 95.81 133 ALA B C 1
ATOM 2556 O O . ALA B 1 133 ? -19.031 6.285 1.648 1 95.81 133 ALA B O 1
ATOM 2557 N N . THR B 1 134 ? -18.5 4.125 1.734 1 94.75 134 THR B N 1
ATOM 2558 C CA . THR B 1 134 ? -18.25 4.148 3.172 1 94.75 134 THR B CA 1
ATOM 2559 C C . THR B 1 134 ? -17.062 5.039 3.504 1 94.75 134 THR B C 1
ATOM 2561 O O . THR B 1 134 ? -16.938 5.523 4.629 1 94.75 134 THR B O 1
ATOM 2564 N N . LEU B 1 135 ? -16.219 5.297 2.574 1 93.38 135 LEU B N 1
ATOM 2565 C CA . LEU B 1 135 ? -15 6.086 2.793 1 93.38 135 LEU B CA 1
ATOM 2566 C C . LEU B 1 135 ? -15.32 7.574 2.803 1 93.38 135 LEU B C 1
ATOM 2568 O O . LEU B 1 135 ? -14.539 8.375 3.326 1 93.38 135 LEU B O 1
ATOM 2572 N N . SER B 1 136 ? -16.469 7.961 2.223 1 94.81 136 SER B N 1
ATOM 2573 C CA . SER B 1 136 ? -16.797 9.383 2.16 1 94.81 136 SER B CA 1
ATOM 2574 C C . SER B 1 136 ? -18 9.719 3.037 1 94.81 136 SER B C 1
ATOM 2576 O O . SER B 1 136 ? -18.172 10.867 3.436 1 94.81 136 SER B O 1
ATOM 2578 N N . ASP B 1 137 ? -18.766 8.719 3.387 1 96 137 ASP B N 1
ATOM 2579 C CA . ASP B 1 137 ? -20.031 8.984 4.074 1 96 137 ASP B CA 1
ATOM 2580 C C . ASP B 1 137 ? -19.797 9.602 5.449 1 96 137 ASP B C 1
ATOM 2582 O O . ASP B 1 137 ? -20.469 10.562 5.828 1 96 137 ASP B O 1
ATOM 2586 N N . TYR B 1 138 ? -18.891 9.055 6.199 1 95.75 138 TYR B N 1
ATOM 2587 C CA . TYR B 1 138 ? -18.625 9.602 7.523 1 95.75 138 TYR B CA 1
ATOM 2588 C C . TYR B 1 138 ? -18.031 11 7.418 1 95.75 138 TYR B C 1
ATOM 2590 O O . TYR B 1 138 ? -18.188 11.82 8.328 1 95.75 138 TYR B O 1
ATOM 2598 N N . VAL B 1 139 ? -17.312 11.289 6.332 1 97.88 139 VAL B N 1
ATOM 2599 C CA . VAL B 1 139 ? -16.719 12.602 6.113 1 97.88 139 VAL B CA 1
ATOM 2600 C C . VAL B 1 139 ? -17.812 13.648 5.898 1 97.88 139 VAL B C 1
ATOM 2602 O O . VAL B 1 139 ? -17.703 14.773 6.379 1 97.88 139 VAL B O 1
ATOM 2605 N N . LYS B 1 140 ? -18.875 13.234 5.168 1 97.5 140 LYS B N 1
ATOM 2606 C CA . LYS B 1 140 ? -20.031 14.109 4.996 1 97.5 140 LYS B CA 1
ATOM 2607 C C . LYS B 1 140 ? -20.609 14.523 6.344 1 97.5 140 LYS B C 1
ATOM 2609 O O . LYS B 1 140 ? -20.984 15.688 6.535 1 97.5 140 LYS B O 1
ATOM 2614 N N . ASP B 1 141 ? -20.656 13.57 7.309 1 96.38 141 ASP B N 1
ATOM 2615 C CA . ASP B 1 141 ? -21.094 13.867 8.664 1 96.38 141 ASP B CA 1
ATOM 2616 C C . ASP B 1 141 ? -20.203 14.922 9.32 1 96.38 141 ASP B C 1
ATOM 2618 O O . ASP B 1 141 ? -20.703 15.852 9.953 1 96.38 141 ASP B O 1
ATOM 2622 N N . LEU B 1 142 ? -18.953 14.773 9.156 1 97.62 142 LEU B N 1
ATOM 2623 C CA . LEU B 1 142 ? -17.969 15.664 9.773 1 97.62 142 LEU B CA 1
ATOM 2624 C C . LEU B 1 142 ? -18.062 17.062 9.188 1 97.62 142 LEU B C 1
ATOM 2626 O O . LEU B 1 142 ? -17.938 18.062 9.914 1 97.62 142 LEU B O 1
ATOM 2630 N N . ILE B 1 143 ? -18.297 17.156 7.914 1 97.62 143 ILE B N 1
ATOM 2631 C CA . ILE B 1 143 ? -18.438 18.438 7.246 1 97.62 143 ILE B CA 1
ATOM 2632 C C . ILE B 1 143 ? -19.734 19.109 7.691 1 97.62 143 ILE B C 1
ATOM 2634 O O . ILE B 1 143 ? -19.734 20.297 8.016 1 97.62 143 ILE B O 1
ATOM 2638 N N . ALA B 1 144 ? -20.797 18.328 7.73 1 96.56 144 ALA B N 1
ATOM 2639 C CA . ALA B 1 144 ? -22.109 18.844 8.133 1 96.56 144 ALA B CA 1
ATOM 2640 C C . ALA B 1 144 ? -22.062 19.391 9.562 1 96.56 144 ALA B C 1
ATOM 2642 O O . ALA B 1 144 ? -22.734 20.375 9.875 1 96.56 144 ALA B O 1
ATOM 2643 N N . ASP B 1 145 ? -21.203 18.812 10.406 1 96.19 145 ASP B N 1
ATOM 2644 C CA . ASP B 1 145 ? -21.094 19.219 11.805 1 96.19 145 ASP B CA 1
ATOM 2645 C C . ASP B 1 145 ? -20.047 20.312 11.977 1 96.19 145 ASP B C 1
ATOM 2647 O O . ASP B 1 145 ? -19.734 20.719 13.102 1 96.19 145 ASP B O 1
ATOM 2651 N N . GLY B 1 146 ? -19.422 20.688 10.914 1 95.81 146 GLY B N 1
ATOM 2652 C CA . GLY B 1 146 ? -18.469 21.781 10.953 1 95.81 146 GLY B CA 1
ATOM 2653 C C . GLY B 1 146 ? -17.094 21.375 11.453 1 95.81 146 GLY B C 1
ATOM 2654 O O . GLY B 1 146 ? -16.297 22.219 11.852 1 95.81 146 GLY B O 1
ATOM 2655 N N . VAL B 1 147 ? -16.844 20.094 11.438 1 96 147 VAL B N 1
ATOM 2656 C CA . VAL B 1 147 ? -15.555 19.578 11.914 1 96 147 VAL B CA 1
ATOM 2657 C C . VAL B 1 147 ? -14.508 19.719 10.812 1 96 147 VAL B C 1
ATOM 2659 O O . VAL B 1 147 ? -13.359 20.062 11.078 1 96 147 VAL B O 1
ATOM 2662 N N . LEU B 1 148 ? -14.93 19.438 9.594 1 97.81 148 LEU B N 1
ATOM 2663 C CA . LEU B 1 148 ? -14.07 19.516 8.422 1 97.81 148 LEU B CA 1
ATOM 2664 C C . LEU B 1 148 ? -14.664 20.469 7.379 1 97.81 148 LEU B C 1
ATOM 2666 O O . LEU B 1 148 ? -15.875 20.688 7.355 1 97.81 148 LEU B O 1
ATOM 2670 N N . ALA B 1 149 ? -13.836 21 6.559 1 97.94 149 ALA B N 1
ATOM 2671 C CA . ALA B 1 149 ? -14.25 21.781 5.395 1 97.94 149 ALA B CA 1
ATOM 2672 C C . ALA B 1 149 ? -13.578 21.266 4.125 1 97.94 149 ALA B C 1
ATOM 2674 O O . ALA B 1 149 ? -12.367 21.047 4.105 1 97.94 149 ALA B O 1
ATOM 2675 N N . GLY B 1 150 ? -14.344 21.078 3.086 1 96.88 150 GLY B N 1
ATOM 2676 C CA . GLY B 1 150 ? -13.812 20.625 1.811 1 96.88 150 GLY B CA 1
ATOM 2677 C C . GLY B 1 150 ? -14.758 19.688 1.074 1 96.88 150 GLY B C 1
ATOM 2678 O O . GLY B 1 150 ? -15.93 19.562 1.441 1 96.88 150 GLY B O 1
ATOM 2679 N N . ASP B 1 151 ? -14.312 19.078 -0.009 1 97.38 151 ASP B N 1
ATOM 2680 C CA . ASP B 1 151 ? -15.078 18.109 -0.791 1 97.38 151 ASP B CA 1
ATOM 2681 C C . ASP B 1 151 ? -15.062 16.734 -0.129 1 97.38 151 ASP B C 1
ATOM 2683 O O . ASP B 1 151 ? -13.992 16.172 0.104 1 97.38 151 ASP B O 1
ATOM 2687 N N . PRO B 1 152 ? -16.234 16.203 0.209 1 97.5 152 PRO B N 1
ATOM 2688 C CA . PRO B 1 152 ? -16.281 14.945 0.969 1 97.5 152 PRO B CA 1
ATOM 2689 C C . PRO B 1 152 ? -15.586 13.789 0.255 1 97.5 152 PRO B C 1
ATOM 2691 O O . PRO B 1 152 ? -14.953 12.953 0.901 1 97.5 152 PRO B O 1
ATOM 2694 N N . GLU B 1 153 ? -15.672 13.672 -1.033 1 97 153 GLU B N 1
ATOM 2695 C CA . GLU B 1 153 ? -15.023 12.594 -1.771 1 97 153 GLU B CA 1
ATOM 2696 C C . GLU B 1 153 ? -13.508 12.727 -1.726 1 97 153 GLU B C 1
ATOM 2698 O O . GLU B 1 153 ? -12.797 11.734 -1.542 1 97 153 GLU B O 1
ATOM 2703 N N . GLN B 1 154 ? -13.039 13.945 -1.896 1 97.38 154 GLN B N 1
ATOM 2704 C CA . GLN B 1 154 ? -11.602 14.18 -1.826 1 97.38 154 GLN B CA 1
ATOM 2705 C C . GLN B 1 154 ? -11.062 13.898 -0.427 1 97.38 154 GLN B C 1
ATOM 2707 O O . GLN B 1 154 ? -10.047 13.219 -0.274 1 97.38 154 GLN B O 1
ATOM 2712 N N . LEU B 1 155 ? -11.781 14.445 0.541 1 98.25 155 LEU B N 1
ATOM 2713 C CA . LEU B 1 155 ? -11.344 14.242 1.917 1 98.25 155 LEU B CA 1
ATOM 2714 C C . LEU B 1 155 ? -11.398 12.758 2.289 1 98.25 155 LEU B C 1
ATOM 2716 O O . LEU B 1 155 ? -10.492 12.25 2.955 1 98.25 155 LEU B O 1
ATOM 2720 N N . GLY B 1 156 ? -12.461 12.109 1.868 1 98.19 156 GLY B N 1
ATOM 2721 C CA . GLY B 1 156 ? -12.547 10.672 2.1 1 98.19 156 GLY B CA 1
ATOM 2722 C C . GLY B 1 156 ? -11.391 9.898 1.498 1 98.19 156 GLY B C 1
ATOM 2723 O O . GLY B 1 156 ? -10.836 9 2.135 1 98.19 156 GLY B O 1
ATOM 2724 N N . THR B 1 157 ? -11.008 10.258 0.302 1 98.19 157 THR B N 1
ATOM 2725 C CA . THR B 1 157 ? -9.891 9.617 -0.376 1 98.19 157 THR B CA 1
ATOM 2726 C C . THR B 1 157 ? -8.586 9.883 0.361 1 98.19 157 THR B C 1
ATOM 2728 O O . THR B 1 157 ? -7.738 8.992 0.48 1 98.19 157 THR B O 1
ATOM 2731 N N . MET B 1 158 ? -8.406 11.086 0.889 1 98.62 158 MET B N 1
ATOM 2732 C CA . MET B 1 158 ? -7.219 11.422 1.665 1 98.62 158 MET B CA 1
ATOM 2733 C C . MET B 1 158 ? -7.113 10.547 2.908 1 98.62 158 MET B C 1
ATOM 2735 O O . MET B 1 158 ? -6.066 9.945 3.16 1 98.62 158 MET B O 1
ATOM 2739 N N . PHE B 1 159 ? -8.203 10.469 3.643 1 98.69 159 PHE B N 1
ATOM 2740 C CA . PHE B 1 159 ? -8.195 9.672 4.867 1 98.69 159 PHE B CA 1
ATOM 2741 C C . PHE B 1 159 ? -8 8.195 4.551 1 98.69 159 PHE B C 1
ATOM 2743 O O . PHE B 1 159 ? -7.305 7.488 5.281 1 98.69 159 PHE B O 1
ATOM 2750 N N . TRP B 1 160 ? -8.578 7.758 3.463 1 98.5 160 TRP B N 1
ATOM 2751 C CA . TRP B 1 160 ? -8.406 6.375 3.021 1 98.5 160 TRP B CA 1
ATOM 2752 C C . TRP B 1 160 ? -6.941 6.09 2.688 1 98.5 160 TRP B C 1
ATOM 2754 O O . TRP B 1 160 ? -6.367 5.117 3.182 1 98.5 160 TRP B O 1
ATOM 2764 N N . ALA B 1 161 ? -6.371 6.906 1.875 1 98.5 161 ALA B N 1
ATOM 2765 C CA . ALA B 1 161 ? -4.988 6.703 1.454 1 98.5 161 ALA B CA 1
ATOM 2766 C C . ALA B 1 161 ? -4.047 6.672 2.656 1 98.5 161 ALA B C 1
ATOM 2768 O O . ALA B 1 161 ? -3.139 5.844 2.721 1 98.5 161 ALA B O 1
ATOM 2769 N N . ALA B 1 162 ? -4.266 7.551 3.594 1 98.69 162 ALA B N 1
ATOM 2770 C CA . ALA B 1 162 ? -3.445 7.602 4.801 1 98.69 162 ALA B CA 1
ATOM 2771 C C . ALA B 1 162 ? -3.574 6.312 5.605 1 98.69 162 ALA B C 1
ATOM 2773 O O . ALA B 1 162 ? -2.568 5.707 5.984 1 98.69 162 ALA B O 1
ATOM 2774 N N . ALA B 1 163 ? -4.801 5.895 5.82 1 98.5 163 ALA B N 1
ATOM 2775 C CA . ALA B 1 163 ? -5.035 4.66 6.562 1 98.5 163 ALA B CA 1
ATOM 2776 C C . ALA B 1 163 ? -4.445 3.457 5.828 1 98.5 163 ALA B C 1
ATOM 2778 O O . ALA B 1 163 ? -3.803 2.602 6.441 1 98.5 163 ALA B O 1
ATOM 2779 N N . HIS B 1 164 ? -4.715 3.416 4.547 1 98.25 164 HIS B N 1
ATOM 2780 C CA . HIS B 1 164 ? -4.219 2.328 3.711 1 98.25 164 HIS B CA 1
ATOM 2781 C C . HIS B 1 164 ? -2.699 2.229 3.779 1 98.25 164 HIS B C 1
ATOM 2783 O O . HIS B 1 164 ? -2.15 1.136 3.934 1 98.25 164 HIS B O 1
ATOM 2789 N N . GLY B 1 165 ? -2.055 3.393 3.682 1 98.44 165 GLY B N 1
ATOM 2790 C CA . GLY B 1 165 ? -0.604 3.4 3.777 1 98.44 165 GLY B CA 1
ATOM 2791 C C . GLY B 1 165 ? -0.09 2.826 5.086 1 98.44 165 GLY B C 1
ATOM 2792 O O . GLY B 1 165 ? 0.847 2.025 5.09 1 98.44 165 GLY B O 1
ATOM 2793 N N . ALA B 1 166 ? -0.688 3.201 6.195 1 98.5 166 ALA B N 1
ATOM 2794 C CA . ALA B 1 166 ? -0.284 2.711 7.512 1 98.5 166 ALA B CA 1
ATOM 2795 C C . ALA B 1 166 ? -0.453 1.198 7.609 1 98.5 166 ALA B C 1
ATOM 2797 O O . ALA B 1 166 ? 0.465 0.491 8.031 1 98.5 166 ALA B O 1
ATOM 2798 N N . VAL B 1 167 ? -1.537 0.719 7.148 1 97.88 167 VAL B N 1
ATOM 2799 C CA . VAL B 1 167 ? -1.854 -0.693 7.332 1 97.88 167 VAL B CA 1
ATOM 2800 C C . VAL B 1 167 ? -0.977 -1.545 6.418 1 97.88 167 VAL B C 1
ATOM 2802 O O . VAL B 1 167 ? -0.455 -2.582 6.836 1 97.88 167 VAL B O 1
ATOM 2805 N N . VAL B 1 168 ? -0.799 -1.12 5.168 1 96.12 168 VAL B N 1
ATOM 2806 C CA . VAL B 1 168 ? -0.076 -1.987 4.246 1 96.12 168 VAL B CA 1
ATOM 2807 C C . VAL B 1 168 ? 1.411 -1.985 4.59 1 96.12 168 VAL B C 1
ATOM 2809 O O . VAL B 1 168 ? 2.1 -2.992 4.41 1 96.12 168 VAL B O 1
ATOM 2812 N N . LEU B 1 169 ? 1.933 -0.903 5.098 1 96 169 LEU B N 1
ATOM 2813 C CA . LEU B 1 169 ? 3.32 -0.896 5.543 1 96 169 LEU B CA 1
ATOM 2814 C C . LEU B 1 169 ? 3.518 -1.847 6.719 1 96 169 LEU B C 1
ATOM 2816 O O . LEU B 1 169 ? 4.531 -2.547 6.797 1 96 169 LEU B O 1
ATOM 2820 N N . GLU B 1 170 ? 2.598 -1.835 7.629 1 96.06 170 GLU B N 1
ATOM 2821 C CA . GLU B 1 170 ? 2.697 -2.779 8.742 1 96.06 170 GLU B CA 1
ATOM 2822 C C . GLU B 1 170 ? 2.559 -4.219 8.25 1 96.06 170 GLU B C 1
ATOM 2824 O O . GLU B 1 170 ? 3.338 -5.09 8.641 1 96.06 170 GLU B O 1
ATOM 2829 N N . LEU B 1 171 ? 1.573 -4.48 7.398 1 93.06 171 LEU B N 1
ATOM 2830 C CA . LEU B 1 171 ? 1.338 -5.824 6.887 1 93.06 171 LEU B CA 1
ATOM 2831 C C . LEU B 1 171 ? 2.551 -6.332 6.113 1 93.06 171 LEU B C 1
ATOM 2833 O O . LEU B 1 171 ? 2.842 -7.531 6.129 1 93.06 171 LEU B O 1
ATOM 2837 N N . ALA B 1 172 ? 3.234 -5.426 5.492 1 91 172 ALA B N 1
ATOM 2838 C CA . ALA B 1 172 ? 4.41 -5.789 4.707 1 91 172 ALA B CA 1
ATOM 2839 C C . ALA B 1 172 ? 5.648 -5.906 5.598 1 91 172 ALA B C 1
ATOM 2841 O O . ALA B 1 172 ? 6.746 -6.172 5.109 1 91 172 ALA B O 1
ATOM 2842 N N . GLY B 1 173 ? 5.496 -5.617 6.898 1 91.19 173 GLY B N 1
ATOM 2843 C CA . GLY B 1 173 ? 6.602 -5.75 7.836 1 91.19 173 GLY B CA 1
ATOM 2844 C C . GLY B 1 173 ? 7.551 -4.566 7.809 1 91.19 173 GLY B C 1
ATOM 2845 O O . GLY B 1 173 ? 8.672 -4.652 8.312 1 91.19 173 GLY B O 1
ATOM 2846 N N . LYS B 1 174 ? 7.141 -3.494 7.199 1 92.81 174 LYS B N 1
ATOM 2847 C CA . LYS B 1 174 ? 7.988 -2.309 7.105 1 92.81 174 LYS B CA 1
ATOM 2848 C C . LYS B 1 174 ? 7.832 -1.419 8.336 1 92.81 174 LYS B C 1
ATOM 2850 O O . LYS B 1 174 ? 8.656 -0.54 8.578 1 92.81 174 LYS B O 1
ATOM 2855 N N . LEU B 1 175 ? 6.766 -1.651 9.039 1 94.25 175 LEU B N 1
ATOM 2856 C CA . LEU B 1 175 ? 6.523 -1.029 10.336 1 94.25 175 LEU B CA 1
ATOM 2857 C C . LEU B 1 175 ? 6.316 -2.086 11.414 1 94.25 175 LEU B C 1
ATOM 2859 O O . LEU B 1 175 ? 5.805 -3.172 11.141 1 94.25 175 LEU B O 1
ATOM 2863 N N . PRO B 1 176 ? 6.715 -1.75 12.648 1 93.88 176 PRO B N 1
ATOM 2864 C CA . PRO B 1 176 ? 6.473 -2.705 13.734 1 93.88 176 PRO B CA 1
ATOM 2865 C C . PRO B 1 176 ? 4.988 -2.998 13.938 1 93.88 176 PRO B C 1
ATOM 2867 O O . PRO B 1 176 ? 4.145 -2.133 13.695 1 93.88 176 PRO B O 1
ATOM 2870 N N . PRO B 1 177 ? 4.719 -4.25 14.383 1 93.69 177 PRO B N 1
ATOM 2871 C CA . PRO B 1 177 ? 3.32 -4.566 14.688 1 93.69 177 PRO B CA 1
ATOM 2872 C C . PRO B 1 177 ? 2.686 -3.568 15.656 1 93.69 177 PRO B C 1
ATOM 2874 O O . PRO B 1 177 ? 3.326 -3.145 16.625 1 93.69 177 PRO B O 1
ATOM 2877 N N . GLY B 1 178 ? 1.508 -3.125 15.328 1 94.19 178 GLY B N 1
ATOM 2878 C CA . GLY B 1 178 ? 0.777 -2.221 16.203 1 94.19 178 GLY B CA 1
ATOM 2879 C C . GLY B 1 178 ? 0.959 -0.759 15.836 1 94.19 178 GLY B C 1
ATOM 2880 O O . GLY B 1 178 ? 0.266 0.11 16.359 1 94.19 178 GLY B O 1
ATOM 2881 N N . THR B 1 179 ? 1.817 -0.472 14.906 1 96.69 179 THR B N 1
ATOM 2882 C CA . THR B 1 179 ? 2.139 0.906 14.555 1 96.69 179 THR B CA 1
ATOM 2883 C C . THR B 1 179 ? 1.06 1.497 13.648 1 96.69 179 THR B C 1
ATOM 2885 O O . THR B 1 179 ? 0.792 2.699 13.703 1 96.69 179 THR B O 1
ATOM 2888 N N . ALA B 1 180 ? 0.419 0.623 12.883 1 97.94 180 ALA B N 1
ATOM 2889 C CA . ALA B 1 180 ? -0.566 1.115 11.922 1 97.94 180 ALA B CA 1
ATOM 2890 C C . ALA B 1 180 ? -1.705 1.844 12.633 1 97.94 180 ALA B C 1
ATOM 2892 O O . ALA B 1 180 ? -2.148 2.902 12.18 1 97.94 180 ALA B O 1
ATOM 2893 N N . ARG B 1 181 ? -2.152 1.271 13.75 1 97.62 181 ARG B N 1
ATOM 2894 C CA . ARG B 1 181 ? -3.254 1.865 14.5 1 97.62 181 ARG B CA 1
ATOM 2895 C C . ARG B 1 181 ? -2.873 3.244 15.031 1 97.62 181 ARG B C 1
ATOM 2897 O O . ARG B 1 181 ? -3.621 4.207 14.859 1 97.62 181 ARG B O 1
ATOM 2904 N N . ASP B 1 182 ? -1.713 3.334 15.641 1 97.75 182 ASP B N 1
ATOM 2905 C CA . ASP B 1 182 ? -1.236 4.598 16.188 1 97.75 182 ASP B CA 1
ATOM 2906 C C . ASP B 1 182 ? -1.017 5.633 15.086 1 97.75 182 ASP B C 1
ATOM 2908 O O . ASP B 1 182 ? -1.378 6.801 15.242 1 97.75 182 ASP B O 1
ATOM 2912 N N . LEU B 1 183 ? -0.464 5.176 14.062 1 98.38 183 LEU B N 1
ATOM 2913 C CA . LEU B 1 183 ? -0.169 6.059 12.945 1 98.38 183 LEU B CA 1
ATOM 2914 C C . LEU B 1 183 ? -1.454 6.57 12.305 1 98.38 183 LEU B C 1
ATOM 2916 O O . LEU B 1 183 ? -1.568 7.762 11.992 1 98.38 183 LEU B O 1
ATOM 2920 N N . HIS B 1 184 ? -2.375 5.672 12.117 1 98.38 184 HIS B N 1
ATOM 2921 C CA . HIS B 1 184 ? -3.676 6.059 11.578 1 98.38 184 HIS B CA 1
ATOM 2922 C C . HIS B 1 184 ? -4.324 7.141 12.43 1 98.38 184 HIS B C 1
ATOM 2924 O O . HIS B 1 184 ? -4.816 8.141 11.906 1 98.38 184 HIS B O 1
ATOM 2930 N N . HIS B 1 185 ? -4.305 6.926 13.703 1 97.75 185 HIS B N 1
ATOM 2931 C CA . HIS B 1 185 ? -4.898 7.895 14.617 1 97.75 185 HIS B CA 1
ATOM 2932 C C . HIS B 1 185 ? -4.18 9.234 14.539 1 97.75 185 HIS B C 1
ATOM 2934 O O . HIS B 1 185 ? -4.82 10.281 14.414 1 97.75 185 HIS B O 1
ATOM 2940 N N . ALA B 1 186 ? -2.891 9.242 14.57 1 98.06 186 ALA B N 1
ATOM 2941 C CA . ALA B 1 186 ? -2.092 10.461 14.547 1 98.06 186 ALA B CA 1
ATOM 2942 C C . ALA B 1 186 ? -2.283 11.219 13.234 1 98.06 186 ALA B C 1
ATOM 2944 O O . ALA B 1 186 ? -2.438 12.438 13.234 1 98.06 186 ALA B O 1
ATOM 2945 N N . MET B 1 187 ? -2.268 10.523 12.133 1 98.62 187 MET B N 1
ATOM 2946 C CA . MET B 1 187 ? -2.473 11.148 10.82 1 98.62 187 MET B CA 1
ATOM 2947 C C . MET B 1 187 ? -3.877 11.727 10.711 1 98.62 187 MET B C 1
ATOM 2949 O O . MET B 1 187 ? -4.059 12.836 10.203 1 98.62 187 MET B O 1
ATOM 2953 N N . GLY B 1 188 ? -4.848 10.906 11.18 1 98.06 188 GLY B N 1
ATOM 2954 C CA . GLY B 1 188 ? -6.215 11.406 11.172 1 98.06 188 GLY B CA 1
ATOM 2955 C C . GLY B 1 188 ? -6.383 12.695 11.961 1 98.06 188 GLY B C 1
ATOM 2956 O O . GLY B 1 188 ? -7.051 13.625 11.5 1 98.06 188 GLY B O 1
ATOM 2957 N N . GLN B 1 189 ? -5.781 12.758 13.117 1 97.12 189 GLN B N 1
ATOM 2958 C CA . GLN B 1 189 ? -5.855 13.953 13.953 1 97.12 189 GLN B CA 1
ATOM 2959 C C . GLN B 1 189 ? -5.172 15.141 13.273 1 97.12 189 GLN B C 1
ATOM 2961 O O . GLN B 1 189 ? -5.719 16.25 13.242 1 97.12 189 GLN B O 1
ATOM 2966 N N . ALA B 1 190 ? -4.008 14.93 12.797 1 97.88 190 ALA B N 1
ATOM 2967 C CA . ALA B 1 190 ? -3.268 16 12.125 1 97.88 190 ALA B CA 1
ATOM 2968 C C . ALA B 1 190 ? -4.047 16.547 10.938 1 97.88 190 ALA B C 1
ATOM 2970 O O . ALA B 1 190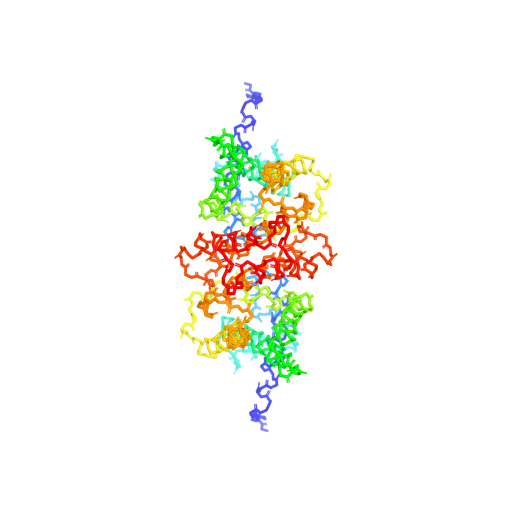 ? -4.188 17.766 10.781 1 97.88 190 ALA B O 1
ATOM 2971 N N . MET B 1 191 ? -4.559 15.656 10.102 1 98.19 191 MET B N 1
ATOM 2972 C CA . MET B 1 191 ? -5.316 16.094 8.938 1 98.19 191 MET B CA 1
ATOM 2973 C C . MET B 1 191 ? -6.59 16.812 9.352 1 98.19 191 MET B C 1
ATOM 2975 O O . MET B 1 191 ? -6.949 17.844 8.758 1 98.19 191 MET B O 1
ATOM 2979 N N . SER B 1 192 ? -7.293 16.266 10.375 1 97.31 192 SER B N 1
ATOM 2980 C CA . SER B 1 192 ? -8.516 16.922 10.836 1 97.31 192 SER B CA 1
ATOM 2981 C C . SER B 1 192 ? -8.242 18.344 11.32 1 97.31 192 SER B C 1
ATOM 2983 O O . SER B 1 192 ? -9.008 19.25 11.008 1 97.31 192 SER B O 1
ATOM 2985 N N . ARG B 1 193 ? -7.176 18.562 12.047 1 96.19 193 ARG B N 1
ATOM 2986 C CA . ARG B 1 193 ? -6.805 19.906 12.5 1 96.19 193 ARG B CA 1
ATOM 2987 C C . ARG B 1 193 ? -6.508 20.812 11.32 1 96.19 193 ARG B C 1
ATOM 2989 O O . ARG B 1 193 ? -6.879 22 11.336 1 96.19 193 ARG B O 1
ATOM 2996 N N . GLY B 1 194 ? -5.883 20.234 10.297 1 97.44 194 GLY B N 1
ATOM 2997 C CA . GLY B 1 194 ? -5.48 21.031 9.148 1 97.44 194 GLY B CA 1
ATOM 2998 C C . GLY B 1 194 ? -6.613 21.297 8.18 1 97.44 194 GLY B C 1
ATOM 2999 O O . GLY B 1 194 ? -6.477 22.109 7.266 1 97.44 194 GLY B O 1
ATOM 3000 N N . LEU B 1 195 ? -7.695 20.594 8.383 1 97.38 195 LEU B N 1
ATOM 3001 C CA . LEU B 1 195 ? -8.812 20.688 7.449 1 97.38 195 LEU B CA 1
ATOM 3002 C C . LEU B 1 195 ? -10.023 21.328 8.125 1 97.38 195 LEU B C 1
ATOM 3004 O O . LEU B 1 195 ? -11.125 21.312 7.574 1 97.38 195 LEU B O 1
ATOM 3008 N N . ARG B 1 196 ? -9.859 21.859 9.312 1 95.31 196 ARG B N 1
ATOM 3009 C CA . ARG B 1 196 ? -10.938 22.578 9.984 1 95.31 196 ARG B CA 1
ATOM 3010 C C . ARG B 1 196 ? -11.32 23.844 9.211 1 95.31 196 ARG B C 1
ATOM 3012 O O . ARG B 1 196 ? -10.492 24.422 8.5 1 95.31 196 ARG B O 1
ATOM 3019 N N . PRO B 1 197 ? -12.547 24.156 9.359 1 91.62 197 PRO B N 1
ATOM 3020 C CA . PRO B 1 197 ? -12.906 25.453 8.766 1 91.62 197 PRO B CA 1
ATOM 3021 C C . PRO B 1 197 ? -11.992 26.594 9.227 1 91.62 197 PRO B C 1
ATOM 3023 O O . PRO B 1 197 ? -11.703 26.703 10.422 1 91.62 197 PRO B O 1
ATOM 3026 N N . GLY B 1 198 ? -11.453 27.297 8.344 1 84.56 198 GLY B N 1
ATOM 3027 C CA . GLY B 1 198 ? -10.617 28.438 8.688 1 84.56 198 GLY B CA 1
ATOM 3028 C C . GLY B 1 198 ? -9.148 28.078 8.844 1 84.56 198 GLY B C 1
ATOM 3029 O O . GLY B 1 198 ? -8.312 28.953 9.055 1 84.56 198 GLY B O 1
ATOM 3030 N N . ALA B 1 199 ? -8.859 26.797 8.781 1 74.69 199 ALA B N 1
ATOM 3031 C CA . ALA B 1 199 ? -7.469 26.375 8.906 1 74.69 199 ALA B CA 1
ATOM 3032 C C . ALA B 1 199 ? -6.656 26.781 7.676 1 74.69 199 ALA B C 1
ATOM 3034 O O . ALA B 1 199 ? -7.062 26.516 6.543 1 74.69 199 ALA B O 1
ATOM 3035 N N . SER B 1 200 ? -6.09 28.031 7.504 1 69.19 200 SER B N 1
ATOM 3036 C CA . SER B 1 200 ? -5.242 28.453 6.398 1 69.19 200 SER B CA 1
ATOM 3037 C C . SER B 1 200 ? -3.766 28.391 6.781 1 69.19 200 SER B C 1
ATOM 3039 O O . SER B 1 200 ? -3.414 28.547 7.953 1 69.19 200 SER B O 1
#

Radius of gyration: 23.63 Å; Cα contacts (8 Å, |Δi|>4): 511; chains: 2; bounding box: 76×68×42 Å

Sequence (400 aa):
MPRVLSESDVADFRERLCEAAERLFAEKGPDAVTMRQLAAALGVSPMTPYRYFQDKDDILAAVRANGFNRFAEALETARATKSGARARGAAVGEAYVNFALEHPHTYKLMFDLNQPDDGKYPELVEAGRRARATLSDYVKDLIADGVLAGDPEQLGTMFWAAAHGAVVLELAGKLPPGTARDLHHAMGQAMSRGLRPGASMPRVLSESDVADFRERLCEAAERLFAEKGPDAVTMRQLAAALGVSPMTPYRYFQDKDDILAAVRANGFNRFAEALETARATKSGARARGAAVGEAYVNFALEHPHTYKLMFDLNQPDDGKYPELVEAGRRARATLSDYVKDLIADGVLAGDPEQLGTMFWAAAHGAVVLELAGKLPPGTARDLHHAMGQAMSRGLRPGAS

Organism: Phenylobacterium zucineum (strain HLK1) (NCBI:txid450851)

Nearest PDB structures (foldseek):
  5n1i-assembly1_B  TM=7.444E-01  e=9.178E-06  Mycobacterium tuberculosis H37Rv
  4me9-assembly1_B  TM=7.180E-01  e=3.428E-06  Bacillus cereus ATCC 10987
  3ppb-assembly1_B  TM=7.460E-01  e=1.688E-05  Shewanella loihica PV-4
  6azh-assembly1_B  TM=7.930E-01  e=1.102E-04  Clostridium perfringens
  3pas-assembly1_A  TM=7.904E-01  e=1.102E-04  Marinobacter nauticus VT8

InterPro domains:
  IPR001647 DNA-binding HTH domain, TetR-type [PF00440] (19-63)
  IPR001647 DNA-binding HTH domain, TetR-type [PR00455] (17-30)
  IPR001647 DNA-binding HTH domain, TetR-type [PR00455] (38-61)
  IPR001647 DNA-binding HTH domain, TetR-type [PS50977] (11-71)
  IPR009057 Homedomain-like superfamily [SSF46689] (11-78)
  IPR025996 HTH-type transcriptional regulator MT1864/Rv1816-like, C-terminal domain [PF13305] (90-183)
  IPR036271 Tetracyclin repressor-like, C-terminal domain superfamily [SSF48498] (91-192)
  IPR050109 HTH-type, TetR-like transcriptional regulator [PTHR30055] (10-199)

Foldseek 3Di:
DPDDQDPVNLVVVLVVLLVLLLVVCLVQNLVRDALCNSCVSVVHDSCVVCVNAVGSVRSLLVNLLVLLQVLLVQLVVQLVVDDALVSSVVSSLVSNLCSCVVRVSSNCSNPVDDPVPCVVPVSSVVSVVSSLCSLQVSVVRCVVVQQFDDDSSVVSVVLVVQLVVLNVCVVVVVDPPPVSSVSSVVVVVVVSCCGGVPND/DPPDQDPVNLVVVLVVLLVLLLVVCLVPNLVRDALCNSCVSVVHDSCVVCVNAVGSVRSLLVNLLVLLQVLLVQLVVQLVVDDALVSSVVSSLVSNLCSCVVRVSSNCSNPVDDPVPVVVPVSSVVSVVSSLCSLQVSVVRCVVVQQFDDDSSVVSVVLVVQLVVLNVCVVVVVDPPPVSSVSSVVVVVVVSCCGGVPND

Secondary structure (DSSP, 8-state):
------HHHHHHHHHHHHHHHHHHHHHH-GGG--HHHHHHHHTS-TTGGGGT-SSHHHHHHHHHHHHHHHHHHHHHHHHHT--SHHHHHHHHHHHHHHHHHH-HHHHHHHHT---TTGGG-HHHHHHHHHHHHHHHHHHHHHHHTTS--S-HHHHHHHHHHHHHHHHHHHHTTSS-TTHHHHHHHHHHHHHHHHTSTT--/------HHHHHHHHHHHHHHHHHHHHHH-GGG--HHHHHHHHTS-TTGGGGT-SSHHHHHHHHHHHHHHHHHHHHHHHHHT--SHHHHHHHHHHHHHHHHHH-HHHHHHHHT---TTGGG-HHHHHHHHHHHHHHHHHHHHHHHTTS--S-HHHHHHHHHHHHHHHHHHHHTTSS-TTHHHHHHHHHHHHHHHHTSTT--